Protein AF-A0A6A5HQN0-F1 (afdb_monomer_lite)

InterPro domains:
  IPR043502 DNA/RNA polymerase superfamily [SSF56672] (314-368)

Organism: Caenorhabditis remanei (NCBI:txid31234)

pLDDT: mean 70.16, std 20.36, range [25.11, 95.56]

Radius of gyration: 31.21 Å; chains: 1; bounding box: 64×52×86 Å

Foldseek 3Di:
DPPDDPVVVVVVVVVVVVVVVVVPDPDDDCDPVNVVVVVVVVLVVVLVVLVVVDDDDPPPLQFDLCQCPDPVCQAPKAFDDDPVSGPLVPDDPVVSVVVVVVNVVCRVVRPIDGNNVSVVSSVSVVVSVVSVVVVVVQVVLCVVQVDRDPPQHPDPVSSVVSSCCVPFDDPVDDDDPLDDPPPDPDQDLLLQLVQVVCCVVVVFDKDAQAQVGFDDDDPDRAGIWTPQDPVFNLTETEHEDECLQQVNPVPHDQQDDRRNDGNVVSPVVVVVVQVVVVVRGHYHYHYPVVSVVVCVVDVVSVVSSVPDDDHDHPPVCVVVPDDDPDPPDPDDDDPDDDDDDPDPRVCVVVCVVPPDDDHDDDDDDDPVCPVVVVPPDDD

Sequence (379 aa):
MIGNKVAIDIRKADANRIEDLETHHDVIVIWECEVEKERRLNSDELLQRLRASRKPSDGLSTEFPFLFIKPENFDYDGVMPGNEFYNLENKTPAAREKLIKFLDEARVQNRRFNFETEIKKNCFEDVFIMASALIPFEKDFEELTNVCLFEESITAASAAMKTFQRKHLTHEKPIVLDARPSVSIKCSVISQKYLAWFGKEVDVEVEMSTTFGKRKVEKYRVDGFVSPCTKFPRGLVIEFFGCYFHAHKCKYAEQSMIGNKVAIDIRKADANRIEELETHHDVKVVWECEVEKERRLNTEMANFFNDFEPLGMLDCERALTGGRTEVFKLTITNNRVRTHFGDVMSHYPTVMKFEEFPIGIHRTTDGSQRNSLQRIHCM

Structure (mmCIF, N/CA/C/O backbone):
data_AF-A0A6A5HQN0-F1
#
_entry.id   AF-A0A6A5HQN0-F1
#
loop_
_atom_site.group_PDB
_atom_site.id
_atom_site.type_symbol
_atom_site.label_atom_id
_atom_site.label_alt_id
_atom_site.label_comp_id
_atom_site.label_asym_id
_atom_site.label_entity_id
_atom_site.label_seq_id
_atom_site.pdbx_PDB_ins_code
_atom_site.Cartn_x
_atom_site.Cartn_y
_atom_site.Cartn_z
_atom_site.occupancy
_atom_site.B_iso_or_equiv
_atom_site.auth_seq_id
_atom_site.auth_comp_id
_atom_site.auth_asym_id
_atom_site.auth_atom_id
_atom_site.pdbx_PDB_model_num
ATOM 1 N N . MET A 1 1 ? 2.964 30.357 -16.007 1.00 31.81 1 MET A N 1
ATOM 2 C CA . MET A 1 1 ? 1.493 30.412 -15.864 1.00 31.81 1 MET A CA 1
ATOM 3 C C . MET A 1 1 ? 0.847 29.351 -16.745 1.00 31.81 1 MET A C 1
ATOM 5 O O . MET A 1 1 ? 0.431 29.663 -17.847 1.00 31.81 1 MET A O 1
ATOM 9 N N . ILE A 1 2 ? 0.802 28.098 -16.289 1.00 26.50 2 ILE A N 1
ATOM 10 C CA . ILE A 1 2 ? -0.024 27.028 -16.877 1.00 26.50 2 ILE A CA 1
ATOM 11 C C . ILE A 1 2 ? -0.380 26.108 -15.703 1.00 26.50 2 ILE A C 1
ATOM 13 O O . ILE A 1 2 ? 0.299 25.127 -15.436 1.00 26.50 2 ILE A O 1
ATOM 17 N N . GLY A 1 3 ? -1.359 26.507 -14.901 1.00 35.56 3 GLY A N 1
ATOM 18 C CA . GLY A 1 3 ? -1.780 25.778 -13.708 1.00 35.56 3 GLY A CA 1
ATOM 19 C C . GLY A 1 3 ? -3.215 26.171 -13.408 1.00 35.56 3 GLY A C 1
ATOM 20 O O . GLY A 1 3 ? -3.455 27.350 -13.176 1.00 35.56 3 GLY A O 1
ATOM 21 N N . ASN A 1 4 ? -4.125 25.197 -13.542 1.00 30.38 4 ASN A N 1
ATOM 22 C CA . ASN A 1 4 ? -5.579 25.191 -13.268 1.00 30.38 4 ASN A CA 1
ATOM 23 C C . ASN A 1 4 ? -6.480 24.738 -14.435 1.00 30.38 4 ASN A C 1
ATOM 25 O O . ASN A 1 4 ? -7.665 24.532 -14.206 1.00 30.38 4 ASN A O 1
ATOM 29 N N . LYS A 1 5 ? -5.970 24.516 -15.659 1.00 26.45 5 LYS A N 1
ATOM 30 C CA . LYS A 1 5 ? -6.820 24.058 -16.788 1.00 26.45 5 LYS A CA 1
ATOM 31 C C . LYS A 1 5 ? -6.921 22.533 -16.966 1.00 26.45 5 LYS A C 1
ATOM 33 O O . LYS A 1 5 ? -7.950 22.049 -17.413 1.00 26.45 5 LYS A O 1
ATOM 38 N N . VAL A 1 6 ? -5.921 21.763 -16.531 1.00 37.53 6 VAL A N 1
ATOM 39 C CA . VAL A 1 6 ? -5.829 20.324 -16.865 1.00 37.53 6 VAL A CA 1
ATOM 40 C C . VAL A 1 6 ? -6.890 19.460 -16.162 1.00 37.53 6 VAL A C 1
ATOM 42 O O . VAL A 1 6 ? -7.418 18.538 -16.767 1.00 37.53 6 VAL A O 1
ATOM 45 N N . ALA A 1 7 ? -7.272 19.770 -14.918 1.00 29.28 7 ALA A N 1
ATOM 46 C CA . ALA A 1 7 ? -8.260 18.962 -14.189 1.00 29.28 7 ALA A CA 1
ATOM 47 C C . ALA A 1 7 ? -9.707 19.149 -14.695 1.00 29.28 7 ALA A C 1
ATOM 49 O O . ALA A 1 7 ? -10.517 18.230 -14.600 1.00 29.28 7 ALA A O 1
ATOM 50 N N . ILE A 1 8 ? -10.038 20.328 -15.240 1.00 32.69 8 ILE A N 1
ATOM 51 C CA . ILE A 1 8 ? -11.368 20.612 -15.806 1.00 32.69 8 ILE A CA 1
ATOM 52 C C . ILE A 1 8 ? -11.490 20.005 -17.212 1.00 32.69 8 ILE A C 1
ATOM 54 O O . ILE A 1 8 ? -12.552 19.490 -17.556 1.00 32.69 8 ILE A O 1
ATOM 58 N N . ASP A 1 9 ? -10.406 20.021 -17.996 1.00 39.03 9 ASP A N 1
ATOM 59 C CA . ASP A 1 9 ? -10.389 19.453 -19.349 1.00 39.03 9 ASP A CA 1
ATOM 60 C C . ASP A 1 9 ? -10.488 17.920 -19.352 1.00 39.03 9 ASP A C 1
ATOM 62 O O . ASP A 1 9 ? -11.160 17.375 -20.221 1.00 39.03 9 ASP A O 1
ATOM 66 N N . ILE A 1 10 ? -9.923 17.222 -18.355 1.00 35.59 10 ILE A N 1
ATOM 67 C CA . ILE A 1 10 ? -10.082 15.760 -18.218 1.00 35.59 10 ILE A CA 1
ATOM 68 C C . ILE A 1 10 ? -11.547 15.400 -17.927 1.00 35.59 10 ILE A C 1
ATOM 70 O O . ILE A 1 10 ? -12.126 14.585 -18.636 1.00 35.59 10 ILE A O 1
ATOM 74 N N . ARG A 1 11 ? -12.202 16.089 -16.979 1.00 38.22 11 ARG A N 1
ATOM 75 C CA . ARG A 1 11 ? -13.623 15.842 -16.661 1.00 38.22 11 ARG A CA 1
ATOM 76 C C . ARG A 1 11 ? -14.558 16.094 -17.848 1.00 38.22 11 ARG A C 1
ATOM 78 O O . ARG A 1 11 ? -15.544 15.384 -17.997 1.00 38.22 11 ARG A O 1
ATOM 85 N N . LYS A 1 12 ? -14.267 17.096 -18.687 1.00 45.06 12 LYS A N 1
ATOM 86 C CA . LYS A 1 12 ? -15.049 17.375 -19.906 1.00 45.06 12 LYS A CA 1
ATOM 87 C C . LYS A 1 12 ? -14.783 16.369 -21.025 1.00 45.06 12 LYS A C 1
ATOM 89 O O . LYS A 1 12 ? -15.715 16.010 -21.736 1.00 45.06 12 LYS A O 1
ATOM 94 N N . ALA A 1 13 ? -13.535 15.930 -21.186 1.00 47.19 13 ALA A N 1
ATOM 95 C CA . ALA A 1 13 ? -13.172 14.918 -22.173 1.00 47.19 13 ALA A CA 1
ATOM 96 C C . ALA A 1 13 ? -13.787 13.550 -21.837 1.00 47.19 13 ALA A C 1
ATOM 98 O O . ALA A 1 13 ? -14.285 12.881 -22.738 1.00 47.19 13 ALA A O 1
ATOM 99 N N . ASP A 1 14 ? -13.818 13.183 -20.553 1.00 50.66 14 ASP A N 1
ATOM 100 C CA . ASP A 1 14 ? -14.451 11.949 -20.085 1.00 50.66 14 ASP A CA 1
ATOM 101 C C . ASP A 1 14 ? -15.983 12.026 -20.177 1.00 50.66 14 ASP A C 1
ATOM 103 O O . ASP A 1 14 ? -16.603 11.068 -20.623 1.00 50.66 14 ASP A O 1
ATOM 107 N N . ALA A 1 15 ? -16.600 13.180 -19.881 1.00 53.31 15 ALA A N 1
ATOM 108 C CA . ALA A 1 15 ? -18.048 13.371 -20.039 1.00 53.31 15 ALA A CA 1
ATOM 109 C C . ALA A 1 15 ? -18.518 13.186 -21.494 1.00 53.31 15 ALA A C 1
ATOM 111 O O . ALA A 1 15 ? -19.461 12.441 -21.740 1.00 53.31 15 ALA A O 1
ATOM 112 N N . ASN A 1 16 ? -17.819 13.785 -22.466 1.00 51.88 16 ASN A N 1
ATOM 113 C CA . ASN A 1 16 ? -18.162 13.635 -23.887 1.00 51.88 16 ASN A CA 1
ATOM 114 C C . ASN A 1 16 ? -17.950 12.198 -24.395 1.00 51.88 16 ASN A C 1
ATOM 116 O O . ASN A 1 16 ? -18.623 11.761 -25.320 1.00 51.88 16 ASN A O 1
ATOM 120 N N . ARG A 1 17 ? -16.992 11.466 -23.811 1.00 52.41 17 ARG A N 1
ATOM 121 C CA . ARG A 1 17 ? -16.682 10.079 -24.178 1.00 52.41 17 ARG A CA 1
ATOM 122 C C . ARG A 1 17 ? -17.667 9.081 -23.558 1.00 52.41 17 ARG A C 1
ATOM 124 O O . ARG A 1 17 ? -17.877 8.018 -24.127 1.00 52.41 17 ARG A O 1
ATOM 131 N N . ILE A 1 18 ? -18.267 9.430 -22.421 1.00 50.16 18 ILE A N 1
ATOM 132 C CA . ILE A 1 18 ? -19.310 8.653 -21.737 1.00 50.16 18 ILE A CA 1
ATOM 133 C C . ILE A 1 18 ? -20.673 8.854 -22.411 1.00 50.16 18 ILE A C 1
ATOM 135 O O . ILE A 1 18 ? -21.370 7.872 -22.638 1.00 50.16 18 ILE A O 1
ATOM 139 N N . GLU A 1 19 ? -21.002 10.077 -22.837 1.00 54.62 19 GLU A N 1
ATOM 140 C CA . GLU A 1 19 ? -22.234 10.368 -23.593 1.00 54.62 19 GLU A CA 1
ATOM 141 C C . GLU A 1 19 ? -22.290 9.586 -24.925 1.00 54.62 19 GLU A C 1
ATOM 143 O O . GLU A 1 19 ? -23.348 9.109 -25.335 1.00 54.62 19 GLU A O 1
ATOM 148 N N . ASP A 1 20 ? -21.132 9.366 -25.557 1.00 53.56 20 ASP A N 1
ATOM 149 C CA . ASP A 1 20 ? -20.976 8.556 -26.777 1.00 53.56 20 ASP A CA 1
ATOM 150 C C . ASP A 1 20 ? -21.129 7.039 -26.507 1.00 53.56 20 ASP A C 1
ATOM 152 O O . ASP A 1 20 ? -21.590 6.286 -27.366 1.00 53.56 20 ASP A O 1
ATOM 156 N N . LEU A 1 21 ? -20.787 6.580 -25.294 1.00 44.09 21 LEU A N 1
ATOM 157 C CA . LEU A 1 21 ? -20.914 5.179 -24.867 1.00 44.09 21 LEU A CA 1
ATOM 158 C C . LEU A 1 21 ? -22.342 4.832 -24.416 1.00 44.09 21 LEU A C 1
ATOM 160 O O . LEU A 1 21 ? -22.842 3.769 -24.780 1.00 44.09 21 LEU A O 1
ATOM 164 N N . GLU A 1 22 ? -23.015 5.728 -23.689 1.00 51.31 22 GLU A N 1
ATOM 165 C CA . GLU A 1 22 ? -24.406 5.564 -23.229 1.00 51.31 22 GLU A CA 1
ATOM 166 C C . GLU A 1 22 ? -25.428 5.660 -24.377 1.00 51.31 22 GLU A C 1
ATOM 168 O O . GLU A 1 22 ? -26.517 5.094 -24.296 1.00 51.31 22 GLU A O 1
ATOM 173 N N . THR A 1 23 ? -25.088 6.343 -25.477 1.00 52.53 23 THR A N 1
ATOM 174 C CA . THR A 1 23 ? -25.953 6.437 -26.670 1.00 52.53 23 THR A CA 1
ATOM 175 C C . THR A 1 23 ? -25.924 5.193 -27.557 1.00 52.53 23 THR A C 1
ATOM 177 O O . THR A 1 23 ? -26.870 4.972 -28.315 1.00 52.53 23 THR A O 1
ATOM 180 N N . HIS A 1 24 ? -24.872 4.372 -27.477 1.00 49.00 24 HIS A N 1
ATOM 181 C CA . HIS A 1 24 ? -24.679 3.224 -28.370 1.00 49.00 24 HIS A CA 1
ATOM 182 C C . HIS A 1 24 ? -24.748 1.867 -27.655 1.00 49.00 24 HIS A C 1
ATOM 184 O O . HIS A 1 24 ? -24.940 0.846 -28.326 1.00 49.00 24 HIS A O 1
ATOM 190 N N . HIS A 1 25 ? -24.634 1.830 -26.321 1.00 37.69 25 HIS A N 1
ATOM 191 C CA . HIS A 1 25 ? -24.635 0.608 -25.512 1.00 37.69 25 HIS A CA 1
ATOM 192 C C . HIS A 1 25 ? -25.403 0.795 -24.184 1.00 37.69 25 HIS A C 1
ATOM 194 O O . HIS A 1 25 ? -25.310 1.849 -23.563 1.00 37.69 25 HIS A O 1
ATOM 200 N N . ASP A 1 26 ? -26.108 -0.247 -23.708 1.00 39.25 26 ASP A N 1
ATOM 201 C CA . ASP A 1 26 ? -26.688 -0.307 -22.348 1.00 39.25 26 ASP A CA 1
ATOM 202 C C . ASP A 1 26 ? -25.557 -0.452 -21.310 1.00 39.25 26 ASP A C 1
ATOM 204 O O . ASP A 1 26 ? -25.277 -1.538 -20.795 1.00 39.25 26 ASP A O 1
ATOM 208 N N . VAL A 1 27 ? -24.841 0.638 -21.043 1.00 35.72 27 VAL A N 1
ATOM 209 C CA . VAL A 1 27 ? -23.737 0.693 -20.079 1.00 35.72 27 VAL A CA 1
ATOM 210 C C . VAL A 1 27 ? -24.142 1.621 -18.942 1.00 35.72 27 VAL A C 1
ATOM 212 O O . VAL A 1 27 ? -24.360 2.807 -19.149 1.00 35.72 27 VAL A O 1
ATOM 215 N N . ILE A 1 28 ? -24.225 1.080 -17.725 1.00 39.88 28 ILE A N 1
ATOM 216 C CA . ILE A 1 28 ? -24.394 1.877 -16.506 1.00 39.88 28 ILE A CA 1
ATOM 217 C C . ILE A 1 28 ? -22.995 2.277 -16.033 1.00 39.88 28 ILE A C 1
ATOM 219 O O . ILE A 1 28 ? -22.256 1.450 -15.495 1.00 39.88 28 ILE A O 1
ATOM 223 N N . VAL A 1 29 ? -22.616 3.535 -16.254 1.00 39.72 29 VAL A N 1
ATOM 224 C CA . VAL A 1 29 ? -21.358 4.090 -15.745 1.00 39.72 29 VAL A CA 1
ATOM 225 C C . VAL A 1 29 ? -21.580 4.552 -14.308 1.00 39.72 29 VAL A C 1
ATOM 227 O O . VAL A 1 29 ? -22.166 5.600 -14.065 1.00 39.72 29 VAL A O 1
ATOM 230 N N . ILE A 1 30 ? -21.118 3.755 -13.344 1.00 37.91 30 ILE A N 1
ATOM 231 C CA . ILE A 1 30 ? -21.123 4.144 -11.931 1.00 37.91 30 ILE A CA 1
ATOM 232 C C . ILE A 1 30 ? -19.843 4.933 -11.669 1.00 37.91 30 ILE A C 1
ATOM 234 O O . ILE A 1 30 ? -18.740 4.382 -11.731 1.00 37.91 30 ILE A O 1
ATOM 238 N N . TRP A 1 31 ? -19.972 6.226 -11.386 1.00 38.19 31 TRP A N 1
ATOM 239 C CA . TRP A 1 31 ? -18.816 7.045 -11.040 1.00 38.19 31 TRP A CA 1
ATOM 240 C C . TRP A 1 31 ? -18.271 6.629 -9.673 1.00 38.19 31 TRP A C 1
ATOM 242 O O . TRP A 1 31 ? -19.031 6.391 -8.737 1.00 38.19 31 TRP A O 1
ATOM 252 N N . GLU A 1 32 ? -16.947 6.619 -9.509 1.00 35.03 32 GLU A N 1
ATOM 253 C CA . GLU A 1 32 ? -16.309 6.369 -8.204 1.00 35.03 32 GLU A CA 1
ATOM 254 C C . GLU A 1 32 ? -16.850 7.344 -7.130 1.00 35.03 32 GLU A C 1
ATOM 256 O O . GLU A 1 32 ? -17.085 6.953 -5.990 1.00 35.03 32 GLU A O 1
ATOM 261 N N . CYS A 1 33 ? -17.220 8.572 -7.530 1.00 37.34 33 CYS A N 1
ATOM 262 C CA . CYS A 1 33 ? -17.869 9.554 -6.653 1.00 37.34 33 CYS A CA 1
ATOM 263 C C . CYS A 1 33 ? -19.348 9.249 -6.319 1.00 37.34 33 CYS A C 1
ATOM 265 O O . CYS A 1 33 ? -19.874 9.747 -5.322 1.00 37.34 33 CYS A O 1
ATOM 267 N N . GLU A 1 34 ? -20.050 8.459 -7.136 1.00 34.75 34 GLU A N 1
ATOM 268 C CA . GLU A 1 34 ? -21.402 7.965 -6.838 1.00 34.75 34 GLU A CA 1
ATOM 269 C C . GLU A 1 34 ? -21.351 6.776 -5.883 1.00 34.75 34 GLU A C 1
ATOM 271 O O . GLU A 1 34 ? -22.140 6.740 -4.940 1.00 34.75 34 GLU A O 1
ATOM 276 N N . VAL A 1 35 ? -20.352 5.896 -6.024 1.00 43.59 35 VAL A N 1
ATOM 277 C CA . VAL A 1 35 ? -20.046 4.866 -5.016 1.00 43.59 35 VAL A CA 1
ATOM 278 C C . VAL A 1 35 ? -19.677 5.513 -3.675 1.00 43.59 35 VAL A C 1
ATOM 280 O O . VAL A 1 35 ? -20.167 5.073 -2.634 1.00 43.59 35 VAL A O 1
ATOM 283 N N . GLU A 1 36 ? -18.884 6.593 -3.675 1.00 44.16 36 GLU A N 1
ATOM 284 C CA . GLU A 1 36 ? -18.596 7.391 -2.469 1.00 44.16 36 GLU A CA 1
ATOM 285 C C . GLU A 1 36 ? -19.866 7.989 -1.848 1.00 44.16 36 GLU A C 1
ATOM 287 O O . GLU A 1 36 ? -20.034 7.952 -0.625 1.00 44.16 36 GLU A O 1
ATOM 292 N N . LYS A 1 37 ? -20.785 8.535 -2.660 1.00 47.00 37 LYS A N 1
ATOM 293 C CA . LYS A 1 37 ? -22.068 9.066 -2.167 1.00 47.00 37 LYS A CA 1
ATOM 294 C C . LYS A 1 37 ? -22.931 7.969 -1.555 1.00 47.00 37 LYS A C 1
ATOM 296 O O . LYS A 1 37 ? -23.448 8.175 -0.461 1.00 47.00 37 LYS A O 1
ATOM 301 N N . GLU A 1 38 ? -23.065 6.816 -2.209 1.00 43.38 38 GLU A N 1
ATOM 302 C CA . GLU A 1 38 ? -23.829 5.677 -1.686 1.00 43.38 38 GLU A CA 1
ATOM 303 C C . GLU A 1 38 ? -23.199 5.075 -0.423 1.00 43.38 38 GLU A C 1
ATOM 305 O O . GLU A 1 38 ? -23.914 4.715 0.512 1.00 43.38 38 GLU A O 1
ATOM 310 N N . ARG A 1 39 ? -21.866 5.006 -0.327 1.00 49.34 39 ARG A N 1
ATOM 311 C CA . ARG A 1 39 ? -21.173 4.562 0.896 1.00 49.34 39 ARG A CA 1
ATOM 312 C C . ARG A 1 39 ? -21.327 5.548 2.047 1.00 49.34 39 ARG A C 1
ATOM 314 O O . ARG A 1 39 ? -21.602 5.116 3.164 1.00 49.34 39 ARG A O 1
ATOM 321 N N . ARG A 1 40 ? -21.211 6.857 1.795 1.00 51.34 40 ARG A N 1
ATOM 322 C CA . ARG A 1 40 ? -21.477 7.894 2.809 1.00 51.34 40 ARG A CA 1
ATOM 323 C C . ARG A 1 40 ? -22.932 7.850 3.275 1.00 51.34 40 ARG A C 1
ATOM 325 O O . ARG A 1 40 ? -23.172 7.870 4.479 1.00 51.34 40 ARG A O 1
ATOM 332 N N . LEU A 1 41 ? -23.878 7.679 2.348 1.00 52.34 41 LEU A N 1
ATOM 333 C CA . LEU A 1 41 ? -25.290 7.441 2.662 1.00 52.34 41 LEU A CA 1
ATOM 334 C C . LEU A 1 41 ? -25.474 6.186 3.529 1.00 52.34 41 LEU A C 1
ATOM 336 O O . LEU A 1 41 ? -26.181 6.255 4.529 1.00 52.34 41 LEU A O 1
ATOM 340 N N . ASN A 1 42 ? -24.791 5.078 3.222 1.00 56.22 42 ASN A N 1
ATOM 341 C CA . ASN A 1 42 ? -24.832 3.851 4.027 1.00 56.22 42 ASN A CA 1
ATOM 342 C C . ASN A 1 42 ? -24.236 4.031 5.436 1.00 56.22 42 ASN A C 1
ATOM 344 O O . ASN A 1 42 ? -24.779 3.489 6.398 1.00 56.22 42 ASN A O 1
ATOM 348 N N . SER A 1 43 ? -23.151 4.795 5.592 1.00 57.62 43 SER A N 1
ATOM 349 C CA . SER A 1 43 ? -22.563 5.116 6.903 1.00 57.62 43 SER A CA 1
ATOM 350 C C . SER A 1 43 ? -23.477 6.013 7.742 1.00 57.62 43 SER A C 1
ATOM 352 O O . SER A 1 43 ? -23.678 5.759 8.934 1.00 57.62 43 SER A O 1
ATOM 354 N N . ASP A 1 44 ? -24.085 7.026 7.123 1.00 61.03 44 ASP A N 1
ATOM 355 C CA . ASP A 1 44 ? -25.069 7.894 7.771 1.00 61.03 44 ASP A CA 1
ATOM 356 C C . ASP A 1 44 ? -26.344 7.123 8.139 1.00 61.03 44 ASP A C 1
ATOM 358 O O . ASP A 1 44 ? -26.895 7.311 9.227 1.00 61.03 44 ASP A O 1
ATOM 362 N N . GLU A 1 45 ? -26.790 6.201 7.284 1.00 64.81 45 GLU A N 1
ATOM 363 C CA . GLU A 1 45 ? -27.919 5.316 7.559 1.00 64.81 45 GLU A CA 1
ATOM 364 C C . GLU A 1 45 ? -27.600 4.339 8.701 1.00 64.81 45 GLU A C 1
ATOM 366 O O . GLU A 1 45 ? -28.426 4.140 9.595 1.00 64.81 45 GLU A O 1
ATOM 371 N N . LEU A 1 46 ? -26.387 3.778 8.745 1.00 60.28 46 LEU A N 1
ATOM 372 C CA . LEU A 1 46 ? -25.926 2.940 9.853 1.00 60.28 46 LEU A CA 1
ATOM 373 C C . LEU A 1 46 ? -25.927 3.726 11.171 1.00 60.28 46 LEU A C 1
ATOM 375 O O . LEU A 1 46 ? -26.433 3.233 12.180 1.00 60.28 46 LEU A O 1
ATOM 379 N N . LEU A 1 47 ? -25.442 4.972 11.168 1.00 62.34 47 LEU A N 1
ATOM 380 C CA . LEU A 1 47 ? -25.532 5.861 12.326 1.00 62.34 47 LEU A CA 1
ATOM 381 C C . LEU A 1 47 ? -26.974 6.171 12.713 1.00 62.34 47 LEU A C 1
ATOM 383 O O . LEU A 1 47 ? -27.276 6.215 13.904 1.00 62.34 47 LEU A O 1
ATOM 387 N N . GLN A 1 48 ? -27.866 6.410 11.753 1.00 66.88 48 GLN A N 1
ATOM 388 C CA . GLN A 1 48 ? -29.281 6.642 12.037 1.00 66.88 48 GLN A CA 1
ATOM 389 C C . GLN A 1 48 ? -29.927 5.408 12.661 1.00 66.88 48 GLN A C 1
ATOM 391 O O . GLN A 1 48 ? -30.626 5.542 13.662 1.00 66.88 48 GLN A O 1
ATOM 396 N N . ARG A 1 49 ? -29.634 4.207 12.155 1.00 64.94 49 ARG A N 1
ATOM 397 C CA . ARG A 1 49 ? -30.090 2.935 12.734 1.00 64.94 49 ARG A CA 1
ATOM 398 C C . ARG A 1 49 ? -29.528 2.718 14.136 1.00 64.94 49 ARG A C 1
ATOM 400 O O . ARG A 1 49 ? -30.272 2.335 15.038 1.00 64.94 49 ARG A O 1
ATOM 407 N N . LEU A 1 50 ? -28.251 3.024 14.359 1.00 61.19 50 LEU A N 1
ATOM 408 C CA . LEU A 1 50 ? -27.622 2.950 15.679 1.00 61.19 50 LEU A CA 1
ATOM 409 C C . LEU A 1 50 ? -28.216 3.978 16.656 1.00 61.19 50 LEU A C 1
ATOM 411 O O . LEU A 1 50 ? -28.513 3.637 17.799 1.00 61.19 50 LEU A O 1
ATOM 415 N N . ARG A 1 51 ? -28.461 5.214 16.204 1.00 66.56 51 ARG A N 1
ATOM 416 C CA . ARG A 1 51 ? -29.126 6.275 16.981 1.00 66.56 51 ARG A CA 1
ATOM 417 C C . ARG A 1 51 ? -30.575 5.920 17.301 1.00 66.56 51 ARG A C 1
ATOM 419 O O . ARG A 1 51 ? -30.999 6.138 18.426 1.00 66.56 51 ARG A O 1
ATOM 426 N N . ALA A 1 52 ? -31.310 5.346 16.351 1.00 63.62 52 ALA A N 1
ATOM 427 C CA . ALA A 1 52 ? -32.680 4.873 16.547 1.00 63.62 52 ALA A CA 1
ATOM 428 C C . ALA A 1 52 ? -32.746 3.672 17.505 1.00 63.62 52 ALA A C 1
ATOM 430 O O . ALA A 1 52 ? -33.713 3.522 18.248 1.00 63.62 52 ALA A O 1
ATOM 431 N N . SER A 1 53 ? -31.697 2.845 17.526 1.00 58.72 53 SER A N 1
ATOM 432 C CA . SER A 1 53 ? -31.551 1.722 18.461 1.00 58.72 53 SER A CA 1
ATOM 433 C C . SER A 1 53 ? -31.099 2.164 19.859 1.00 58.72 53 SER A C 1
ATOM 435 O O . SER A 1 53 ? -31.212 1.400 20.821 1.00 58.72 53 SER A O 1
ATOM 437 N N . ARG A 1 54 ? -30.600 3.400 20.001 1.00 56.59 54 ARG A N 1
ATOM 438 C CA . ARG A 1 54 ? -30.158 3.967 21.275 1.00 56.59 54 ARG A CA 1
ATOM 439 C C . ARG A 1 54 ? -31.371 4.374 22.111 1.00 56.59 54 ARG A C 1
ATOM 441 O O . ARG A 1 54 ? -32.053 5.351 21.813 1.00 56.59 54 ARG A O 1
ATOM 448 N N . LYS A 1 55 ? -31.606 3.672 23.222 1.00 56.03 55 LYS A N 1
ATOM 449 C CA . LYS A 1 55 ? -32.503 4.179 24.271 1.00 56.03 55 LYS A CA 1
ATOM 450 C C . LYS A 1 55 ? -31.845 5.393 24.942 1.00 56.03 55 LYS A C 1
ATOM 452 O O . LYS A 1 55 ? -30.636 5.342 25.175 1.00 56.03 55 LYS A O 1
ATOM 457 N N . PRO A 1 56 ? -32.587 6.472 25.254 1.00 44.72 56 PRO A N 1
ATOM 458 C CA . PRO A 1 56 ? -32.025 7.617 25.956 1.00 44.72 56 PRO A CA 1
ATOM 459 C C . PRO A 1 56 ? -31.386 7.150 27.267 1.00 44.72 56 PRO A C 1
ATOM 461 O O . PRO A 1 56 ? -32.047 6.603 28.145 1.00 44.72 56 PRO A O 1
ATOM 464 N N . SER A 1 57 ? -30.067 7.300 27.347 1.00 49.75 57 SER A N 1
ATOM 465 C CA . SER A 1 57 ? -29.288 7.070 28.554 1.00 49.75 57 SER A CA 1
ATOM 466 C C . SER A 1 57 ? -29.265 8.375 29.343 1.00 49.75 57 SER A C 1
ATOM 468 O O . SER A 1 57 ? -28.826 9.390 28.795 1.00 49.75 57 SER A O 1
ATOM 470 N N . ASP A 1 58 ? -29.680 8.347 30.608 1.00 42.66 58 ASP A N 1
ATOM 471 C CA . ASP A 1 58 ? -29.547 9.465 31.547 1.00 42.66 58 ASP A CA 1
ATOM 472 C C . ASP A 1 58 ? -28.061 9.800 31.774 1.00 42.66 58 ASP A C 1
ATOM 474 O O . ASP A 1 58 ? -27.434 9.322 32.712 1.00 42.66 58 ASP A O 1
ATOM 478 N N . GLY A 1 59 ? -27.460 10.563 30.860 1.00 43.78 59 GLY A N 1
ATOM 479 C CA . GLY A 1 59 ? -26.246 11.366 31.047 1.00 43.78 59 GLY A CA 1
ATOM 480 C C . GLY A 1 59 ? -24.933 10.696 31.486 1.00 43.78 59 GLY A C 1
ATOM 481 O O . GLY A 1 59 ? -23.945 11.421 31.595 1.00 43.78 59 GLY A O 1
ATOM 482 N N . LEU A 1 60 ? -24.872 9.384 31.739 1.00 46.25 60 LEU A N 1
ATOM 483 C CA . LEU A 1 60 ? -23.706 8.725 32.354 1.00 46.25 60 LEU A CA 1
ATOM 484 C C . LEU A 1 60 ? -23.437 7.317 31.781 1.00 46.25 60 LEU A C 1
ATOM 486 O O . LEU A 1 60 ? -23.301 6.332 32.497 1.00 46.25 60 LEU A O 1
ATOM 490 N N . SER A 1 61 ? -23.377 7.227 30.456 1.00 47.94 61 SER A N 1
ATOM 491 C CA . SER A 1 61 ? -23.233 5.987 29.673 1.00 47.94 61 SER A CA 1
ATOM 492 C C . SER A 1 61 ? -21.825 5.338 29.732 1.00 47.94 61 SER A C 1
ATOM 494 O O . SER A 1 61 ? -21.545 4.367 29.046 1.00 47.94 61 SER A O 1
ATOM 496 N N . THR A 1 62 ? -20.912 5.854 30.556 1.00 54.28 62 THR A N 1
ATOM 497 C CA . THR A 1 62 ? -19.500 5.416 30.595 1.00 54.28 62 THR A CA 1
ATOM 498 C C . THR A 1 62 ? -19.058 4.898 31.962 1.00 54.28 62 THR A C 1
ATOM 500 O O . THR A 1 62 ? -17.864 4.800 32.237 1.00 54.28 62 THR A O 1
ATOM 503 N N . GLU A 1 63 ? -19.999 4.640 32.867 1.00 74.75 63 GLU A N 1
ATOM 504 C CA . GLU A 1 63 ? -19.702 4.342 34.269 1.00 74.75 63 GLU A CA 1
ATOM 505 C C . GLU A 1 63 ? -20.106 2.914 34.638 1.00 74.75 63 GLU A C 1
ATOM 507 O O . GLU A 1 63 ? -20.958 2.682 35.492 1.00 74.75 63 GLU A O 1
ATOM 512 N N . PHE A 1 64 ? -19.489 1.946 33.955 1.00 86.31 64 PHE A N 1
ATOM 513 C CA . PHE A 1 64 ? -19.638 0.520 34.233 1.00 86.31 64 PHE A CA 1
ATOM 514 C C . PHE A 1 64 ? -18.624 0.047 35.300 1.00 86.31 64 PHE A C 1
ATOM 516 O O . PHE A 1 64 ? -17.455 0.451 35.259 1.00 86.31 64 PHE A O 1
ATOM 523 N N . PRO A 1 65 ? -19.011 -0.835 36.243 1.00 90.88 65 PRO A N 1
ATOM 524 C CA . PRO A 1 65 ? -18.111 -1.363 37.268 1.00 90.88 65 PRO A CA 1
ATOM 525 C C . PRO A 1 65 ? -17.165 -2.432 36.690 1.00 90.88 65 PRO A C 1
ATOM 527 O O . PRO A 1 65 ? -17.340 -3.627 36.902 1.00 90.88 65 PRO A O 1
ATOM 530 N N . PHE A 1 66 ? -16.147 -2.031 35.931 1.00 87.50 66 PHE A N 1
ATOM 531 C CA . PHE A 1 66 ? -15.251 -2.954 35.210 1.00 87.50 66 PHE A CA 1
ATOM 532 C C . PHE A 1 66 ? -14.476 -3.920 36.132 1.00 87.50 66 PHE A C 1
ATOM 534 O O . PHE A 1 66 ? -14.174 -5.030 35.704 1.00 87.50 66 PHE A O 1
ATOM 541 N N . LEU A 1 67 ? -14.210 -3.585 37.407 1.00 89.38 67 LEU A N 1
ATOM 542 C CA . LEU A 1 67 ? -13.615 -4.552 38.359 1.00 89.38 67 LEU A CA 1
ATOM 543 C C . LEU A 1 67 ? -14.613 -5.625 38.821 1.00 89.38 67 LEU A C 1
ATOM 545 O O . LEU A 1 67 ? -14.220 -6.600 39.467 1.00 89.38 67 LEU A O 1
ATOM 549 N N . PHE A 1 68 ? -15.900 -5.440 38.525 1.00 93.06 68 PHE A N 1
ATOM 550 C CA . PHE A 1 68 ? -16.967 -6.399 38.797 1.00 93.06 68 PHE A CA 1
ATOM 551 C C . PHE A 1 68 ? -17.080 -7.468 37.701 1.00 93.06 68 PHE A C 1
ATOM 553 O O . PHE A 1 68 ? -17.787 -8.454 37.904 1.00 93.06 68 PHE A O 1
ATOM 560 N N . ILE A 1 69 ? -16.368 -7.311 36.573 1.00 91.19 69 ILE A N 1
ATOM 561 C CA . ILE A 1 69 ? -16.279 -8.307 35.495 1.00 91.19 69 ILE A CA 1
ATOM 562 C C . ILE A 1 69 ? -15.461 -9.495 35.998 1.00 91.19 69 ILE A C 1
ATOM 564 O O . ILE A 1 69 ? -14.241 -9.559 35.845 1.00 91.19 69 ILE A O 1
ATOM 568 N N . LYS A 1 70 ? -16.154 -10.435 36.630 1.00 91.06 70 LYS A N 1
ATOM 569 C CA . LYS A 1 70 ? -15.600 -11.703 37.089 1.00 91.06 70 LYS A CA 1
ATOM 570 C C . LYS A 1 70 ? -16.594 -12.820 36.780 1.00 91.06 70 LYS A C 1
ATOM 572 O O . LYS A 1 70 ? -17.795 -12.549 36.850 1.00 91.06 70 LYS A O 1
ATOM 577 N N . PRO A 1 71 ? -16.134 -14.044 36.463 1.00 91.19 71 PRO A N 1
ATOM 578 C CA . PRO A 1 71 ? -17.022 -15.148 36.103 1.00 91.19 71 PRO A CA 1
ATOM 579 C C . PRO A 1 71 ? -18.127 -15.401 37.132 1.00 91.19 71 PRO A C 1
ATOM 581 O O . PRO A 1 71 ? -19.247 -15.732 36.762 1.00 91.19 71 PRO A O 1
ATOM 584 N N . GLU A 1 72 ? -17.840 -15.179 38.415 1.00 94.19 72 GLU A N 1
ATOM 585 C CA . GLU A 1 72 ? -18.790 -15.402 39.509 1.00 94.19 72 GLU A CA 1
ATOM 586 C C . GLU A 1 72 ? -19.956 -14.396 39.511 1.00 94.19 72 GLU A C 1
ATOM 588 O O . GLU A 1 72 ? -20.981 -14.642 40.138 1.00 94.19 72 GLU A O 1
ATOM 593 N N . ASN A 1 73 ? -19.811 -13.270 38.806 1.00 93.31 73 ASN A N 1
ATOM 594 C CA . ASN A 1 73 ? -20.786 -12.183 38.758 1.00 93.31 73 ASN A CA 1
ATOM 595 C C . ASN A 1 73 ? -21.582 -12.136 37.444 1.00 93.31 73 ASN A C 1
ATOM 597 O O . ASN A 1 73 ? -22.384 -11.222 37.263 1.00 93.31 73 ASN A O 1
ATOM 601 N N . PHE A 1 74 ? -21.370 -13.062 36.504 1.00 91.19 74 PHE A N 1
ATOM 602 C CA . PHE A 1 74 ? -22.008 -12.982 35.182 1.00 91.19 74 PHE A CA 1
ATOM 603 C C . PHE A 1 74 ? -23.531 -13.150 35.231 1.00 91.19 74 PHE A C 1
ATOM 605 O O . PHE A 1 74 ? -24.235 -12.462 34.495 1.00 91.19 74 PHE A O 1
ATOM 612 N N . ASP A 1 75 ? -24.028 -13.958 36.169 1.00 94.44 75 ASP A N 1
ATOM 613 C CA . ASP A 1 75 ? -25.462 -14.133 36.435 1.00 94.44 75 ASP A CA 1
ATOM 614 C C . ASP A 1 75 ? -25.978 -13.182 37.536 1.00 94.44 75 ASP A C 1
ATOM 616 O O . ASP A 1 75 ? -27.072 -13.365 38.074 1.00 94.44 75 ASP A O 1
ATOM 620 N N . TYR A 1 76 ? -25.185 -12.173 37.927 1.00 95.44 76 TYR A N 1
ATOM 621 C CA . TYR A 1 76 ? -25.545 -11.265 39.014 1.00 95.44 76 TYR A CA 1
ATOM 622 C C . TYR A 1 76 ? -26.734 -10.381 38.631 1.00 95.44 76 TYR A C 1
ATOM 624 O O . TYR A 1 76 ? -26.695 -9.631 37.650 1.00 95.44 76 TYR A O 1
ATOM 632 N N . ASP A 1 77 ? -27.767 -10.415 39.470 1.00 94.12 77 ASP A N 1
ATOM 633 C CA . ASP A 1 77 ? -28.963 -9.599 39.312 1.00 94.12 77 ASP A CA 1
ATOM 634 C C . ASP A 1 77 ? -29.499 -9.125 40.670 1.00 94.12 77 ASP A C 1
ATOM 636 O O . ASP A 1 77 ? -30.310 -9.789 41.330 1.00 94.12 77 ASP A O 1
ATOM 640 N N . GLY A 1 78 ? -29.008 -7.970 41.113 1.00 92.94 78 GLY A N 1
ATOM 641 C CA . GLY A 1 78 ? -29.144 -7.527 42.494 1.00 92.94 78 GLY A CA 1
ATOM 642 C C . GLY A 1 78 ? -28.992 -6.024 42.683 1.00 92.94 78 GLY A C 1
ATOM 643 O O . GLY A 1 78 ? -29.430 -5.225 41.861 1.00 92.94 78 GLY A O 1
ATOM 644 N N . VAL A 1 79 ? -28.425 -5.633 43.820 1.00 93.25 79 VAL A N 1
ATOM 645 C CA . VAL A 1 79 ? -28.185 -4.225 44.160 1.00 93.25 79 VAL A CA 1
ATOM 646 C C . VAL A 1 79 ? -27.012 -3.658 43.359 1.00 93.25 79 VAL A C 1
ATOM 648 O O . VAL A 1 79 ? -26.183 -4.394 42.832 1.00 93.25 79 VAL A O 1
ATOM 651 N N . MET A 1 80 ? -26.920 -2.332 43.272 1.00 91.31 80 MET A N 1
ATOM 652 C CA . MET A 1 80 ? -25.785 -1.673 42.620 1.00 91.31 80 MET A CA 1
ATOM 653 C C . MET A 1 80 ? -24.444 -2.102 43.251 1.00 91.31 80 MET A C 1
ATOM 655 O O . MET A 1 80 ? -24.321 -2.046 44.480 1.00 91.31 80 MET A O 1
ATOM 659 N N . PRO A 1 81 ? -23.418 -2.447 42.445 1.00 92.44 81 PRO A N 1
ATOM 660 C CA . PRO A 1 81 ? -22.087 -2.773 42.949 1.00 92.44 81 PRO A CA 1
ATOM 661 C C . PRO A 1 81 ? -21.478 -1.660 43.811 1.00 92.44 81 PRO A C 1
ATOM 663 O O . PRO A 1 81 ? -21.792 -0.472 43.657 1.00 92.44 81 PRO A O 1
ATOM 666 N N . GLY A 1 82 ? -20.591 -2.050 44.725 1.00 90.94 82 GLY A N 1
ATOM 667 C CA . GLY A 1 82 ? -19.841 -1.133 45.580 1.00 90.94 82 GLY A CA 1
ATOM 668 C C . GLY A 1 82 ? -18.925 -0.187 44.795 1.00 90.94 82 GLY A C 1
ATOM 669 O O . GLY A 1 82 ? -18.552 -0.447 43.650 1.00 90.94 82 GLY A O 1
ATOM 670 N N . ASN A 1 83 ? -18.574 0.943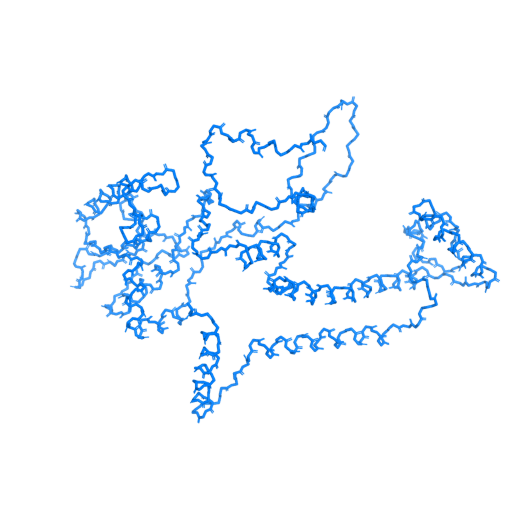 45.411 1.00 91.69 83 ASN A N 1
ATOM 671 C CA . ASN A 1 83 ? -17.736 1.989 44.808 1.00 91.69 83 ASN A CA 1
ATOM 672 C C . ASN A 1 83 ? -16.349 1.469 44.393 1.00 91.69 83 ASN A C 1
ATOM 674 O O . ASN A 1 83 ? -15.768 1.950 43.419 1.00 91.69 83 ASN A O 1
ATOM 678 N N . GLU A 1 84 ? -15.843 0.467 45.108 1.00 91.56 84 GLU A N 1
ATOM 679 C CA . GLU A 1 84 ? -14.589 -0.224 44.840 1.00 91.56 84 GLU A CA 1
ATOM 680 C C . GLU A 1 84 ? -14.529 -0.832 43.438 1.00 91.56 84 GLU A C 1
ATOM 682 O O . GLU A 1 84 ? -13.433 -1.027 42.925 1.00 91.56 84 GLU A O 1
ATOM 687 N N . PHE A 1 85 ? -15.670 -1.073 42.781 1.00 92.12 85 PHE A N 1
ATOM 688 C CA . PHE A 1 85 ? -15.688 -1.696 41.463 1.00 92.12 85 PHE A CA 1
ATOM 689 C C . PHE A 1 85 ? -15.557 -0.724 40.271 1.00 92.12 85 PHE A C 1
ATOM 691 O O . PHE A 1 85 ? -15.481 -1.177 39.128 1.00 92.12 85 PHE A O 1
ATOM 698 N N . TYR A 1 86 ? -15.492 0.594 40.516 1.00 89.62 86 TYR A N 1
ATOM 699 C CA . TYR A 1 86 ? -15.609 1.653 39.492 1.00 89.62 86 TYR A CA 1
ATOM 700 C C . TYR A 1 86 ? -14.318 2.460 39.196 1.00 89.62 86 TYR A C 1
ATOM 702 O O . TYR A 1 86 ? -14.386 3.514 38.567 1.00 89.62 86 TYR A O 1
ATOM 710 N N . ASN A 1 87 ? -13.118 1.995 39.577 1.00 87.69 87 ASN A N 1
ATOM 711 C CA . ASN A 1 87 ? -11.830 2.714 39.353 1.00 87.69 87 ASN A CA 1
ATOM 712 C C . ASN A 1 87 ? -11.844 4.168 39.813 1.00 87.69 87 ASN A C 1
ATOM 714 O O . ASN A 1 87 ? -11.313 5.056 39.145 1.00 87.69 87 ASN A O 1
ATOM 718 N N . LEU A 1 88 ? -12.440 4.459 40.961 1.00 87.19 88 LEU A N 1
ATOM 719 C CA . LEU A 1 88 ? -12.524 5.848 41.408 1.00 87.19 88 LEU A CA 1
ATOM 720 C C . LEU A 1 88 ? -11.146 6.530 41.512 1.00 87.19 88 LEU A C 1
ATOM 722 O O . LEU A 1 88 ? -11.058 7.745 41.369 1.00 87.19 88 LEU A O 1
ATOM 726 N N . GLU A 1 89 ? -10.081 5.752 41.705 1.00 86.00 89 GLU A N 1
ATOM 727 C CA . GLU A 1 89 ? -8.691 6.213 41.773 1.00 86.00 89 GLU A CA 1
ATOM 728 C C . GLU A 1 89 ? -8.117 6.686 40.429 1.00 86.00 89 GLU A C 1
ATOM 730 O O . GLU A 1 89 ? -7.306 7.605 40.409 1.00 86.00 89 GLU A O 1
ATOM 735 N N . ASN A 1 90 ? -8.563 6.111 39.308 1.00 83.44 90 ASN A N 1
ATOM 736 C CA . ASN A 1 90 ? -8.087 6.461 37.962 1.00 83.44 90 ASN A CA 1
ATOM 737 C C . ASN A 1 90 ? -8.927 7.565 37.296 1.00 83.44 90 ASN A C 1
ATOM 739 O O . ASN A 1 90 ? -8.722 7.895 36.127 1.00 83.44 90 ASN A O 1
ATOM 743 N N . LYS A 1 91 ? -9.890 8.140 38.024 1.00 82.56 91 LYS A N 1
ATOM 744 C CA . LYS A 1 91 ? -10.740 9.239 37.555 1.00 82.56 91 LYS A CA 1
ATOM 745 C C . LYS A 1 91 ? -10.239 10.574 38.094 1.00 82.56 91 LYS A C 1
ATOM 747 O O . LYS A 1 91 ? -9.702 10.663 39.196 1.00 82.56 91 LYS A O 1
ATOM 752 N N . THR A 1 92 ? -10.462 11.644 37.331 1.00 87.69 92 THR A N 1
ATOM 753 C CA . THR A 1 92 ? -10.200 13.006 37.815 1.00 87.69 92 THR A CA 1
ATOM 754 C C . THR A 1 92 ? -11.079 13.316 39.037 1.00 87.69 92 THR A C 1
ATOM 756 O O . THR A 1 92 ? -12.184 12.771 39.136 1.00 87.69 92 THR A O 1
ATOM 759 N N . PRO A 1 93 ? -10.654 14.209 39.955 1.00 90.19 93 PRO A N 1
ATOM 760 C CA . PRO A 1 93 ? -11.426 14.521 41.163 1.00 90.19 93 PRO A CA 1
ATOM 761 C C . PRO A 1 93 ? -12.886 14.909 40.879 1.00 90.19 93 PRO A C 1
ATOM 763 O O . PRO A 1 93 ? -13.795 14.395 41.526 1.00 90.19 93 PRO A O 1
ATOM 766 N N . ALA A 1 94 ? -13.120 15.728 39.847 1.00 88.31 94 ALA A N 1
ATOM 767 C CA . ALA A 1 94 ? -14.460 16.154 39.443 1.00 88.31 94 ALA A CA 1
ATOM 768 C C . ALA A 1 94 ? -15.326 14.998 38.901 1.00 88.31 94 ALA A C 1
ATOM 770 O O . ALA A 1 94 ? -16.507 14.897 39.229 1.00 88.31 94 ALA A O 1
ATOM 771 N N . ALA A 1 95 ? -14.751 14.106 38.084 1.00 85.31 95 ALA A N 1
ATOM 772 C CA . ALA A 1 95 ? -15.473 12.944 37.561 1.00 85.31 95 ALA A CA 1
ATOM 773 C C . ALA A 1 95 ? -15.803 11.939 38.674 1.00 85.31 95 ALA A C 1
ATOM 775 O O . ALA A 1 95 ? -16.905 11.393 38.713 1.00 85.31 95 ALA A O 1
ATOM 776 N N . ARG A 1 96 ? -14.870 11.744 39.613 1.00 89.19 96 ARG A N 1
ATOM 777 C CA . ARG A 1 96 ? -15.053 10.885 40.785 1.00 89.19 96 ARG A CA 1
ATOM 778 C C . ARG A 1 96 ? -16.213 11.356 41.661 1.00 89.19 96 ARG A C 1
ATOM 780 O O . ARG A 1 96 ? -17.052 10.541 42.026 1.00 89.19 96 ARG A O 1
ATOM 787 N N . GLU A 1 97 ? -16.273 12.645 41.988 1.00 90.00 97 GLU A N 1
ATOM 788 C CA . GLU A 1 97 ? -17.344 13.207 42.822 1.00 90.00 97 GLU A CA 1
ATOM 789 C C . GLU A 1 97 ? -18.720 13.043 42.162 1.00 90.00 97 GLU A C 1
ATOM 791 O O . GLU A 1 97 ? -19.668 12.571 42.793 1.00 90.00 97 GLU A O 1
ATOM 796 N N . LYS A 1 98 ? -18.809 13.347 40.861 1.00 90.00 98 LYS A N 1
ATOM 797 C CA . LYS A 1 98 ? -20.041 13.182 40.081 1.00 90.00 98 LYS A CA 1
ATOM 798 C C . LYS A 1 98 ? -20.524 11.728 40.068 1.00 90.00 98 LYS A C 1
ATOM 800 O O . LYS A 1 98 ? -21.721 11.484 40.209 1.00 90.00 98 LYS A O 1
ATOM 805 N N . LEU A 1 99 ? -19.604 10.776 39.917 1.00 88.25 99 LEU A N 1
ATOM 806 C CA . LEU A 1 99 ? -19.924 9.353 39.902 1.00 88.25 99 LEU A CA 1
ATOM 807 C C . LEU A 1 99 ? -20.382 8.842 41.267 1.00 88.25 99 LEU A C 1
ATOM 809 O O . LEU A 1 99 ? -21.380 8.135 41.337 1.00 88.25 99 LEU A O 1
ATOM 813 N N . ILE A 1 100 ? -19.696 9.216 42.350 1.00 90.88 100 ILE A N 1
ATOM 814 C CA . ILE A 1 100 ? -20.105 8.822 43.707 1.00 90.88 100 ILE A CA 1
ATOM 815 C C . ILE A 1 100 ? -21.533 9.297 43.975 1.00 90.88 100 ILE A C 1
ATOM 817 O O . ILE A 1 100 ? -22.376 8.493 44.363 1.00 90.88 100 ILE A O 1
ATOM 821 N N . LYS A 1 101 ? -21.828 10.566 43.668 1.00 91.81 101 LYS A N 1
ATOM 822 C CA . LYS A 1 101 ? -23.171 11.127 43.831 1.00 91.81 101 LYS A CA 1
ATOM 823 C C . LYS A 1 101 ? -24.225 10.342 43.043 1.00 91.81 101 LYS A C 1
ATOM 825 O O . LYS A 1 101 ? -25.270 10.008 43.591 1.00 91.81 101 LYS A O 1
ATOM 830 N N . PHE A 1 102 ? -23.931 9.994 41.790 1.00 88.75 102 PHE A N 1
ATOM 831 C CA . PHE A 1 102 ? -24.816 9.173 40.963 1.00 88.75 102 PHE A CA 1
ATOM 832 C C . PHE A 1 102 ? -25.042 7.767 41.546 1.00 88.75 102 PHE A C 1
ATOM 834 O O . PHE A 1 102 ? -26.175 7.292 41.581 1.00 88.75 102 PHE A O 1
ATOM 841 N N . LEU A 1 103 ? -23.983 7.097 42.015 1.00 90.00 103 LEU A N 1
ATOM 842 C CA . LEU A 1 103 ? -24.085 5.761 42.610 1.00 90.00 103 LEU A CA 1
ATOM 843 C C . LEU A 1 103 ? -24.896 5.785 43.906 1.00 90.00 103 LEU A C 1
ATOM 845 O O . LEU A 1 103 ? -25.707 4.890 44.136 1.00 90.00 103 LEU A O 1
ATOM 849 N N . ASP A 1 104 ? -24.710 6.813 44.730 1.00 91.56 104 ASP A N 1
ATOM 850 C CA . ASP A 1 104 ? -25.453 6.981 45.974 1.00 91.56 104 ASP A CA 1
ATOM 851 C C . ASP A 1 104 ? -26.936 7.262 45.699 1.00 91.56 104 ASP A C 1
ATOM 853 O O . ASP A 1 104 ? -27.800 6.608 46.282 1.00 91.56 104 ASP A O 1
ATOM 857 N N . GLU A 1 105 ? -27.252 8.138 44.741 1.00 91.12 105 GLU A N 1
ATOM 858 C CA . GLU A 1 105 ? -28.629 8.378 44.287 1.00 91.12 105 GLU A CA 1
ATOM 859 C C . GLU A 1 105 ? -29.279 7.099 43.727 1.00 91.12 105 GLU A C 1
ATOM 861 O O . GLU A 1 105 ? -30.413 6.773 44.086 1.00 91.12 105 GLU A O 1
ATOM 866 N N . ALA A 1 106 ? -28.558 6.324 42.910 1.00 87.75 106 ALA A N 1
ATOM 867 C CA . ALA A 1 106 ? -29.049 5.064 42.350 1.00 87.75 106 ALA A CA 1
ATOM 868 C C . ALA A 1 106 ? -29.321 4.002 43.431 1.00 87.75 106 ALA A C 1
ATOM 870 O O . ALA A 1 106 ? -30.306 3.264 43.339 1.00 87.75 106 ALA A O 1
ATOM 871 N N . ARG A 1 107 ? -28.483 3.937 44.474 1.00 89.62 107 ARG A N 1
ATOM 872 C CA . ARG A 1 107 ? -28.688 3.051 45.631 1.00 89.62 107 ARG A CA 1
ATOM 873 C C . ARG A 1 107 ? -29.893 3.477 46.460 1.00 89.62 107 ARG A C 1
ATOM 875 O O . ARG A 1 107 ? -30.699 2.624 46.818 1.00 89.62 107 ARG A O 1
ATOM 882 N N . VAL A 1 108 ? -30.055 4.778 46.714 1.00 92.00 108 VAL A N 1
ATOM 883 C CA . VAL A 1 108 ? -31.222 5.325 47.431 1.00 92.00 108 VAL A CA 1
ATOM 884 C C . VAL A 1 108 ? -32.522 5.020 46.682 1.00 92.00 108 VAL A C 1
ATOM 886 O O . VAL A 1 108 ? -33.535 4.706 47.302 1.00 92.00 108 VAL A O 1
ATOM 889 N N . GLN A 1 109 ? -32.489 5.039 45.349 1.00 90.12 109 GLN A N 1
ATOM 890 C CA . GLN A 1 109 ? -33.626 4.678 44.498 1.00 90.12 109 GLN A CA 1
ATOM 891 C C . GLN A 1 109 ? -33.859 3.159 44.378 1.00 90.12 109 GLN A C 1
ATOM 893 O O . GLN A 1 109 ? -34.761 2.748 43.652 1.00 90.12 109 GLN A O 1
ATOM 898 N N . ASN A 1 110 ? -33.074 2.316 45.066 1.00 88.31 110 ASN A N 1
ATOM 899 C CA . ASN A 1 110 ? -33.097 0.854 44.935 1.00 88.31 110 ASN A CA 1
ATOM 900 C C . ASN A 1 110 ? -33.017 0.382 43.475 1.00 88.31 110 ASN A C 1
ATOM 902 O O . ASN A 1 110 ? -33.682 -0.576 43.070 1.00 88.31 110 ASN A O 1
ATOM 906 N N . ARG A 1 111 ? -32.200 1.062 42.660 1.00 88.12 111 ARG A N 1
ATOM 907 C CA . ARG A 1 111 ? -31.984 0.658 41.274 1.00 88.12 111 ARG A CA 1
ATOM 908 C C . ARG A 1 111 ? -31.352 -0.733 41.245 1.00 88.12 111 ARG A C 1
ATOM 910 O O . ARG A 1 111 ? -30.316 -0.972 41.864 1.00 88.12 111 ARG A O 1
ATOM 917 N N . ARG A 1 112 ? -31.989 -1.646 40.514 1.00 90.00 112 ARG A N 1
ATOM 918 C CA . ARG A 1 112 ? -31.499 -3.011 40.318 1.00 90.00 112 ARG A CA 1
ATOM 919 C C . ARG A 1 112 ? -30.411 -3.024 39.247 1.00 90.00 112 ARG A C 1
ATOM 921 O O . ARG A 1 112 ? -30.554 -2.367 38.217 1.00 90.00 112 ARG A O 1
ATOM 928 N N . PHE A 1 113 ? -29.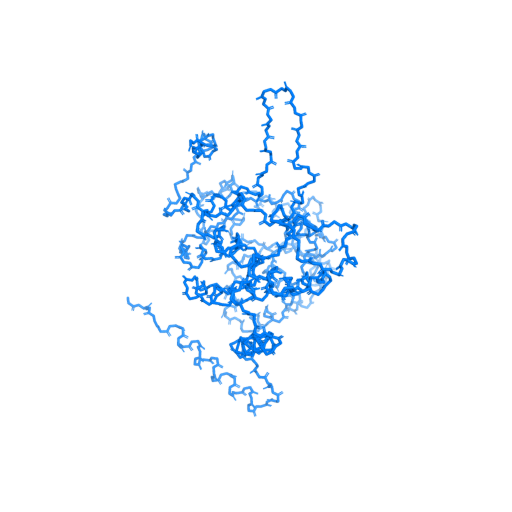345 -3.770 39.496 1.00 92.19 113 PHE A N 1
ATOM 929 C CA . PHE A 1 113 ? -28.225 -3.976 38.590 1.00 92.19 113 PHE A CA 1
ATOM 930 C C . PHE A 1 113 ? -28.240 -5.423 38.096 1.00 92.19 113 PHE A C 1
ATOM 932 O O . PHE A 1 113 ? -28.024 -6.350 38.877 1.00 92.19 113 PHE A O 1
ATOM 939 N N . ASN A 1 114 ? -28.478 -5.595 36.798 1.00 92.62 114 ASN A N 1
ATOM 940 C CA . ASN A 1 114 ? -28.369 -6.872 36.102 1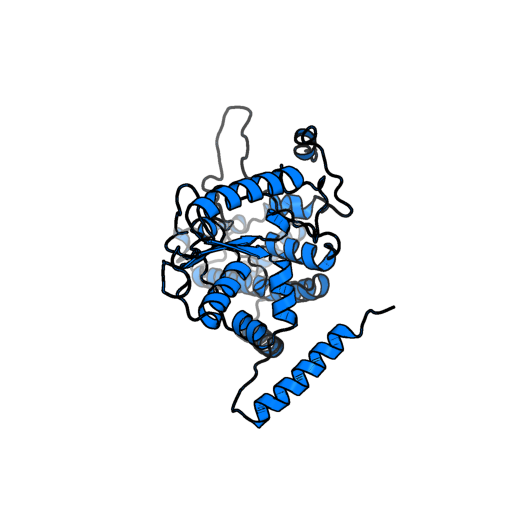.00 92.62 114 ASN A CA 1
ATOM 941 C C . ASN A 1 114 ? -27.102 -6.842 35.239 1.00 92.62 114 ASN A C 1
ATOM 943 O O . ASN A 1 114 ? -26.993 -6.009 34.334 1.00 92.62 114 ASN A O 1
ATOM 947 N N . PHE A 1 115 ? -26.151 -7.732 35.528 1.00 92.12 115 PHE A N 1
ATOM 948 C CA . PHE A 1 115 ? -24.831 -7.709 34.903 1.00 92.12 115 PHE A CA 1
ATOM 949 C C . PHE A 1 115 ? -24.911 -7.853 33.381 1.00 92.12 115 PHE A C 1
ATOM 951 O O . PHE A 1 115 ? -24.353 -7.026 32.662 1.00 92.12 115 PHE A O 1
ATOM 958 N N . GLU A 1 116 ? -25.643 -8.857 32.890 1.00 90.12 116 GLU A N 1
ATOM 959 C CA . GLU A 1 116 ? -25.774 -9.153 31.460 1.00 90.12 116 GLU A CA 1
ATOM 960 C C . GLU A 1 116 ? -26.355 -7.967 30.673 1.00 90.12 116 GLU A C 1
ATOM 962 O O . GLU A 1 116 ? -25.894 -7.638 29.576 1.00 90.12 116 GLU A O 1
ATOM 967 N N . THR A 1 117 ? -27.355 -7.297 31.239 1.00 88.31 117 THR A N 1
ATOM 968 C CA . THR A 1 117 ? -28.010 -6.154 30.597 1.00 88.31 117 THR A CA 1
ATOM 969 C C . THR A 1 117 ? -27.088 -4.939 30.556 1.00 88.31 117 THR A C 1
ATOM 971 O O . THR A 1 117 ? -26.949 -4.303 29.508 1.00 88.31 117 THR A O 1
ATOM 974 N N . GLU A 1 118 ? -26.437 -4.617 31.675 1.00 88.88 118 GLU A N 1
ATOM 975 C CA . GLU A 1 118 ? -25.584 -3.431 31.779 1.00 88.88 118 GLU A CA 1
ATOM 976 C C . GLU A 1 118 ? -24.276 -3.595 30.983 1.00 88.88 118 GLU A C 1
ATOM 978 O O . GLU A 1 118 ? -23.840 -2.637 30.346 1.00 88.88 118 GLU A O 1
ATOM 983 N N . ILE A 1 119 ? -23.679 -4.797 30.915 1.00 87.38 119 ILE A N 1
ATOM 984 C CA . ILE A 1 119 ? -22.463 -5.014 30.107 1.00 87.38 119 ILE A CA 1
ATOM 985 C C . ILE A 1 119 ? -22.759 -4.905 28.610 1.00 87.38 119 ILE A C 1
ATOM 987 O O . ILE A 1 119 ? -22.017 -4.246 27.884 1.00 87.38 119 ILE A O 1
ATOM 991 N N . LYS A 1 120 ? -23.879 -5.475 28.137 1.00 85.12 120 LYS A N 1
ATOM 992 C CA . LYS A 1 120 ? -24.311 -5.349 26.734 1.00 85.12 120 LYS A CA 1
ATOM 993 C C . LYS A 1 120 ? -24.549 -3.891 26.362 1.00 85.12 120 LYS A C 1
ATOM 995 O O . LYS A 1 120 ? -24.145 -3.457 25.283 1.00 85.12 120 LYS A O 1
ATOM 1000 N N . LYS A 1 121 ? -25.177 -3.137 27.266 1.00 84.25 121 LYS A N 1
ATOM 1001 C CA . LYS A 1 121 ? -25.399 -1.704 27.098 1.00 84.25 121 LYS A CA 1
ATOM 1002 C C . LYS A 1 121 ? -24.077 -0.937 27.022 1.00 84.25 121 LYS A C 1
ATOM 1004 O O . LYS A 1 121 ? -23.906 -0.176 26.076 1.00 84.25 121 LYS A O 1
ATOM 1009 N N . ASN A 1 122 ? -23.143 -1.185 27.941 1.00 84.31 122 ASN A N 1
ATOM 1010 C CA . ASN A 1 122 ? -21.829 -0.542 27.924 1.00 84.31 122 ASN A CA 1
ATOM 1011 C C . ASN A 1 122 ? -21.070 -0.844 26.621 1.00 84.31 122 ASN A C 1
ATOM 1013 O O . ASN A 1 122 ? -20.589 0.071 25.965 1.00 84.31 122 ASN A O 1
ATOM 1017 N N . CYS A 1 123 ? -21.022 -2.109 26.188 1.00 82.12 123 CYS A N 1
ATOM 1018 C CA . CYS A 1 123 ? -20.373 -2.482 24.928 1.00 82.12 123 CYS A CA 1
ATOM 1019 C C . CYS A 1 123 ? -21.002 -1.782 23.714 1.00 82.12 123 CYS A C 1
ATOM 1021 O O . CYS A 1 123 ? -20.286 -1.341 22.817 1.00 82.12 123 CYS A O 1
ATOM 1023 N N . PHE A 1 124 ? -22.333 -1.673 23.675 1.00 81.00 124 PHE A N 1
ATOM 1024 C CA . PHE A 1 124 ? -23.019 -0.949 22.608 1.00 81.00 124 PHE A CA 1
ATOM 1025 C C . PHE A 1 124 ? -22.673 0.544 22.630 1.00 81.00 124 PHE A C 1
ATOM 1027 O O . PHE A 1 124 ? -22.400 1.121 21.581 1.00 81.00 124 PHE A O 1
ATOM 1034 N N . GLU A 1 125 ? -22.668 1.165 23.809 1.00 78.44 125 GLU A N 1
ATOM 1035 C CA . GLU A 1 125 ? -22.349 2.582 23.980 1.00 78.44 125 GLU A CA 1
ATOM 1036 C C . GLU A 1 125 ? -20.893 2.894 23.599 1.00 78.44 125 GLU A C 1
ATOM 1038 O O . GLU A 1 125 ? -20.666 3.856 22.864 1.00 78.44 125 GLU A O 1
ATOM 1043 N N . ASP A 1 126 ? -19.932 2.046 23.976 1.00 77.31 126 ASP A N 1
ATOM 1044 C CA . ASP A 1 126 ? -18.521 2.181 23.590 1.00 77.31 126 ASP A CA 1
ATOM 1045 C C . ASP A 1 126 ? -18.341 2.127 22.064 1.00 77.31 126 ASP A C 1
ATOM 1047 O O . ASP A 1 126 ? -17.720 3.012 21.463 1.00 77.31 126 ASP A O 1
ATOM 1051 N N . VAL A 1 127 ? -18.934 1.120 21.410 1.00 77.19 127 VAL A N 1
ATOM 1052 C CA . VAL A 1 127 ? -18.884 0.983 19.944 1.00 77.19 127 VAL A CA 1
ATOM 1053 C C . VAL A 1 127 ? -19.585 2.158 19.268 1.00 77.19 127 VAL A C 1
ATOM 1055 O O . VAL A 1 127 ? -19.077 2.695 18.284 1.00 77.19 127 VAL A O 1
ATOM 1058 N N . PHE A 1 128 ? -20.725 2.595 19.801 1.00 79.06 128 PHE A N 1
ATOM 1059 C CA . PHE A 1 128 ? -21.486 3.713 19.259 1.00 79.06 128 PHE A CA 1
ATOM 1060 C C . PHE A 1 128 ? -20.715 5.033 19.329 1.00 79.06 128 PHE A C 1
ATOM 1062 O O . PHE A 1 128 ? -20.690 5.776 18.345 1.00 79.06 128 PHE A O 1
ATOM 1069 N N . ILE A 1 129 ? -20.086 5.334 20.470 1.00 78.56 129 ILE A N 1
ATOM 1070 C CA . ILE A 1 129 ? -19.278 6.545 20.654 1.00 78.56 129 ILE A CA 1
ATOM 1071 C C . ILE A 1 129 ? -18.092 6.522 19.694 1.00 78.56 129 ILE A C 1
ATOM 1073 O O . ILE A 1 129 ? -17.859 7.508 18.994 1.00 78.56 129 ILE A O 1
ATOM 1077 N N . MET A 1 130 ? -17.385 5.393 19.612 1.00 76.19 130 MET A N 1
ATOM 1078 C CA . MET A 1 130 ? -16.244 5.247 18.714 1.00 76.19 130 MET A CA 1
ATOM 1079 C C . MET A 1 130 ? -16.660 5.420 17.247 1.00 76.19 130 MET A C 1
ATOM 1081 O O . MET A 1 130 ? -16.077 6.242 16.547 1.00 76.19 130 MET A O 1
ATOM 1085 N N . ALA A 1 131 ? -17.709 4.728 16.793 1.00 74.88 131 ALA A N 1
ATOM 1086 C CA . ALA A 1 131 ? -18.219 4.859 15.428 1.00 74.88 131 ALA A CA 1
ATOM 1087 C C . ALA A 1 131 ? -18.692 6.292 15.118 1.00 74.88 131 ALA A C 1
ATOM 1089 O O . ALA A 1 131 ? -18.401 6.828 14.051 1.00 74.88 131 ALA A O 1
ATOM 1090 N N . SER A 1 132 ? -19.362 6.943 16.073 1.00 77.56 132 SER A N 1
ATOM 1091 C CA . SER A 1 132 ? -19.823 8.329 15.927 1.00 77.56 132 SER A CA 1
ATOM 1092 C C . SER A 1 132 ? -18.676 9.334 15.839 1.00 77.56 132 SER A C 1
ATOM 1094 O O . SER A 1 132 ? -18.832 10.357 15.180 1.00 77.56 132 SER A O 1
ATOM 1096 N N . ALA A 1 133 ? -17.545 9.070 16.499 1.00 78.88 133 ALA A N 1
ATOM 1097 C CA . ALA A 1 133 ? -16.358 9.919 16.449 1.00 78.88 133 ALA A CA 1
ATOM 1098 C C . ALA A 1 133 ? -15.510 9.682 15.188 1.00 78.88 133 ALA A C 1
ATOM 1100 O O . ALA A 1 133 ? -14.873 10.613 14.699 1.00 78.88 133 ALA A O 1
ATOM 1101 N N . LEU A 1 134 ? -15.517 8.462 14.640 1.00 77.06 134 LEU A N 1
ATOM 1102 C CA . LEU A 1 134 ? -14.742 8.123 13.443 1.00 77.06 134 LEU A CA 1
ATOM 1103 C C . LEU A 1 134 ? -15.226 8.845 12.183 1.00 77.06 134 LEU A C 1
ATOM 1105 O O . LEU A 1 134 ? -14.409 9.159 11.331 1.00 77.06 134 LEU A O 1
ATOM 1109 N N . ILE A 1 135 ? -16.518 9.145 12.078 1.00 74.75 135 ILE A N 1
ATOM 1110 C CA . ILE A 1 135 ? -17.101 9.809 10.902 1.00 74.75 135 ILE A CA 1
ATOM 1111 C C . ILE A 1 135 ? -16.633 11.263 10.734 1.00 74.75 135 ILE A C 1
ATOM 1113 O O . ILE A 1 135 ? -16.118 11.593 9.665 1.00 74.75 135 ILE A O 1
ATOM 1117 N N . PRO A 1 136 ? -16.750 12.152 11.743 1.00 82.31 136 PRO A N 1
ATOM 1118 C CA . PRO A 1 136 ? -16.177 13.489 11.628 1.00 82.31 136 PRO A CA 1
ATOM 1119 C C . PRO A 1 136 ? -14.653 13.429 11.509 1.00 82.31 136 PRO A C 1
ATOM 1121 O O . PRO A 1 136 ? -14.086 14.190 10.738 1.00 82.31 136 PRO A O 1
ATOM 1124 N N . PHE A 1 137 ? -13.992 12.485 12.188 1.00 82.06 137 PHE A N 1
ATOM 1125 C CA . PHE A 1 137 ? -12.547 12.308 12.056 1.00 82.06 137 PHE A CA 1
ATOM 1126 C C . PHE A 1 137 ? -12.118 11.962 10.625 1.00 82.06 137 PHE A C 1
ATOM 1128 O O . PHE A 1 137 ? -11.186 12.574 10.116 1.00 82.06 137 PHE A O 1
ATOM 1135 N N . GLU A 1 138 ? -12.783 11.008 9.971 1.00 77.69 138 GLU A N 1
ATOM 1136 C CA . GLU A 1 138 ? -12.502 10.643 8.582 1.00 77.69 138 GLU A CA 1
ATOM 1137 C C . GLU A 1 138 ? -12.702 11.838 7.655 1.00 77.69 138 GLU A C 1
ATOM 1139 O O . GLU A 1 138 ? -11.815 12.144 6.861 1.00 77.69 138 GLU A O 1
ATOM 1144 N N . LYS A 1 139 ? -13.826 12.545 7.803 1.00 80.31 139 LYS A N 1
ATOM 1145 C CA . LYS A 1 139 ? -14.138 13.716 6.987 1.00 80.31 139 LYS A CA 1
ATOM 1146 C C . LYS A 1 139 ? -13.089 14.817 7.149 1.00 80.31 139 LYS A C 1
ATOM 1148 O O . LYS A 1 139 ? -12.537 15.285 6.156 1.00 80.31 139 LYS A O 1
ATOM 1153 N N . ASP A 1 140 ? -12.784 15.196 8.387 1.00 85.69 140 ASP A N 1
ATOM 1154 C CA . ASP A 1 140 ? -11.796 16.235 8.685 1.00 85.69 140 ASP A CA 1
ATOM 1155 C C . ASP A 1 140 ? -10.402 15.814 8.188 1.00 85.69 140 ASP A C 1
ATOM 1157 O O . ASP A 1 140 ? -9.650 16.623 7.640 1.00 85.69 140 ASP A O 1
ATOM 1161 N N . PHE A 1 141 ? -10.048 14.533 8.337 1.00 82.75 141 PHE A N 1
ATOM 1162 C CA . PHE A 1 141 ? -8.781 13.994 7.851 1.00 82.75 141 PHE A CA 1
ATOM 1163 C C . PHE A 1 141 ? -8.691 14.037 6.323 1.00 82.75 141 PHE A C 1
ATOM 1165 O O . PHE A 1 141 ? -7.669 14.470 5.786 1.00 82.75 141 PHE A O 1
ATOM 1172 N N . GLU A 1 142 ? -9.739 13.621 5.614 1.00 81.56 142 GLU A N 1
ATOM 1173 C CA . GLU A 1 142 ? -9.808 13.637 4.153 1.00 81.56 142 GLU A CA 1
ATOM 1174 C C . GLU A 1 142 ? -9.716 15.072 3.618 1.00 81.56 142 GLU A C 1
ATOM 1176 O O . GLU A 1 142 ? -8.886 15.348 2.751 1.00 81.56 142 GLU A O 1
ATOM 1181 N N . GLU A 1 143 ? -10.459 16.017 4.205 1.00 82.25 143 GLU A N 1
ATOM 1182 C CA . GLU A 1 143 ? -10.378 17.445 3.869 1.00 82.25 143 GLU A CA 1
ATOM 1183 C C . GLU A 1 143 ? -8.953 17.998 4.068 1.00 82.25 143 GLU A C 1
ATOM 1185 O O . GLU A 1 143 ? -8.419 18.732 3.227 1.00 82.25 143 GLU A O 1
ATOM 1190 N N . LEU A 1 144 ? -8.286 17.606 5.158 1.00 83.44 144 LEU A N 1
ATOM 1191 C CA . LEU A 1 144 ? -6.941 18.073 5.488 1.00 83.44 144 LEU A CA 1
ATOM 1192 C C . LEU A 1 144 ? -5.830 17.407 4.687 1.00 83.44 144 LEU A C 1
ATOM 1194 O O . LEU A 1 144 ? -4.764 18.008 4.546 1.00 83.44 144 LEU A O 1
ATOM 1198 N N . THR A 1 145 ? -6.009 16.190 4.184 1.00 78.00 145 THR A N 1
ATOM 1199 C CA . THR A 1 145 ? -4.905 15.389 3.624 1.00 78.00 145 THR A CA 1
ATOM 1200 C C . THR A 1 145 ? -5.118 14.968 2.179 1.00 78.00 145 THR A C 1
ATOM 1202 O O . THR A 1 145 ? -4.139 14.639 1.506 1.00 78.00 145 THR A O 1
ATOM 1205 N N . ASN A 1 146 ? -6.350 15.064 1.675 1.00 76.00 146 ASN A N 1
ATOM 1206 C CA . ASN A 1 146 ? -6.784 14.448 0.427 1.00 76.00 146 ASN A CA 1
ATOM 1207 C C . ASN A 1 146 ? -6.465 12.945 0.419 1.00 76.00 146 ASN A C 1
ATOM 1209 O O . ASN A 1 146 ? -5.937 12.449 -0.571 1.00 76.00 146 ASN A O 1
ATOM 1213 N N . VAL A 1 147 ? -6.672 12.251 1.543 1.00 71.56 147 VAL A N 1
ATOM 1214 C CA . VAL A 1 147 ? -6.543 10.792 1.700 1.00 71.56 147 VAL A CA 1
ATOM 1215 C C . VAL A 1 147 ? -7.825 10.272 2.337 1.00 71.56 147 VAL A C 1
ATOM 1217 O O . VAL A 1 147 ? -8.155 10.679 3.449 1.00 71.56 147 VAL A O 1
ATOM 1220 N N . CYS A 1 148 ? -8.519 9.360 1.657 1.00 73.00 148 CYS A N 1
ATOM 1221 C CA . CYS A 1 148 ? -9.699 8.707 2.216 1.00 73.00 148 CYS A CA 1
ATOM 1222 C C . CYS A 1 148 ? -9.238 7.615 3.184 1.00 73.00 148 CYS A C 1
ATOM 1224 O O . CYS A 1 148 ? -8.619 6.625 2.783 1.00 73.00 148 CYS A O 1
ATOM 1226 N N . LEU A 1 149 ? -9.456 7.823 4.483 1.00 66.38 149 LEU A N 1
ATOM 1227 C CA . LEU A 1 149 ? -8.766 7.049 5.506 1.00 66.38 149 LEU A CA 1
ATOM 1228 C C . LEU A 1 149 ? -9.100 5.555 5.421 1.00 66.38 149 LEU A C 1
ATOM 1230 O O . LEU A 1 149 ? -8.174 4.752 5.338 1.00 66.38 149 LEU A O 1
ATOM 1234 N N . PHE A 1 150 ? -10.382 5.182 5.408 1.00 66.94 150 PHE A N 1
ATOM 1235 C CA . PHE A 1 150 ? -10.782 3.772 5.478 1.00 66.94 150 PHE A CA 1
ATOM 1236 C C . PHE A 1 150 ? -10.686 3.023 4.148 1.00 66.94 150 PHE A C 1
ATOM 1238 O O . PHE A 1 150 ? -10.575 1.797 4.153 1.00 66.94 150 PHE A O 1
ATOM 1245 N N . GLU A 1 151 ? -10.675 3.728 3.019 1.00 62.03 151 GLU A N 1
ATOM 1246 C CA . GLU A 1 151 ? -10.539 3.102 1.699 1.00 62.03 151 GLU A CA 1
ATOM 1247 C C . GLU A 1 151 ? -9.078 2.946 1.292 1.00 62.03 151 GLU A C 1
ATOM 1249 O O . GLU A 1 151 ? -8.660 1.930 0.734 1.00 62.03 151 GLU A O 1
ATOM 1254 N N . GLU A 1 152 ? -8.267 3.954 1.600 1.00 53.12 152 GLU A N 1
ATOM 1255 C CA . GLU A 1 152 ? -6.905 4.021 1.106 1.00 53.12 152 GLU A CA 1
ATOM 1256 C C . GLU A 1 152 ? -5.885 3.545 2.139 1.00 53.12 152 GLU A C 1
ATOM 1258 O O . GLU A 1 152 ? -4.738 3.276 1.771 1.00 53.12 152 GLU A O 1
ATOM 1263 N N . SER A 1 153 ? -6.245 3.451 3.420 1.00 63.16 153 SER A N 1
ATOM 1264 C CA . S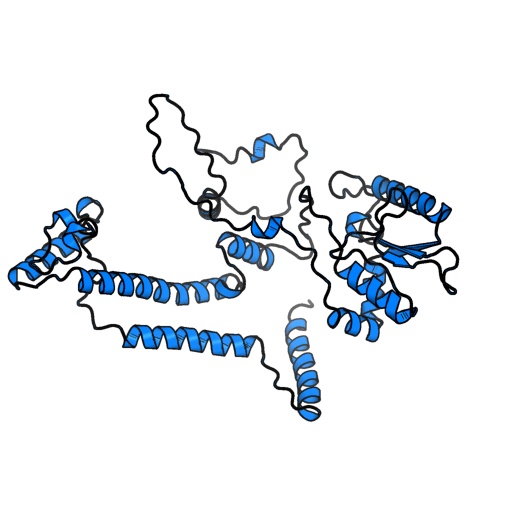ER A 1 153 ? -5.285 3.169 4.486 1.00 63.16 153 SER A CA 1
ATOM 1265 C C . SER A 1 153 ? -5.837 2.231 5.552 1.00 63.16 153 SER A C 1
ATOM 1267 O O . SER A 1 153 ? -6.716 2.561 6.332 1.00 63.16 153 SER A O 1
ATOM 1269 N N . ILE A 1 154 ? -5.216 1.060 5.677 1.00 57.84 154 ILE A N 1
ATOM 1270 C CA . ILE A 1 154 ? -5.561 0.091 6.732 1.00 57.84 154 ILE A CA 1
ATOM 1271 C C . ILE A 1 154 ? -4.927 0.494 8.080 1.00 57.84 154 ILE A C 1
ATOM 1273 O O . ILE A 1 154 ? -5.362 0.063 9.146 1.00 57.84 154 ILE A O 1
ATOM 1277 N N . THR A 1 155 ? -3.873 1.317 8.050 1.00 62.38 155 THR A N 1
ATOM 1278 C CA . THR A 1 155 ? -3.102 1.721 9.234 1.00 62.38 155 THR A CA 1
ATOM 1279 C C . THR A 1 155 ? -2.823 3.221 9.247 1.00 62.38 155 THR A C 1
ATOM 1281 O O . THR A 1 155 ? -2.694 3.850 8.195 1.00 62.38 155 THR A O 1
ATOM 1284 N N . ALA A 1 156 ? -2.642 3.788 10.444 1.00 66.38 156 ALA A N 1
ATOM 1285 C CA . ALA A 1 156 ? -2.254 5.190 10.618 1.00 66.38 156 ALA A CA 1
ATOM 1286 C C . ALA A 1 156 ? -0.933 5.528 9.898 1.00 66.38 156 ALA A C 1
ATOM 1288 O O . ALA A 1 156 ? -0.807 6.596 9.304 1.00 66.38 156 ALA A O 1
ATOM 1289 N N . ALA A 1 157 ? 0.028 4.597 9.882 1.00 64.56 157 ALA A N 1
ATOM 1290 C CA . ALA A 1 157 ? 1.277 4.754 9.136 1.00 64.56 157 ALA A CA 1
ATOM 1291 C C . ALA A 1 157 ? 1.049 4.845 7.617 1.00 64.56 157 ALA A C 1
ATOM 1293 O O . ALA A 1 157 ? 1.655 5.687 6.955 1.00 64.56 157 ALA A O 1
ATOM 1294 N N . SER A 1 158 ? 0.163 4.005 7.063 1.00 63.62 158 SER A N 1
ATOM 1295 C CA . SER A 1 158 ? -0.211 4.069 5.643 1.00 63.62 158 SER A CA 1
ATOM 1296 C C . SER A 1 158 ? -0.843 5.417 5.305 1.00 63.62 158 SER A C 1
ATOM 1298 O O . SER A 1 158 ? -0.462 6.037 4.313 1.00 63.62 158 SER A O 1
ATOM 1300 N N . ALA A 1 159 ? -1.749 5.897 6.160 1.00 70.56 159 ALA A N 1
ATOM 1301 C CA . ALA A 1 159 ? -2.401 7.189 5.983 1.00 70.56 159 ALA A CA 1
ATOM 1302 C C . ALA A 1 159 ? -1.382 8.334 5.986 1.00 70.56 159 ALA A C 1
ATOM 1304 O O . ALA A 1 159 ? -1.343 9.126 5.049 1.00 70.56 159 ALA A O 1
ATOM 1305 N N . ALA A 1 160 ? -0.483 8.366 6.974 1.00 73.31 160 ALA A N 1
ATOM 1306 C CA . ALA A 1 160 ? 0.570 9.375 7.057 1.00 73.31 160 ALA A CA 1
ATOM 1307 C C . ALA A 1 160 ? 1.517 9.350 5.849 1.00 73.31 160 ALA A C 1
ATOM 1309 O O . ALA A 1 160 ? 1.868 10.403 5.318 1.00 73.31 160 ALA A O 1
ATOM 1310 N N . MET A 1 161 ? 1.892 8.161 5.367 1.00 71.69 161 MET A N 1
ATOM 1311 C CA . MET A 1 161 ? 2.730 8.027 4.174 1.00 71.69 161 MET A CA 1
ATOM 1312 C C . MET A 1 161 ? 2.021 8.545 2.918 1.00 71.69 161 MET A C 1
ATOM 1314 O O . MET A 1 161 ? 2.633 9.257 2.123 1.00 71.69 161 MET A O 1
ATOM 1318 N N . LYS A 1 162 ? 0.729 8.243 2.738 1.00 70.50 162 LYS A N 1
ATOM 1319 C CA . LYS A 1 162 ? -0.059 8.767 1.611 1.00 70.50 162 LYS A CA 1
ATOM 1320 C C . LYS A 1 162 ? -0.200 10.285 1.674 1.00 70.50 162 LYS A C 1
ATOM 1322 O O . LYS A 1 162 ? -0.008 10.950 0.657 1.00 70.50 162 LYS A O 1
ATOM 1327 N N . THR A 1 163 ? -0.434 10.842 2.861 1.00 80.00 163 THR A N 1
ATOM 1328 C CA . THR A 1 163 ? -0.446 12.294 3.078 1.00 80.00 163 THR A CA 1
ATOM 1329 C C . THR A 1 163 ? 0.895 12.913 2.692 1.00 80.00 163 THR A C 1
ATOM 1331 O O . THR A 1 163 ? 0.935 13.888 1.942 1.00 80.00 163 THR A O 1
ATOM 1334 N N . PHE A 1 164 ? 2.004 12.310 3.128 1.00 73.62 164 PHE A N 1
ATOM 1335 C CA . PHE A 1 164 ? 3.349 12.748 2.761 1.00 73.62 164 PHE A CA 1
ATOM 1336 C C . PHE A 1 164 ? 3.577 12.713 1.244 1.00 73.62 164 PHE A C 1
ATOM 1338 O O . PHE A 1 164 ? 4.036 13.696 0.661 1.00 73.62 164 PHE A O 1
ATOM 1345 N N . GLN A 1 165 ? 3.178 11.626 0.583 1.00 67.88 165 GLN A N 1
ATOM 1346 C CA . GLN A 1 165 ? 3.271 11.475 -0.870 1.00 67.88 165 GLN A CA 1
ATOM 1347 C C . GLN A 1 165 ? 2.453 12.507 -1.645 1.00 67.88 165 GLN A C 1
ATOM 1349 O O . GLN A 1 165 ? 2.941 13.041 -2.635 1.00 67.88 165 GLN A O 1
ATOM 1354 N N . ARG A 1 166 ? 1.228 12.809 -1.207 1.00 71.44 166 ARG A N 1
ATOM 1355 C CA . ARG A 1 166 ? 0.335 13.728 -1.926 1.00 71.44 166 ARG A CA 1
ATOM 1356 C C . ARG A 1 166 ? 0.649 15.199 -1.668 1.00 71.44 166 ARG A C 1
ATOM 1358 O O . ARG A 1 166 ? 0.494 16.009 -2.577 1.00 71.44 166 ARG A O 1
ATOM 1365 N N . LYS A 1 167 ? 1.068 15.559 -0.450 1.00 71.81 167 LYS A N 1
ATOM 1366 C CA . LYS A 1 167 ? 1.239 16.968 -0.049 1.00 71.81 167 LYS A CA 1
ATOM 1367 C C . LYS A 1 167 ? 2.679 17.455 0.004 1.00 71.81 167 LYS A C 1
ATOM 1369 O O . LYS A 1 167 ? 2.904 18.658 -0.112 1.00 71.81 167 LYS A O 1
ATOM 1374 N N . HIS A 1 168 ? 3.643 16.559 0.194 1.00 71.19 168 HIS A N 1
ATOM 1375 C CA . HIS A 1 168 ? 5.019 16.947 0.515 1.00 71.19 168 HIS A CA 1
ATOM 1376 C C . HIS A 1 168 ? 6.061 16.399 -0.468 1.00 71.19 168 HIS A C 1
ATOM 1378 O O . HIS A 1 168 ? 7.168 16.933 -0.535 1.00 71.19 168 HIS A O 1
ATOM 1384 N N . LEU A 1 169 ? 5.709 15.399 -1.280 1.00 64.50 169 LEU A N 1
ATOM 1385 C CA . LEU A 1 169 ? 6.556 14.905 -2.361 1.00 64.50 169 LEU A CA 1
ATOM 1386 C C . LEU A 1 169 ? 6.250 15.626 -3.675 1.00 64.50 169 LEU A C 1
ATOM 1388 O O . LEU A 1 169 ? 5.146 15.554 -4.207 1.00 64.50 169 LEU A O 1
ATOM 1392 N N . THR A 1 170 ? 7.251 16.312 -4.228 1.00 57.59 170 THR A N 1
ATOM 1393 C CA . THR A 1 170 ? 7.145 16.917 -5.558 1.00 57.59 170 THR A CA 1
ATOM 1394 C C . THR A 1 170 ? 7.518 15.898 -6.635 1.00 57.59 170 THR A C 1
ATOM 1396 O O . THR A 1 170 ? 8.484 15.149 -6.490 1.00 57.59 170 THR A O 1
ATOM 1399 N N . HIS A 1 171 ? 6.797 15.897 -7.764 1.00 53.72 171 HIS A N 1
ATOM 1400 C CA . HIS A 1 171 ? 7.103 15.026 -8.914 1.00 53.72 171 HIS A CA 1
ATOM 1401 C C . HIS A 1 171 ? 8.523 15.215 -9.473 1.00 53.72 171 HIS A C 1
ATOM 1403 O O . HIS A 1 171 ? 9.055 14.325 -10.131 1.00 53.72 171 HIS A O 1
ATOM 1409 N N . GLU A 1 172 ? 9.153 16.354 -9.187 1.00 52.44 172 GLU A N 1
ATOM 1410 C CA . GLU A 1 172 ? 10.532 16.654 -9.572 1.00 52.44 172 GLU A CA 1
ATOM 1411 C C . GLU A 1 172 ? 11.575 15.857 -8.770 1.00 52.44 172 GLU A C 1
ATOM 1413 O O . GLU A 1 172 ? 12.727 15.762 -9.192 1.00 52.44 172 GLU A O 1
ATOM 1418 N N . LYS A 1 173 ? 11.200 15.286 -7.616 1.00 52.84 173 LYS A N 1
ATOM 1419 C CA . LYS A 1 173 ? 12.102 14.555 -6.712 1.00 52.84 173 LYS A CA 1
ATOM 1420 C C . LYS A 1 173 ? 11.494 13.206 -6.319 1.00 52.84 173 LYS A C 1
ATOM 1422 O O . LYS A 1 173 ? 11.080 13.031 -5.172 1.00 52.84 173 LYS A O 1
ATOM 1427 N N . PRO A 1 174 ? 11.419 12.242 -7.255 1.00 48.81 174 PRO A N 1
ATOM 1428 C CA . PRO A 1 174 ? 10.901 10.919 -6.944 1.00 48.81 174 PRO A CA 1
ATOM 1429 C C . PRO A 1 174 ? 11.790 10.240 -5.895 1.00 48.81 174 PRO A C 1
ATOM 1431 O O . PRO A 1 174 ? 12.997 10.095 -6.090 1.00 48.81 174 PRO A O 1
ATOM 1434 N N . ILE A 1 175 ? 11.186 9.793 -4.793 1.00 51.41 175 ILE A N 1
ATOM 1435 C CA . ILE A 1 175 ? 11.839 8.865 -3.869 1.00 51.41 175 ILE A CA 1
ATOM 1436 C C . ILE A 1 175 ? 11.779 7.482 -4.510 1.00 51.41 175 ILE A C 1
ATOM 1438 O O . ILE A 1 175 ? 10.702 6.909 -4.673 1.00 51.41 175 ILE A O 1
ATOM 1442 N N . VAL A 1 176 ? 12.942 6.940 -4.864 1.00 48.06 176 VAL A N 1
ATOM 1443 C CA . VAL A 1 176 ? 13.068 5.536 -5.248 1.00 48.06 176 VAL A CA 1
ATOM 1444 C C . VAL A 1 176 ? 13.565 4.768 -4.032 1.00 48.06 176 VAL A C 1
ATOM 1446 O O . VAL A 1 176 ? 14.650 5.031 -3.517 1.00 48.06 176 VAL A O 1
ATOM 1449 N N . LEU A 1 177 ? 12.751 3.833 -3.544 1.00 48.62 177 LEU A N 1
ATOM 1450 C CA . LEU A 1 177 ? 13.173 2.902 -2.504 1.00 48.62 177 LEU A CA 1
ATOM 1451 C C . LEU A 1 177 ? 14.160 1.904 -3.121 1.00 48.62 177 LEU A C 1
ATOM 1453 O O . LEU A 1 177 ? 13.767 0.908 -3.723 1.00 48.62 177 LEU A O 1
ATOM 1457 N N . ASP A 1 178 ? 15.450 2.189 -2.955 1.00 44.22 178 ASP A N 1
ATOM 1458 C CA . ASP A 1 178 ? 16.568 1.360 -3.427 1.00 44.22 178 ASP A CA 1
ATOM 1459 C C . ASP A 1 178 ? 16.763 0.062 -2.613 1.00 44.22 178 ASP A C 1
ATOM 1461 O O . ASP A 1 178 ? 17.592 -0.793 -2.942 1.00 44.22 178 ASP A O 1
ATOM 1465 N N . ALA A 1 179 ? 15.992 -0.117 -1.536 1.00 44.38 179 ALA A N 1
ATOM 1466 C CA . ALA A 1 179 ? 16.016 -1.326 -0.729 1.00 44.38 179 ALA A CA 1
ATOM 1467 C C . ALA A 1 179 ? 15.324 -2.476 -1.477 1.00 44.38 179 ALA A C 1
ATOM 1469 O O . ALA A 1 179 ? 14.098 -2.562 -1.550 1.00 44.38 179 ALA A O 1
ATOM 1470 N N . ARG A 1 180 ? 16.130 -3.383 -2.036 1.00 42.53 180 ARG A N 1
ATOM 1471 C CA . ARG A 1 180 ? 15.655 -4.673 -2.549 1.00 42.53 180 ARG A CA 1
ATOM 1472 C C . ARG A 1 180 ? 15.209 -5.538 -1.359 1.00 42.53 180 ARG A C 1
ATOM 1474 O O . ARG A 1 180 ? 16.059 -5.832 -0.519 1.00 42.53 180 ARG A O 1
ATOM 1481 N N . PRO A 1 181 ? 13.944 -5.994 -1.279 1.00 44.41 181 PRO A N 1
ATOM 1482 C CA . PRO A 1 181 ? 13.614 -7.133 -0.428 1.00 44.41 181 PRO A CA 1
ATOM 1483 C C . PRO A 1 181 ? 14.473 -8.314 -0.890 1.00 44.41 181 PRO A C 1
ATOM 1485 O O . PRO A 1 181 ? 14.571 -8.564 -2.094 1.00 44.41 181 PRO A O 1
ATOM 1488 N N . SER A 1 182 ? 15.131 -9.006 0.038 1.00 42.88 182 SER A N 1
ATOM 1489 C CA . SER A 1 182 ? 16.182 -9.996 -0.246 1.00 42.88 182 SER A CA 1
ATOM 1490 C C . SER A 1 182 ? 15.737 -11.189 -1.100 1.00 42.88 182 SER A C 1
ATOM 1492 O O . SER A 1 182 ? 16.590 -11.933 -1.578 1.00 42.88 182 SER A O 1
ATOM 1494 N N . VAL A 1 183 ? 14.428 -11.374 -1.303 1.00 43.03 183 VAL A N 1
ATOM 1495 C CA . VAL A 1 183 ? 13.850 -12.587 -1.905 1.00 43.03 183 VAL A CA 1
ATOM 1496 C C . VAL A 1 183 ? 12.815 -12.296 -3.004 1.00 43.03 183 VAL A C 1
ATOM 1498 O O . VAL A 1 183 ? 12.314 -13.210 -3.654 1.00 43.03 183 VAL A O 1
ATOM 1501 N N . SER A 1 184 ? 12.531 -11.021 -3.286 1.00 41.38 184 SER A N 1
ATOM 1502 C CA . SER A 1 184 ? 11.544 -10.624 -4.295 1.00 41.38 184 SER A CA 1
ATOM 1503 C C . SER A 1 184 ? 12.151 -10.705 -5.700 1.00 41.38 184 SER A C 1
ATOM 1505 O O . SER A 1 184 ? 12.878 -9.813 -6.147 1.00 41.38 184 SER A O 1
ATOM 1507 N N . ILE A 1 185 ? 11.847 -11.785 -6.425 1.00 50.75 185 ILE A N 1
ATOM 1508 C CA . ILE A 1 185 ? 11.951 -11.785 -7.887 1.00 50.75 185 ILE A CA 1
ATOM 1509 C C . ILE A 1 185 ? 10.895 -10.779 -8.351 1.00 50.75 185 ILE A C 1
ATOM 1511 O O . ILE A 1 185 ? 9.726 -10.927 -8.024 1.00 50.75 185 ILE A O 1
ATOM 1515 N N . LYS A 1 186 ? 11.287 -9.717 -9.056 1.00 55.25 186 LYS A N 1
ATOM 1516 C CA . LYS A 1 186 ? 10.331 -8.762 -9.632 1.00 55.25 186 LYS A CA 1
ATOM 1517 C C . LYS A 1 186 ? 10.219 -9.005 -11.130 1.00 55.25 186 LYS A C 1
ATOM 1519 O O . LYS A 1 186 ? 11.226 -9.179 -11.815 1.00 55.25 186 LYS A O 1
ATOM 1524 N N . CYS A 1 187 ? 8.989 -8.999 -11.626 1.00 61.44 187 CYS A N 1
ATOM 1525 C CA . CYS A 1 187 ? 8.687 -8.825 -13.037 1.00 61.44 187 CYS A CA 1
ATOM 1526 C C . CYS A 1 187 ? 8.030 -7.448 -13.178 1.00 61.44 187 CYS A C 1
ATOM 1528 O O . CYS A 1 187 ? 7.116 -7.124 -12.419 1.00 61.44 187 CYS A O 1
ATOM 1530 N N . SER A 1 188 ? 8.541 -6.604 -14.074 1.00 72.62 188 SER A N 1
ATOM 1531 C CA . SER A 1 188 ? 7.951 -5.284 -14.310 1.00 72.62 188 SER A CA 1
ATOM 1532 C C . SER A 1 188 ? 6.581 -5.454 -14.969 1.00 72.62 188 SER A C 1
ATOM 1534 O O . SER A 1 188 ? 6.472 -6.159 -15.967 1.00 72.62 188 SER A O 1
ATOM 1536 N N . VAL A 1 189 ? 5.547 -4.782 -14.453 1.00 80.06 189 VAL A N 1
ATOM 1537 C CA . VAL A 1 189 ? 4.205 -4.779 -15.070 1.00 80.06 189 VAL A CA 1
ATOM 1538 C C . VAL A 1 189 ? 4.271 -4.300 -16.521 1.00 80.06 189 VAL A C 1
ATOM 1540 O O . VAL A 1 189 ? 3.629 -4.876 -17.393 1.00 80.06 189 VAL A O 1
ATOM 1543 N N . ILE A 1 190 ? 5.092 -3.282 -16.794 1.00 83.94 190 ILE A N 1
ATOM 1544 C CA . ILE A 1 190 ? 5.284 -2.751 -18.150 1.00 83.94 190 ILE A CA 1
ATOM 1545 C C . ILE A 1 190 ? 5.986 -3.788 -19.034 1.00 83.94 190 ILE A C 1
ATOM 1547 O O . ILE A 1 190 ? 5.594 -3.970 -20.182 1.00 83.94 190 ILE A O 1
ATOM 1551 N N . SER A 1 191 ? 6.973 -4.509 -18.490 1.00 87.81 191 SER A N 1
ATOM 1552 C CA . SER A 1 191 ? 7.626 -5.613 -19.204 1.00 87.81 191 SER A CA 1
ATOM 1553 C C . SER A 1 191 ? 6.623 -6.708 -19.560 1.00 87.81 191 SER A C 1
ATOM 1555 O O . SER A 1 191 ? 6.615 -7.153 -20.703 1.00 87.81 191 SER A O 1
ATOM 1557 N N . GLN A 1 192 ? 5.723 -7.082 -18.640 1.00 85.88 192 GLN A N 1
ATOM 1558 C CA . GLN A 1 192 ? 4.699 -8.083 -18.943 1.00 85.88 192 GLN A CA 1
ATOM 1559 C C . GLN A 1 192 ? 3.787 -7.636 -20.086 1.00 85.88 192 GLN A C 1
ATOM 1561 O O . GLN A 1 192 ? 3.623 -8.350 -21.071 1.00 85.88 192 GLN A O 1
ATOM 1566 N N . LYS A 1 193 ? 3.248 -6.420 -19.986 1.00 89.38 193 LYS A N 1
ATOM 1567 C CA . LYS A 1 193 ? 2.368 -5.853 -21.013 1.00 89.38 193 LYS A CA 1
ATOM 1568 C C . LYS A 1 193 ? 3.055 -5.783 -22.376 1.00 89.38 193 LYS A C 1
ATOM 1570 O O . LYS A 1 193 ? 2.461 -6.167 -23.377 1.00 89.38 193 LYS A O 1
ATOM 1575 N N . TYR A 1 194 ? 4.321 -5.361 -22.408 1.00 92.44 194 TYR A N 1
ATOM 1576 C CA . TYR A 1 194 ? 5.095 -5.306 -23.645 1.00 92.44 194 TYR A CA 1
ATOM 1577 C C . TYR A 1 194 ? 5.338 -6.688 -24.255 1.00 92.44 194 TYR A C 1
ATOM 1579 O O . TYR A 1 194 ? 5.164 -6.857 -25.455 1.00 92.44 194 TYR A O 1
ATOM 1587 N N . LEU A 1 195 ? 5.739 -7.680 -23.457 1.00 91.31 195 LEU A N 1
ATOM 1588 C CA . LEU A 1 195 ? 6.020 -9.023 -23.971 1.00 91.31 195 LEU A CA 1
ATOM 1589 C C . LEU A 1 195 ? 4.752 -9.702 -24.506 1.00 91.31 195 LEU A C 1
ATOM 1591 O O . LEU A 1 195 ? 4.802 -10.333 -25.560 1.00 91.31 195 LEU A O 1
ATOM 1595 N N . ALA A 1 196 ? 3.616 -9.509 -23.833 1.00 90.56 196 ALA A N 1
ATOM 1596 C CA . ALA A 1 196 ? 2.322 -9.982 -24.313 1.00 90.56 196 ALA A CA 1
ATOM 1597 C C . ALA A 1 196 ? 1.895 -9.266 -25.607 1.00 90.56 196 ALA A C 1
ATOM 1599 O O . ALA A 1 196 ? 1.436 -9.913 -26.548 1.00 90.56 196 ALA A O 1
ATOM 1600 N N . TRP A 1 197 ? 2.105 -7.946 -25.684 1.00 93.12 197 TRP A N 1
ATOM 1601 C CA . TRP A 1 197 ? 1.869 -7.163 -26.899 1.00 93.12 197 TRP A CA 1
ATOM 1602 C C . TRP A 1 197 ? 2.735 -7.650 -28.064 1.00 93.12 197 TRP A C 1
ATOM 1604 O O . TRP A 1 197 ? 2.215 -7.905 -29.145 1.00 93.12 197 TRP A O 1
ATOM 1614 N N . PHE A 1 198 ? 4.035 -7.854 -27.834 1.00 93.81 198 PHE A N 1
ATOM 1615 C CA . PHE A 1 198 ? 4.966 -8.357 -28.842 1.00 93.81 198 PHE A CA 1
ATOM 1616 C C . PHE A 1 198 ? 4.553 -9.741 -29.356 1.00 93.81 198 PHE A C 1
ATOM 1618 O O . PHE A 1 198 ? 4.578 -9.977 -30.561 1.00 93.81 198 PHE A O 1
ATOM 1625 N N . GLY A 1 199 ? 4.139 -10.643 -28.459 1.00 92.06 199 GLY A N 1
ATOM 1626 C CA . GLY A 1 199 ? 3.639 -11.964 -28.842 1.00 92.06 199 GLY A CA 1
ATOM 1627 C C . GLY A 1 199 ? 2.397 -11.891 -29.731 1.00 92.06 199 GLY A C 1
ATOM 1628 O O . GLY A 1 199 ? 2.328 -12.591 -30.739 1.00 92.06 199 GLY A O 1
ATOM 1629 N N . LYS A 1 200 ? 1.455 -10.990 -29.414 1.00 92.50 200 LYS A N 1
ATOM 1630 C CA . LYS A 1 200 ? 0.267 -10.727 -30.242 1.00 92.50 200 LYS A CA 1
ATOM 1631 C C . LYS A 1 200 ? 0.644 -10.146 -31.608 1.00 92.50 200 LYS A C 1
ATOM 1633 O O . LYS A 1 200 ? 0.175 -10.641 -32.625 1.00 92.50 200 LYS A O 1
ATOM 1638 N N . GLU A 1 201 ? 1.462 -9.097 -31.634 1.00 92.88 201 GLU A N 1
ATOM 1639 C CA . GLU A 1 201 ? 1.807 -8.358 -32.856 1.00 92.88 201 GLU A CA 1
ATOM 1640 C C . GLU A 1 201 ? 2.600 -9.226 -33.840 1.00 92.88 201 GLU A C 1
ATOM 1642 O O . GLU A 1 201 ? 2.330 -9.247 -35.040 1.00 92.88 201 GLU A O 1
ATOM 1647 N N . VAL A 1 202 ? 3.573 -9.974 -33.319 1.00 91.56 202 VAL A N 1
ATOM 1648 C CA . VAL A 1 202 ? 4.448 -10.829 -34.124 1.00 91.56 202 VAL A CA 1
ATOM 1649 C C . VAL A 1 202 ? 3.839 -12.213 -34.329 1.00 91.56 202 VAL A C 1
ATOM 1651 O O . VAL A 1 202 ? 4.383 -12.981 -35.117 1.00 91.56 202 VAL A O 1
ATOM 1654 N N . ASP A 1 203 ? 2.709 -12.528 -33.690 1.00 91.44 203 ASP A N 1
ATOM 1655 C CA . ASP A 1 203 ? 2.044 -13.834 -33.724 1.00 91.44 203 ASP A CA 1
ATOM 1656 C C . ASP A 1 203 ? 3.034 -14.966 -33.386 1.00 91.44 203 ASP A C 1
ATOM 1658 O O . ASP A 1 203 ? 3.409 -15.796 -34.225 1.00 91.44 203 ASP A O 1
ATOM 1662 N N . VAL A 1 204 ? 3.564 -14.894 -32.159 1.00 91.00 204 VAL A N 1
ATOM 1663 C CA . VAL A 1 204 ? 4.466 -15.878 -31.545 1.00 91.00 204 VAL A CA 1
ATOM 1664 C C . VAL A 1 204 ? 4.150 -16.040 -30.062 1.00 91.00 204 VAL A C 1
ATOM 1666 O O . VAL A 1 204 ? 3.804 -15.085 -29.369 1.00 91.00 204 VAL A O 1
ATOM 1669 N N . GLU A 1 205 ? 4.329 -17.253 -29.548 1.00 87.81 205 GLU A N 1
ATOM 1670 C CA . GLU A 1 205 ? 4.241 -17.504 -28.114 1.00 87.81 205 GLU A CA 1
ATOM 1671 C C . GLU A 1 205 ? 5.517 -17.009 -27.421 1.00 87.81 205 GLU A C 1
ATOM 1673 O O . GLU A 1 205 ? 6.629 -17.443 -27.737 1.00 87.81 205 GLU A O 1
ATOM 1678 N N . VAL A 1 206 ? 5.355 -16.067 -26.489 1.00 88.31 206 VAL A N 1
ATOM 1679 C CA . VAL A 1 206 ? 6.453 -15.518 -25.689 1.00 88.31 206 VAL A CA 1
ATOM 1680 C C . VAL A 1 206 ? 6.380 -16.124 -24.295 1.00 88.31 206 VAL A C 1
ATOM 1682 O O . VAL A 1 206 ? 5.448 -15.871 -23.535 1.00 88.31 206 VAL A O 1
ATOM 1685 N N . GLU A 1 207 ? 7.401 -16.888 -23.926 1.00 86.12 207 GLU A N 1
ATOM 1686 C CA . GLU A 1 207 ? 7.579 -17.373 -22.566 1.00 86.12 207 GLU A CA 1
ATOM 1687 C C . GLU A 1 207 ? 8.031 -16.214 -21.685 1.00 86.12 207 GLU A C 1
ATOM 1689 O O . GLU A 1 207 ? 9.172 -15.750 -21.742 1.00 86.12 207 GLU A O 1
ATOM 1694 N N . MET A 1 208 ? 7.099 -15.722 -20.878 1.00 79.31 208 MET A N 1
ATOM 1695 C CA . MET A 1 208 ? 7.305 -14.593 -19.987 1.00 79.31 208 MET A CA 1
ATOM 1696 C C . MET A 1 208 ? 7.561 -15.059 -18.559 1.00 79.31 208 MET A C 1
ATOM 1698 O O . MET A 1 208 ? 7.102 -16.110 -18.116 1.00 79.31 208 MET A O 1
ATOM 1702 N N . SER A 1 209 ? 8.252 -14.220 -17.798 1.00 63.84 209 SER A N 1
ATOM 1703 C CA . SER A 1 209 ? 8.479 -14.419 -16.367 1.00 63.84 209 SER A CA 1
ATOM 1704 C C . SER A 1 209 ? 7.181 -14.327 -15.538 1.00 63.84 209 SER A C 1
ATOM 1706 O O . SER A 1 209 ? 6.901 -13.282 -14.952 1.00 63.84 209 SER A O 1
ATOM 1708 N N . THR A 1 210 ? 6.398 -15.408 -15.468 1.00 59.16 210 THR A N 1
ATOM 1709 C CA . THR A 1 210 ? 5.159 -15.524 -14.667 1.00 59.16 210 THR A CA 1
ATOM 1710 C C . THR A 1 210 ? 5.360 -16.400 -13.417 1.00 59.16 210 THR A C 1
ATOM 1712 O O . THR A 1 210 ? 6.490 -16.731 -13.049 1.00 59.16 210 THR A O 1
ATOM 1715 N N . THR A 1 211 ? 4.268 -16.762 -12.732 1.00 39.84 211 THR A N 1
ATOM 1716 C CA . THR A 1 211 ? 4.200 -17.515 -11.461 1.00 39.84 211 THR A CA 1
ATOM 1717 C C . THR A 1 211 ? 5.002 -18.828 -11.445 1.00 39.84 211 THR A C 1
ATOM 1719 O O . THR A 1 211 ? 5.389 -19.284 -10.373 1.00 39.84 211 THR A O 1
ATOM 1722 N N . PHE A 1 212 ? 5.321 -19.407 -12.608 1.00 42.75 212 PHE A N 1
ATOM 1723 C CA . PHE A 1 212 ? 6.124 -20.634 -12.732 1.00 42.75 212 PHE A CA 1
ATOM 1724 C C . PHE A 1 212 ? 7.646 -20.393 -12.852 1.00 42.75 212 PHE A C 1
ATOM 1726 O O . PHE A 1 212 ? 8.420 -21.347 -12.924 1.00 42.75 212 PHE A O 1
ATOM 1733 N N . GLY A 1 213 ? 8.093 -19.132 -12.784 1.00 52.31 213 GLY A N 1
ATOM 1734 C CA . GLY A 1 213 ? 9.503 -18.733 -12.760 1.00 52.31 213 GLY A CA 1
ATOM 1735 C C . GLY A 1 213 ? 10.056 -18.295 -14.122 1.00 52.31 213 GLY A C 1
ATOM 1736 O O . GLY A 1 213 ? 9.583 -18.710 -15.174 1.00 52.31 213 GLY A O 1
ATOM 1737 N N . LYS A 1 214 ? 11.082 -17.426 -14.104 1.00 62.19 214 LYS A N 1
ATOM 1738 C CA . LYS A 1 214 ? 11.779 -16.961 -15.320 1.00 62.19 214 LYS A CA 1
ATOM 1739 C C . LYS A 1 214 ? 12.439 -18.146 -16.041 1.00 62.19 214 LYS A C 1
ATOM 1741 O O . LYS A 1 214 ? 13.179 -18.889 -15.384 1.00 62.19 214 LYS A O 1
ATOM 1746 N N . ARG A 1 215 ? 12.285 -18.264 -17.371 1.00 70.88 215 ARG A N 1
ATOM 1747 C CA . ARG A 1 215 ? 13.092 -19.202 -18.172 1.00 70.88 215 ARG A CA 1
ATOM 1748 C C . ARG A 1 215 ? 14.569 -18.885 -17.949 1.00 70.88 215 ARG A C 1
ATOM 1750 O O . ARG A 1 215 ? 15.012 -17.738 -18.066 1.00 70.88 215 ARG A O 1
ATOM 1757 N N . LYS A 1 216 ? 15.329 -19.910 -17.572 1.00 76.00 216 LYS A N 1
ATOM 1758 C CA . LYS A 1 216 ? 16.775 -19.805 -17.416 1.00 76.00 216 LYS A CA 1
ATOM 1759 C C . LYS A 1 216 ? 17.416 -20.186 -18.746 1.00 76.00 216 LYS A C 1
ATOM 1761 O O . LYS A 1 216 ? 17.312 -21.334 -19.163 1.00 76.00 216 LYS A O 1
ATOM 1766 N N . VAL A 1 217 ? 18.041 -19.214 -19.396 1.00 76.44 217 VAL A N 1
ATOM 1767 C CA . VAL A 1 217 ? 18.883 -19.423 -20.574 1.00 76.44 217 VAL A CA 1
ATOM 1768 C C . VAL A 1 217 ? 20.321 -19.368 -20.076 1.00 76.44 217 VAL A C 1
ATOM 1770 O O . VAL A 1 217 ? 20.770 -18.344 -19.558 1.00 76.44 217 VAL A O 1
ATOM 1773 N N . GLU A 1 218 ? 21.022 -20.497 -20.142 1.00 78.19 218 GLU A N 1
ATOM 1774 C CA . GLU A 1 218 ? 22.360 -20.658 -19.567 1.00 78.19 218 GLU A CA 1
ATOM 1775 C C . GLU A 1 218 ? 22.418 -20.297 -18.069 1.00 78.19 218 GLU A C 1
ATOM 1777 O O . GLU A 1 218 ? 21.752 -20.902 -17.221 1.00 78.19 218 GLU A O 1
ATOM 1782 N N . LYS A 1 219 ? 23.222 -19.289 -17.714 1.00 82.12 219 LYS A N 1
ATOM 1783 C CA . LYS A 1 219 ? 23.344 -18.758 -16.351 1.00 82.12 219 LYS A CA 1
ATOM 1784 C C . LYS A 1 219 ? 22.378 -17.605 -16.069 1.00 82.12 219 LYS A C 1
ATOM 1786 O O . LYS A 1 219 ? 22.252 -17.191 -14.915 1.00 82.12 219 LYS A O 1
ATOM 1791 N N . TYR A 1 220 ? 21.680 -17.105 -17.086 1.00 83.69 220 TYR A N 1
ATOM 1792 C CA . TYR A 1 220 ? 20.861 -15.907 -17.006 1.00 83.69 220 TYR A CA 1
ATOM 1793 C C . TYR A 1 220 ? 19.369 -16.226 -16.947 1.00 83.69 220 TYR A C 1
ATOM 1795 O O . TYR A 1 220 ? 18.858 -17.135 -17.592 1.00 83.69 220 TYR A O 1
ATOM 1803 N N . ARG A 1 221 ? 18.646 -15.449 -16.143 1.00 83.69 221 ARG A N 1
ATOM 1804 C CA . ARG A 1 221 ? 17.184 -15.397 -16.192 1.00 83.69 221 ARG A CA 1
ATOM 1805 C C . ARG A 1 221 ? 16.794 -14.233 -17.086 1.00 83.69 221 ARG A C 1
ATOM 1807 O O . ARG A 1 221 ? 17.176 -13.111 -16.753 1.00 83.69 221 ARG A O 1
ATOM 1814 N N . VAL A 1 222 ? 16.094 -14.515 -18.175 1.00 86.81 222 VAL A N 1
ATOM 1815 C CA . VAL A 1 222 ? 15.687 -13.527 -19.188 1.00 86.81 222 VAL A CA 1
ATOM 1816 C C . VAL A 1 222 ? 14.251 -13.065 -18.937 1.00 86.81 222 VAL A C 1
ATOM 1818 O O . VAL A 1 222 ? 13.510 -13.742 -18.219 1.00 86.81 222 VAL A O 1
ATOM 1821 N N . ASP A 1 223 ? 13.856 -11.906 -19.464 1.00 88.00 223 ASP A N 1
ATOM 1822 C CA . ASP A 1 223 ? 12.505 -11.372 -19.240 1.00 88.00 223 ASP A CA 1
ATOM 1823 C C . ASP A 1 223 ? 11.451 -12.060 -20.111 1.00 88.00 223 ASP A C 1
ATOM 1825 O O . ASP A 1 223 ? 10.413 -12.475 -19.579 1.00 88.00 223 ASP A O 1
ATOM 1829 N N . GLY A 1 224 ? 11.752 -12.236 -21.403 1.00 90.00 224 GLY A N 1
ATOM 1830 C CA . GLY A 1 224 ? 10.952 -12.997 -22.359 1.00 90.00 224 GLY A CA 1
ATOM 1831 C C . GLY A 1 224 ? 11.802 -13.901 -23.252 1.00 90.00 224 GLY A C 1
ATOM 1832 O O . GLY A 1 224 ? 12.953 -13.584 -23.560 1.00 90.00 224 GLY A O 1
ATOM 1833 N N . PHE A 1 225 ? 11.235 -15.027 -23.677 1.00 91.62 225 PHE A N 1
ATOM 1834 C CA . PHE A 1 225 ? 11.884 -15.957 -24.595 1.00 91.62 225 PHE A CA 1
ATOM 1835 C C . PHE A 1 225 ? 10.898 -16.519 -25.619 1.00 91.62 225 PHE A C 1
ATOM 1837 O O . PHE A 1 225 ? 9.829 -16.990 -25.254 1.00 91.62 225 PHE A O 1
ATOM 1844 N N . VAL A 1 226 ? 11.275 -16.520 -26.892 1.00 92.25 226 VAL A N 1
ATOM 1845 C CA . VAL A 1 226 ? 10.542 -17.197 -27.965 1.00 92.25 226 VAL A CA 1
ATOM 1846 C C . VAL A 1 226 ? 11.352 -18.411 -28.387 1.00 92.25 226 VAL A C 1
ATOM 1848 O O . VAL A 1 226 ? 12.505 -18.283 -28.810 1.00 92.25 226 VAL A O 1
ATOM 1851 N N . SER A 1 227 ? 10.749 -19.592 -28.269 1.00 90.19 227 SER A N 1
ATOM 1852 C CA . SER A 1 227 ? 11.378 -20.838 -28.700 1.00 90.19 227 SER A CA 1
ATOM 1853 C C . SER A 1 227 ? 11.640 -20.841 -30.214 1.00 90.19 227 SER A C 1
ATOM 1855 O O . SER A 1 227 ? 10.893 -20.201 -30.958 1.00 90.19 227 SER A O 1
ATOM 1857 N N . PRO A 1 228 ? 12.699 -21.533 -30.687 1.00 93.00 228 PRO A N 1
ATOM 1858 C CA . PRO A 1 228 ? 13.039 -21.569 -32.103 1.00 93.00 228 PRO A CA 1
ATOM 1859 C C . PRO A 1 228 ? 11.841 -21.904 -32.994 1.00 93.00 228 PRO A C 1
ATOM 1861 O O . PRO A 1 228 ? 11.168 -22.917 -32.801 1.00 93.00 228 PRO A O 1
ATOM 1864 N N . CYS A 1 229 ? 11.574 -21.044 -33.970 1.00 90.44 229 CYS A N 1
ATOM 1865 C CA . CYS A 1 229 ? 10.449 -21.170 -34.889 1.00 90.44 229 CYS A CA 1
ATOM 1866 C C . CYS A 1 229 ? 10.837 -20.668 -36.284 1.00 90.44 229 CYS A C 1
ATOM 1868 O O . CYS A 1 229 ? 11.962 -20.228 -36.516 1.00 90.44 229 CYS A O 1
ATOM 1870 N N . THR A 1 230 ? 9.903 -20.707 -37.233 1.00 91.56 230 THR A N 1
ATOM 1871 C CA . THR A 1 230 ? 10.143 -20.237 -38.608 1.00 91.56 230 THR A CA 1
ATOM 1872 C C . THR A 1 230 ? 10.552 -18.761 -38.675 1.00 91.56 230 THR A C 1
ATOM 1874 O O . THR A 1 230 ? 11.362 -18.403 -39.525 1.00 91.56 230 THR A O 1
ATOM 1877 N N . LYS A 1 231 ? 10.031 -17.918 -37.771 1.00 90.62 231 LYS A N 1
ATOM 1878 C CA . LYS A 1 231 ? 10.373 -16.487 -37.661 1.00 90.62 231 LYS A CA 1
ATOM 1879 C C . LYS A 1 231 ? 11.700 -16.253 -36.927 1.00 90.62 231 LYS A C 1
ATOM 1881 O O . LYS A 1 231 ? 12.422 -15.324 -37.270 1.00 90.62 231 LYS A O 1
ATOM 1886 N N . PHE A 1 232 ? 12.031 -17.105 -35.955 1.00 93.12 232 PHE A N 1
ATOM 1887 C CA . PHE A 1 232 ? 13.241 -17.006 -35.132 1.00 93.12 232 PHE A CA 1
ATOM 1888 C C . PHE A 1 232 ? 13.974 -18.354 -35.094 1.00 93.12 232 PHE A C 1
ATOM 1890 O O . PHE A 1 232 ? 13.803 -19.113 -34.139 1.00 93.12 232 PHE A O 1
ATOM 1897 N N . PRO A 1 233 ? 14.795 -18.689 -36.107 1.00 92.06 233 PRO A N 1
ATOM 1898 C CA . PRO A 1 233 ? 15.430 -20.007 -36.210 1.00 92.06 233 PRO A CA 1
ATOM 1899 C C . PRO A 1 233 ? 16.367 -20.350 -35.046 1.00 92.06 233 PRO A C 1
ATOM 1901 O O . PRO A 1 233 ? 16.537 -21.522 -34.718 1.00 92.06 233 PRO A O 1
ATOM 1904 N N . ARG A 1 234 ? 16.968 -19.337 -34.408 1.00 91.88 234 ARG A N 1
ATOM 1905 C CA . ARG A 1 234 ? 17.829 -19.489 -33.223 1.00 91.88 234 ARG A CA 1
ATOM 1906 C C . ARG A 1 234 ? 17.086 -19.287 -31.900 1.00 91.88 234 ARG A C 1
ATOM 1908 O O . ARG A 1 234 ? 17.709 -19.347 -30.847 1.00 91.88 234 ARG A O 1
ATOM 1915 N N . GLY A 1 235 ? 15.773 -19.052 -31.943 1.00 92.19 235 GLY A N 1
ATOM 1916 C CA . GLY A 1 235 ? 15.019 -18.500 -30.820 1.00 92.19 235 GLY A CA 1
ATOM 1917 C C . GLY A 1 235 ? 15.356 -17.026 -30.577 1.00 92.19 235 GLY A C 1
ATOM 1918 O O . GLY A 1 235 ? 16.376 -16.518 -31.045 1.00 92.19 235 GLY A O 1
ATOM 1919 N N . LEU A 1 236 ? 14.481 -16.334 -29.850 1.00 94.88 236 LEU A N 1
ATOM 1920 C CA . LEU A 1 236 ? 14.632 -14.911 -29.544 1.00 94.88 236 LEU A CA 1
ATOM 1921 C C . LEU A 1 236 ? 14.569 -14.685 -28.035 1.00 94.88 236 LEU A C 1
ATOM 1923 O O . LEU A 1 236 ? 13.567 -14.988 -27.392 1.00 94.88 236 LEU A O 1
ATOM 1927 N N . VAL A 1 237 ? 15.619 -14.094 -27.480 1.00 93.62 237 VAL A N 1
ATOM 1928 C CA . VAL A 1 237 ? 15.634 -13.557 -26.119 1.00 93.62 237 VAL A CA 1
ATOM 1929 C C . VAL A 1 237 ? 15.185 -12.101 -26.168 1.00 93.62 237 VAL A C 1
ATOM 1931 O O . VAL A 1 237 ? 15.741 -11.305 -26.921 1.00 93.62 237 VAL A O 1
ATOM 1934 N N . ILE A 1 238 ? 14.205 -11.731 -25.346 1.00 93.06 238 ILE A N 1
ATOM 1935 C CA . ILE A 1 238 ? 13.744 -10.348 -25.203 1.00 93.06 238 ILE A CA 1
ATOM 1936 C C . ILE A 1 238 ? 14.121 -9.861 -23.803 1.00 93.06 238 ILE A C 1
ATOM 1938 O O . ILE A 1 238 ? 13.641 -10.389 -22.798 1.00 93.06 238 ILE A O 1
ATOM 1942 N N . GLU A 1 239 ? 14.987 -8.854 -23.743 1.00 92.31 239 GLU A N 1
ATOM 1943 C CA . GLU A 1 239 ? 15.449 -8.218 -22.506 1.00 92.31 239 GLU A CA 1
ATOM 1944 C C . GLU A 1 239 ? 14.772 -6.854 -22.364 1.00 92.31 239 GLU A C 1
ATOM 1946 O O . GLU A 1 239 ? 14.928 -5.977 -23.221 1.00 92.31 239 GLU A O 1
ATOM 1951 N N . PHE A 1 240 ? 13.999 -6.670 -21.291 1.00 92.00 240 PHE A N 1
ATOM 1952 C CA . PHE A 1 240 ? 13.268 -5.430 -21.059 1.00 92.00 240 PHE A CA 1
ATOM 1953 C C . PHE A 1 240 ? 14.027 -4.560 -20.060 1.00 92.00 240 PHE A C 1
ATOM 1955 O O . PHE A 1 240 ? 13.999 -4.773 -18.846 1.00 92.00 240 PHE A O 1
ATOM 1962 N N . PHE A 1 241 ? 14.676 -3.517 -20.562 1.00 91.44 241 PHE A N 1
ATOM 1963 C CA . PHE A 1 241 ? 15.503 -2.640 -19.753 1.00 91.44 241 PHE A CA 1
ATOM 1964 C C . PHE A 1 241 ? 14.688 -1.475 -19.187 1.00 91.44 241 PHE A C 1
ATOM 1966 O O . PHE A 1 241 ? 14.432 -0.455 -19.836 1.00 91.44 241 PHE A O 1
ATOM 1973 N N . GLY A 1 242 ? 14.312 -1.617 -17.912 1.00 87.81 242 GLY A N 1
ATOM 1974 C CA . GLY A 1 242 ? 13.800 -0.519 -17.093 1.00 87.81 242 GLY A CA 1
ATOM 1975 C C . GLY A 1 242 ? 14.819 0.619 -17.000 1.00 87.81 242 GLY A C 1
ATOM 1976 O O . GLY A 1 242 ? 15.962 0.404 -16.587 1.00 87.81 242 GLY A O 1
ATOM 1977 N N . CYS A 1 243 ? 14.412 1.844 -17.339 1.00 85.75 243 CYS A N 1
ATOM 1978 C CA . CYS A 1 243 ? 15.338 2.963 -17.512 1.00 85.75 243 CYS A CA 1
ATOM 1979 C C . CYS A 1 243 ? 16.115 3.301 -16.236 1.00 85.75 243 CYS A C 1
ATOM 1981 O O . CYS A 1 243 ? 17.254 3.751 -16.323 1.00 85.75 243 CYS A O 1
ATOM 1983 N N . TYR A 1 244 ? 15.511 3.094 -15.063 1.00 83.75 244 TYR A N 1
ATOM 1984 C CA . TYR A 1 244 ? 16.175 3.278 -13.772 1.00 83.75 244 TYR A CA 1
ATOM 1985 C C . TYR A 1 244 ? 17.240 2.206 -13.514 1.00 83.75 244 TYR A C 1
ATOM 1987 O O . TYR A 1 244 ? 18.412 2.530 -13.342 1.00 83.75 244 TYR A O 1
ATOM 1995 N N . PHE A 1 245 ? 16.850 0.928 -13.535 1.00 83.62 245 PHE A N 1
ATOM 1996 C CA . PHE A 1 245 ? 17.719 -0.182 -13.132 1.00 83.62 245 PHE A CA 1
ATOM 1997 C C . PHE A 1 245 ? 18.892 -0.422 -14.084 1.00 83.62 245 PHE A C 1
ATOM 1999 O O . PHE A 1 245 ? 19.954 -0.834 -13.626 1.00 83.62 245 PHE A O 1
ATOM 2006 N N . HIS A 1 246 ? 18.709 -0.107 -15.366 1.00 87.75 246 HIS A N 1
ATOM 2007 C CA . HIS A 1 246 ? 19.732 -0.212 -16.410 1.00 87.75 246 HIS A CA 1
ATOM 2008 C C . HIS A 1 246 ? 20.393 1.139 -16.724 1.00 87.75 246 HIS A C 1
ATOM 2010 O O . HIS A 1 246 ? 21.088 1.300 -17.728 1.00 87.75 246 HIS A O 1
ATOM 2016 N N . ALA A 1 247 ? 20.157 2.140 -15.867 1.00 85.88 247 ALA A N 1
ATOM 2017 C CA . ALA A 1 247 ? 20.749 3.467 -15.944 1.00 85.88 247 ALA A CA 1
ATOM 2018 C C . ALA A 1 247 ? 20.686 4.076 -17.357 1.00 85.88 247 ALA A C 1
ATOM 2020 O O . ALA A 1 247 ? 21.698 4.530 -17.895 1.00 85.88 247 ALA A O 1
ATOM 2021 N N . HIS A 1 248 ? 19.515 4.072 -17.995 1.00 89.00 248 HIS A N 1
ATOM 2022 C CA . HIS A 1 248 ? 19.375 4.492 -19.386 1.00 89.00 248 HIS A CA 1
ATOM 2023 C C . HIS A 1 248 ? 19.792 5.956 -19.602 1.00 89.00 248 HIS A C 1
ATOM 2025 O O . HIS A 1 248 ? 19.499 6.840 -18.789 1.00 89.00 248 HIS A O 1
ATOM 2031 N N . LYS A 1 249 ? 20.423 6.237 -20.748 1.00 87.94 249 LYS A N 1
ATOM 2032 C CA . LYS A 1 249 ? 20.898 7.580 -21.127 1.00 87.94 249 LYS A CA 1
ATOM 2033 C C . LYS A 1 249 ? 19.775 8.616 -21.241 1.00 87.94 249 LYS A C 1
ATOM 2035 O O . LYS A 1 249 ? 20.053 9.805 -21.169 1.00 87.94 249 LYS A O 1
ATOM 2040 N N . CYS A 1 250 ? 18.512 8.193 -21.363 1.00 84.56 250 CYS A N 1
ATOM 2041 C CA . CYS A 1 250 ? 17.380 9.121 -21.377 1.00 84.56 250 CYS A CA 1
ATOM 2042 C C . CYS A 1 250 ? 17.196 9.890 -20.057 1.00 84.56 250 CYS A C 1
ATOM 2044 O O . CYS A 1 250 ? 16.525 10.918 -20.051 1.00 84.56 250 CYS A O 1
ATOM 2046 N N . LYS A 1 251 ? 17.711 9.362 -18.936 1.00 77.00 251 LYS A N 1
ATOM 2047 C CA . LYS A 1 251 ? 17.509 9.924 -17.589 1.00 77.00 251 LYS A CA 1
ATOM 2048 C C . LYS A 1 251 ? 18.799 10.048 -16.771 1.00 77.00 251 LYS A C 1
ATOM 2050 O O . LYS A 1 251 ? 18.833 10.871 -15.863 1.00 77.00 251 LYS A O 1
ATOM 2055 N N . TYR A 1 252 ? 19.838 9.261 -17.065 1.00 80.81 252 TYR A N 1
ATOM 2056 C CA . TYR A 1 252 ? 21.012 9.137 -16.194 1.00 80.81 252 TYR A CA 1
ATOM 2057 C C . TYR A 1 252 ? 22.324 9.427 -16.930 1.00 80.81 252 TYR A C 1
ATOM 2059 O O . TYR A 1 252 ? 22.563 8.933 -18.036 1.00 80.81 252 TYR A O 1
ATOM 2067 N N . ALA A 1 253 ? 23.198 10.205 -16.293 1.00 79.62 253 ALA A N 1
ATOM 2068 C CA . ALA A 1 253 ? 24.562 10.444 -16.752 1.00 79.62 253 ALA A CA 1
ATOM 2069 C C . ALA A 1 253 ? 25.477 9.274 -16.346 1.00 79.62 253 ALA A C 1
ATOM 2071 O O . ALA A 1 253 ? 25.085 8.415 -15.562 1.00 79.62 253 ALA A O 1
ATOM 2072 N N . GLU A 1 254 ? 26.695 9.206 -16.883 1.00 81.00 254 GLU A N 1
ATOM 2073 C CA . GLU A 1 254 ? 27.616 8.087 -16.613 1.00 81.00 254 GLU A CA 1
ATOM 2074 C C . GLU A 1 254 ? 28.008 7.969 -15.140 1.00 81.00 254 GLU A C 1
ATOM 2076 O O . GLU A 1 254 ? 28.143 6.863 -14.632 1.00 81.00 254 GLU A O 1
ATOM 2081 N N . GLN A 1 255 ? 28.118 9.104 -14.459 1.00 76.38 255 GLN A N 1
ATOM 2082 C CA . GLN A 1 255 ? 28.441 9.241 -13.044 1.00 76.38 255 GLN A CA 1
ATOM 2083 C C . GLN A 1 255 ? 27.222 9.126 -12.115 1.00 76.38 255 GLN A C 1
ATOM 2085 O O . GLN A 1 255 ? 27.363 9.266 -10.902 1.00 76.38 255 GLN A O 1
ATOM 2090 N N . SER A 1 256 ? 26.013 8.933 -12.655 1.00 70.69 256 SER A N 1
ATOM 2091 C CA . SER A 1 256 ? 24.812 8.781 -11.831 1.00 70.69 256 SER A CA 1
ATOM 2092 C C . SER A 1 256 ? 24.903 7.518 -10.972 1.00 70.69 256 SER A C 1
ATOM 2094 O O . SER A 1 256 ? 25.300 6.460 -11.455 1.00 70.69 256 SER A O 1
ATOM 2096 N N . MET A 1 257 ? 24.502 7.625 -9.706 1.00 69.94 257 MET A N 1
ATOM 2097 C CA . MET A 1 257 ? 24.418 6.493 -8.782 1.00 69.94 257 MET A CA 1
ATOM 2098 C C . MET A 1 257 ? 23.024 5.866 -8.846 1.00 69.94 257 MET A C 1
ATOM 2100 O O . MET A 1 257 ? 22.031 6.568 -8.662 1.00 69.94 257 MET A O 1
ATOM 2104 N N . ILE A 1 258 ? 22.961 4.557 -9.096 1.00 71.44 258 ILE A N 1
ATOM 2105 C CA . ILE A 1 258 ? 21.738 3.745 -9.056 1.00 71.44 258 ILE A CA 1
ATOM 2106 C C . ILE A 1 258 ? 21.953 2.658 -7.998 1.00 71.44 258 ILE A C 1
ATOM 2108 O O . ILE A 1 258 ? 22.798 1.769 -8.166 1.00 71.44 258 ILE A O 1
ATOM 2112 N N . GLY A 1 259 ? 21.248 2.750 -6.869 1.00 71.88 259 GLY A N 1
ATOM 2113 C CA . GLY A 1 259 ? 21.609 2.005 -5.668 1.00 71.88 259 GLY A CA 1
ATOM 2114 C C . GLY A 1 259 ? 23.071 2.244 -5.286 1.00 71.88 259 GLY A C 1
ATOM 2115 O O . GLY A 1 259 ? 23.520 3.376 -5.126 1.00 71.88 259 GLY A O 1
ATOM 2116 N N . ASN A 1 260 ? 23.841 1.159 -5.194 1.00 72.56 260 ASN A N 1
ATOM 2117 C CA . ASN A 1 260 ? 25.257 1.199 -4.811 1.00 72.56 260 ASN A CA 1
ATOM 2118 C C . ASN A 1 260 ? 26.221 1.126 -6.009 1.00 72.56 260 ASN A C 1
ATOM 2120 O O . ASN A 1 260 ? 27.400 0.835 -5.817 1.00 72.56 260 ASN A O 1
ATOM 2124 N N . LYS A 1 261 ? 25.737 1.308 -7.244 1.00 74.88 261 LYS A N 1
ATOM 2125 C CA . LYS A 1 261 ? 26.550 1.193 -8.462 1.00 74.88 261 LYS A CA 1
ATOM 2126 C C . LYS A 1 261 ? 26.501 2.472 -9.287 1.00 74.88 261 LYS A C 1
ATOM 2128 O O . LYS A 1 261 ? 25.473 3.145 -9.348 1.00 74.88 261 LYS A O 1
ATOM 2133 N N . VAL A 1 262 ? 27.610 2.765 -9.956 1.00 79.25 262 VAL A N 1
ATOM 2134 C CA . VAL A 1 262 ? 27.701 3.857 -10.926 1.00 79.25 262 VAL A CA 1
ATOM 2135 C C . VAL A 1 262 ? 27.071 3.399 -12.246 1.00 79.25 262 VAL A C 1
ATOM 2137 O O . VAL A 1 262 ? 27.240 2.250 -12.663 1.00 79.25 262 VAL A O 1
ATOM 2140 N N . ALA A 1 263 ? 26.346 4.289 -12.921 1.00 78.38 263 ALA A N 1
ATOM 2141 C CA . ALA A 1 263 ? 25.634 4.005 -14.165 1.00 78.38 263 ALA A CA 1
ATOM 2142 C C . ALA A 1 263 ? 26.531 3.401 -15.259 1.00 78.38 263 ALA A C 1
ATOM 2144 O O . ALA A 1 263 ? 26.093 2.509 -15.985 1.00 78.38 263 ALA A O 1
ATOM 2145 N N . ILE A 1 264 ? 27.788 3.844 -15.370 1.00 85.88 264 ILE A N 1
ATOM 2146 C CA . ILE A 1 264 ? 28.737 3.282 -16.341 1.00 85.88 264 ILE A CA 1
ATOM 2147 C C . ILE A 1 264 ? 29.018 1.791 -16.107 1.00 85.88 264 ILE A C 1
ATOM 2149 O O . ILE A 1 264 ? 29.099 1.029 -17.068 1.00 85.88 264 ILE A O 1
ATOM 2153 N N . ASP A 1 265 ? 29.109 1.353 -14.852 1.00 90.38 265 ASP A N 1
ATOM 2154 C CA . ASP A 1 265 ? 29.391 -0.044 -14.516 1.00 90.38 265 ASP A CA 1
ATOM 2155 C C . ASP A 1 265 ? 28.172 -0.933 -14.756 1.00 90.38 265 ASP A C 1
ATOM 2157 O O . ASP A 1 265 ? 28.313 -2.074 -15.189 1.00 90.38 265 ASP A O 1
ATOM 2161 N N . ILE A 1 266 ? 26.969 -0.394 -14.527 1.00 87.62 266 ILE A N 1
ATOM 2162 C CA . ILE A 1 266 ? 25.707 -1.064 -14.868 1.00 87.62 266 ILE A CA 1
ATOM 2163 C C . ILE A 1 266 ? 25.648 -1.312 -16.375 1.00 87.62 266 ILE A C 1
ATOM 2165 O O . ILE A 1 266 ? 25.501 -2.454 -16.796 1.00 87.62 266 ILE A O 1
ATOM 2169 N N . ARG A 1 267 ? 25.870 -0.273 -17.187 1.00 92.62 267 ARG A N 1
ATOM 2170 C CA . ARG A 1 267 ? 25.831 -0.384 -18.653 1.00 92.62 267 ARG A CA 1
ATOM 2171 C C . ARG A 1 267 ? 26.892 -1.339 -19.201 1.00 92.62 267 ARG A C 1
ATOM 2173 O O . ARG A 1 267 ? 26.610 -2.070 -20.141 1.00 92.62 267 ARG A O 1
ATOM 2180 N N . LYS A 1 268 ? 28.100 -1.351 -18.622 1.00 94.44 268 LYS A N 1
ATOM 2181 C CA . LYS A 1 268 ? 29.151 -2.321 -18.982 1.00 94.44 268 LYS A CA 1
ATOM 2182 C C . LYS A 1 268 ? 28.726 -3.754 -18.663 1.00 94.44 268 LYS A C 1
ATOM 2184 O O . LYS A 1 268 ? 28.920 -4.643 -19.483 1.00 94.44 268 LYS A O 1
ATOM 2189 N N . ALA A 1 269 ? 28.138 -3.980 -17.487 1.00 92.50 269 ALA A N 1
ATOM 2190 C CA . ALA A 1 269 ? 27.647 -5.299 -17.102 1.00 92.50 269 ALA A CA 1
ATOM 2191 C C . ALA A 1 269 ? 26.495 -5.772 -18.004 1.00 92.50 269 ALA A C 1
ATOM 2193 O O . ALA A 1 269 ? 26.467 -6.943 -18.379 1.00 92.50 269 ALA A O 1
ATOM 2194 N N . ASP A 1 270 ? 25.587 -4.866 -18.375 1.00 93.56 270 ASP A N 1
ATOM 2195 C CA . ASP A 1 270 ? 24.502 -5.151 -19.314 1.00 93.56 270 ASP A CA 1
ATOM 2196 C C . ASP A 1 270 ? 25.048 -5.484 -20.708 1.00 93.56 270 ASP A C 1
ATOM 2198 O O . ASP A 1 270 ? 24.649 -6.490 -21.281 1.00 93.56 270 ASP A O 1
ATOM 2202 N N . ALA A 1 271 ? 26.014 -4.716 -21.227 1.00 94.69 271 ALA A N 1
ATOM 2203 C CA . ALA A 1 271 ? 26.640 -4.994 -22.522 1.00 94.69 271 ALA A CA 1
ATOM 2204 C C . ALA A 1 271 ? 27.290 -6.387 -22.565 1.00 94.69 271 ALA A C 1
ATOM 2206 O O . ALA A 1 271 ? 27.003 -7.161 -23.474 1.00 94.69 271 ALA A O 1
ATOM 2207 N N . ASN A 1 272 ? 28.073 -6.743 -21.539 1.00 94.25 272 ASN A N 1
ATOM 2208 C CA . ASN A 1 272 ? 28.683 -8.073 -21.437 1.00 94.25 272 ASN A CA 1
ATOM 2209 C C . ASN A 1 272 ? 27.622 -9.184 -21.387 1.00 94.25 272 ASN A C 1
ATOM 2211 O O . ASN A 1 272 ? 27.787 -10.239 -21.988 1.00 94.25 272 ASN A O 1
ATOM 2215 N N . ARG A 1 273 ? 26.516 -8.958 -20.665 1.00 93.12 273 ARG A N 1
ATOM 2216 C CA . ARG A 1 273 ? 25.404 -9.915 -20.598 1.00 93.12 273 ARG A CA 1
ATOM 2217 C C . ARG A 1 273 ? 24.767 -10.129 -21.972 1.00 93.12 273 ARG A C 1
ATOM 2219 O O . ARG A 1 273 ? 24.472 -11.271 -22.312 1.00 93.12 273 ARG A O 1
ATOM 2226 N N . ILE A 1 274 ? 24.514 -9.055 -22.720 1.00 94.25 274 ILE A N 1
ATOM 2227 C CA . ILE A 1 274 ? 23.906 -9.139 -24.054 1.00 94.25 274 ILE A CA 1
ATOM 2228 C C . ILE A 1 274 ? 24.843 -9.864 -25.021 1.00 94.25 274 ILE A C 1
ATOM 2230 O O . ILE A 1 274 ? 24.401 -10.813 -25.659 1.00 94.25 274 ILE A O 1
ATOM 2234 N N . GLU A 1 275 ? 26.131 -9.511 -25.040 1.00 95.06 275 GLU A N 1
ATOM 2235 C CA . GLU A 1 275 ? 27.139 -10.177 -25.877 1.00 95.06 275 GLU A CA 1
ATOM 2236 C C . GLU A 1 275 ? 27.181 -11.690 -25.607 1.00 95.06 275 GLU A C 1
ATOM 2238 O O . GLU A 1 275 ? 27.158 -12.500 -26.532 1.00 95.06 275 GLU A O 1
ATOM 2243 N N . GLU A 1 276 ? 27.149 -12.099 -24.334 1.00 93.62 276 GLU A N 1
ATOM 2244 C CA . GLU A 1 276 ? 27.092 -13.515 -23.975 1.00 93.62 276 GLU A CA 1
ATOM 2245 C C . GLU A 1 276 ? 25.800 -14.209 -24.446 1.00 93.62 276 GLU A C 1
ATOM 2247 O O . GLU A 1 276 ? 25.849 -15.357 -24.892 1.00 93.62 276 GLU A O 1
ATOM 2252 N N . LEU A 1 277 ? 24.641 -13.551 -24.369 1.00 92.31 277 LEU A N 1
ATOM 2253 C CA . LEU A 1 277 ? 23.369 -14.124 -24.828 1.00 92.31 277 LEU A CA 1
ATOM 2254 C C . LEU A 1 277 ? 23.322 -14.268 -26.359 1.00 92.31 277 LEU A C 1
ATOM 2256 O O . LEU A 1 277 ? 22.847 -15.295 -26.855 1.00 92.31 277 LEU A O 1
ATOM 2260 N N . GLU A 1 278 ? 23.880 -13.299 -27.089 1.00 94.06 278 GLU A N 1
ATOM 2261 C CA . GLU A 1 278 ? 23.939 -13.271 -28.560 1.00 94.06 278 GLU A CA 1
ATOM 2262 C C . GLU A 1 278 ? 24.751 -14.436 -29.155 1.00 94.06 278 GLU A C 1
ATOM 2264 O O . GLU A 1 278 ? 24.486 -14.906 -30.271 1.00 94.06 278 GLU A O 1
ATOM 2269 N N . THR A 1 279 ? 25.701 -14.986 -28.387 1.00 92.62 279 THR A N 1
ATOM 2270 C CA . THR A 1 279 ? 26.445 -16.187 -28.807 1.00 92.62 279 THR A CA 1
ATOM 2271 C C . THR A 1 279 ? 25.546 -17.417 -28.984 1.00 92.62 279 THR A C 1
ATOM 2273 O O . THR A 1 279 ? 25.858 -18.283 -29.801 1.00 92.62 279 THR A O 1
ATOM 2276 N N . HIS A 1 280 ? 24.398 -17.480 -28.300 1.00 88.69 280 HIS A N 1
A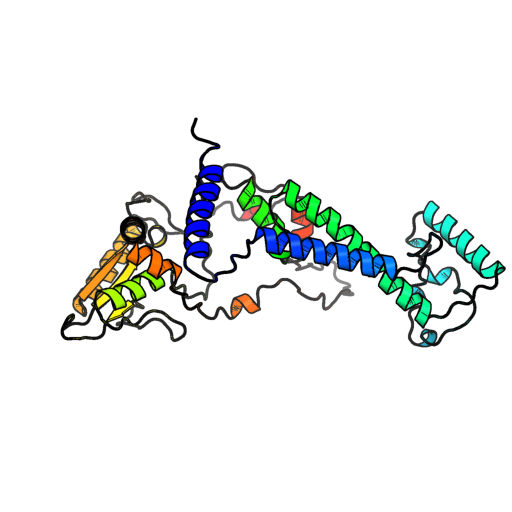TOM 2277 C CA . HIS A 1 280 ? 23.500 -18.641 -28.326 1.00 88.69 280 HIS A CA 1
ATOM 2278 C C . HIS A 1 280 ? 22.182 -18.351 -29.054 1.00 88.69 280 HIS A C 1
ATOM 2280 O O . HIS A 1 280 ? 21.780 -19.145 -29.904 1.00 88.69 280 HIS A O 1
ATOM 2286 N N . HIS A 1 281 ? 21.554 -17.205 -28.791 1.00 92.25 281 HIS A N 1
ATOM 2287 C CA . HIS A 1 281 ? 20.235 -16.841 -29.320 1.00 92.25 281 HIS A CA 1
ATOM 2288 C C . HIS A 1 281 ? 20.272 -15.449 -29.948 1.00 92.25 281 HIS A C 1
ATOM 2290 O O . HIS A 1 281 ? 21.177 -14.671 -29.663 1.00 92.25 281 HIS A O 1
ATOM 2296 N N . ASP A 1 282 ? 19.276 -15.106 -30.762 1.00 94.31 282 ASP A N 1
ATOM 2297 C CA . ASP A 1 282 ? 19.102 -13.712 -31.166 1.00 94.31 282 ASP A CA 1
ATOM 2298 C C . ASP A 1 282 ? 18.559 -12.917 -29.966 1.00 94.31 282 ASP A C 1
ATOM 2300 O O . ASP A 1 282 ? 17.742 -13.433 -29.198 1.00 94.31 282 ASP A O 1
ATOM 2304 N N . VAL A 1 283 ? 19.019 -11.678 -29.765 1.00 94.75 283 VAL A N 1
ATOM 2305 C CA . VAL A 1 283 ? 18.654 -10.865 -28.593 1.00 94.75 283 VAL A CA 1
ATOM 2306 C C . VAL A 1 283 ? 18.008 -9.554 -29.029 1.00 94.75 283 VAL A C 1
ATOM 2308 O O . VAL A 1 283 ? 18.562 -8.801 -29.826 1.00 94.75 283 VAL A O 1
ATOM 2311 N N . LYS A 1 284 ? 16.829 -9.254 -28.478 1.00 95.56 284 LYS A N 1
ATOM 2312 C CA . LYS A 1 284 ? 16.131 -7.975 -28.633 1.00 95.56 284 LYS A CA 1
ATOM 2313 C C . LYS A 1 284 ? 16.112 -7.237 -27.299 1.00 95.56 284 LYS A C 1
ATOM 2315 O O . LYS A 1 284 ? 15.401 -7.625 -26.375 1.00 95.56 284 LYS A O 1
ATOM 2320 N N . VAL A 1 285 ? 16.870 -6.147 -27.221 1.00 95.31 285 VAL A N 1
ATOM 2321 C CA . VAL A 1 285 ? 16.840 -5.225 -26.079 1.00 95.31 285 VAL A CA 1
ATOM 2322 C C . VAL A 1 285 ? 15.756 -4.183 -26.306 1.00 95.31 285 VAL A C 1
ATOM 2324 O O . VAL A 1 285 ? 15.702 -3.557 -27.363 1.00 95.31 285 VAL A O 1
ATOM 2327 N N . VAL A 1 286 ? 14.898 -3.992 -25.309 1.00 94.75 286 VAL A N 1
ATOM 2328 C CA . VAL A 1 286 ? 13.776 -3.054 -25.368 1.00 94.75 286 VAL A CA 1
ATOM 2329 C C . VAL A 1 286 ? 13.837 -2.118 -24.176 1.00 94.75 286 VAL A C 1
ATOM 2331 O O . VAL A 1 286 ? 13.829 -2.569 -23.033 1.00 94.75 286 VAL A O 1
ATOM 2334 N N . TRP A 1 287 ? 13.863 -0.809 -24.425 1.00 93.81 287 TRP A N 1
ATOM 2335 C CA . TRP A 1 287 ? 13.907 0.179 -23.351 1.00 93.81 287 TRP A CA 1
ATOM 2336 C C . TRP A 1 287 ? 12.516 0.638 -22.928 1.00 93.81 287 TRP A C 1
ATOM 2338 O O . TRP A 1 287 ? 11.675 1.009 -23.748 1.00 93.81 287 TRP A O 1
ATOM 2348 N N . GLU A 1 288 ? 12.312 0.746 -21.616 1.00 90.31 288 GLU A N 1
ATOM 2349 C CA . GLU A 1 288 ? 11.055 1.214 -21.021 1.00 90.31 288 GLU A CA 1
ATOM 2350 C C . GLU A 1 288 ? 10.581 2.556 -21.599 1.00 90.31 288 GLU A C 1
ATOM 2352 O O . GLU A 1 288 ? 9.399 2.732 -21.884 1.00 90.31 288 GLU A O 1
ATOM 2357 N N . CYS A 1 289 ? 11.487 3.517 -21.806 1.00 88.69 289 CYS A N 1
ATOM 2358 C CA . CYS A 1 289 ? 11.097 4.820 -22.343 1.00 88.69 289 CYS A CA 1
ATOM 2359 C C . CYS A 1 289 ? 10.719 4.793 -23.826 1.00 88.69 289 CYS A C 1
ATOM 2361 O O . CYS A 1 289 ? 10.045 5.714 -24.278 1.00 88.69 289 CYS A O 1
ATOM 2363 N N . GLU A 1 290 ? 11.193 3.812 -24.592 1.00 93.56 290 GLU A N 1
ATOM 2364 C CA . GLU A 1 290 ? 10.835 3.657 -26.005 1.00 93.56 290 GLU A CA 1
ATOM 2365 C C . GLU A 1 290 ? 9.435 3.068 -26.109 1.00 93.56 290 GLU A C 1
ATOM 2367 O O . GLU A 1 290 ? 8.584 3.646 -26.776 1.00 93.56 290 GLU A O 1
ATOM 2372 N N . VAL A 1 291 ? 9.166 2.029 -25.319 1.00 92.38 291 VAL A N 1
ATOM 2373 C CA . VAL A 1 291 ? 7.836 1.430 -25.166 1.00 92.38 291 VAL A CA 1
ATOM 2374 C C . VAL A 1 291 ? 6.816 2.461 -24.706 1.00 92.38 291 VAL A C 1
ATOM 2376 O O . VAL A 1 291 ? 5.727 2.552 -25.257 1.00 92.38 291 VAL A O 1
ATOM 2379 N N . GLU A 1 292 ? 7.167 3.300 -23.733 1.00 88.56 292 GLU A N 1
ATOM 2380 C CA . GLU A 1 292 ? 6.261 4.344 -23.258 1.00 88.56 292 GLU A CA 1
ATOM 2381 C C . GLU A 1 292 ? 6.017 5.444 -24.307 1.00 88.56 292 GLU A C 1
ATOM 2383 O O . GLU A 1 292 ? 4.936 6.030 -24.340 1.00 88.56 292 GLU A O 1
ATOM 2388 N N . LYS A 1 293 ? 6.989 5.734 -25.183 1.00 91.81 293 LYS A N 1
ATOM 2389 C CA . LYS A 1 293 ? 6.776 6.644 -26.322 1.00 91.81 293 LYS A CA 1
ATOM 2390 C C . LYS A 1 293 ? 5.868 6.006 -27.367 1.00 91.81 293 LYS A C 1
ATOM 2392 O O . LYS A 1 293 ? 4.944 6.664 -27.830 1.00 91.81 293 LYS A O 1
ATOM 2397 N N . GLU A 1 294 ? 6.115 4.748 -27.708 1.00 91.94 294 GLU A N 1
ATOM 2398 C CA . GLU A 1 294 ? 5.319 3.989 -28.670 1.00 91.94 294 GLU A CA 1
ATOM 2399 C C . GLU A 1 294 ? 3.870 3.863 -28.204 1.00 91.94 294 GLU A C 1
ATOM 2401 O O . GLU A 1 294 ? 2.961 4.231 -28.938 1.00 91.94 294 GLU A O 1
ATOM 2406 N N . ARG A 1 295 ? 3.653 3.500 -26.938 1.00 90.38 295 ARG A N 1
ATOM 2407 C CA . ARG A 1 295 ? 2.327 3.417 -26.313 1.00 90.38 295 ARG A CA 1
ATOM 2408 C C . ARG A 1 295 ? 1.538 4.725 -26.402 1.00 90.38 295 ARG A C 1
ATOM 2410 O O . ARG A 1 295 ? 0.318 4.700 -26.473 1.00 90.38 295 ARG A O 1
ATOM 2417 N N . ARG A 1 296 ? 2.204 5.885 -26.384 1.00 89.00 296 ARG A N 1
ATOM 2418 C CA . ARG A 1 296 ? 1.529 7.191 -26.531 1.00 89.00 296 ARG A CA 1
ATOM 2419 C C . ARG A 1 296 ? 1.112 7.491 -27.965 1.00 89.00 296 ARG A C 1
ATOM 2421 O O . ARG A 1 296 ? 0.196 8.281 -28.161 1.00 89.00 296 ARG A O 1
ATOM 2428 N N . LEU A 1 297 ? 1.808 6.915 -28.939 1.00 91.88 297 LEU A N 1
ATOM 2429 C CA . LEU A 1 297 ? 1.573 7.139 -30.364 1.00 91.88 297 LEU A CA 1
ATOM 2430 C C . LEU A 1 297 ? 0.666 6.062 -30.973 1.00 91.88 297 LEU A C 1
ATOM 2432 O O . LEU A 1 297 ? -0.067 6.346 -31.914 1.00 91.88 297 LEU A O 1
ATOM 2436 N N . ASN A 1 298 ? 0.702 4.847 -30.431 1.00 92.31 298 ASN A N 1
ATOM 2437 C CA . ASN A 1 298 ? -0.054 3.697 -30.896 1.00 92.31 298 ASN A CA 1
ATOM 2438 C C . ASN A 1 298 ? -1.258 3.441 -29.976 1.00 92.31 298 ASN A C 1
ATOM 2440 O O . ASN A 1 298 ? -1.129 2.888 -28.881 1.00 92.31 298 ASN A O 1
ATOM 2444 N N . THR A 1 299 ? -2.445 3.834 -30.441 1.00 91.81 299 THR A N 1
ATOM 2445 C CA . THR A 1 299 ? -3.707 3.652 -29.709 1.00 91.81 299 THR A CA 1
ATOM 2446 C C . THR A 1 299 ? -4.047 2.178 -29.480 1.00 91.81 299 THR A C 1
ATOM 2448 O O . THR A 1 299 ? -4.603 1.846 -28.437 1.00 91.81 299 THR A O 1
ATOM 2451 N N . GLU A 1 300 ? -3.685 1.281 -30.401 1.00 92.88 300 GLU A N 1
ATOM 2452 C CA . GLU A 1 300 ? -3.938 -0.154 -30.236 1.00 92.88 300 GLU A CA 1
ATOM 2453 C C . GLU A 1 300 ? -3.098 -0.728 -29.090 1.00 92.88 300 GLU A C 1
ATOM 2455 O O . GLU A 1 300 ? -3.621 -1.418 -28.215 1.00 92.88 300 GLU A O 1
ATOM 2460 N N . MET A 1 301 ? -1.815 -0.362 -29.045 1.00 91.00 301 MET A N 1
ATOM 2461 C CA . MET A 1 301 ? -0.918 -0.740 -27.954 1.00 91.00 301 MET A CA 1
ATOM 2462 C C . MET A 1 301 ? -1.398 -0.168 -26.616 1.00 91.00 301 MET A C 1
ATOM 2464 O O . MET A 1 301 ? -1.368 -0.861 -25.600 1.00 91.00 301 MET A O 1
ATOM 2468 N N . ALA A 1 302 ? -1.868 1.083 -26.601 1.00 89.94 302 ALA A N 1
ATOM 2469 C CA . ALA A 1 302 ? -2.418 1.706 -25.400 1.00 89.94 302 ALA A CA 1
ATOM 2470 C C . ALA A 1 302 ? -3.643 0.954 -24.863 1.00 89.94 302 ALA A C 1
ATOM 2472 O O . ALA A 1 302 ? -3.700 0.680 -23.665 1.00 89.94 302 ALA A O 1
ATOM 2473 N N . ASN A 1 303 ? -4.585 0.594 -25.740 1.00 91.19 303 ASN A N 1
ATOM 2474 C CA . ASN A 1 303 ? -5.779 -0.159 -25.363 1.00 91.19 303 ASN A CA 1
ATOM 2475 C C . ASN A 1 303 ? -5.406 -1.555 -24.854 1.00 91.19 303 ASN A C 1
ATOM 2477 O O . ASN A 1 303 ? -5.798 -1.920 -23.752 1.00 91.19 303 ASN A O 1
ATOM 2481 N N . PHE A 1 304 ? -4.531 -2.275 -25.566 1.00 91.00 304 PHE A N 1
ATOM 2482 C CA . PHE A 1 304 ? -4.047 -3.581 -25.115 1.00 91.00 304 PHE A CA 1
ATOM 2483 C C . PHE A 1 304 ? -3.385 -3.509 -23.736 1.00 91.00 304 PHE A C 1
ATOM 2485 O O . PHE A 1 304 ? -3.609 -4.364 -22.886 1.00 91.00 304 PHE A O 1
ATOM 2492 N N . PHE A 1 305 ? -2.580 -2.474 -23.480 1.00 88.69 305 PHE A N 1
ATOM 2493 C CA . PHE A 1 305 ? -1.955 -2.283 -22.174 1.00 88.69 305 PHE A CA 1
ATOM 2494 C C . PHE A 1 305 ? -2.984 -2.020 -21.075 1.00 88.69 305 PHE A C 1
ATOM 2496 O O . PHE A 1 305 ? -2.725 -2.399 -19.936 1.00 88.69 305 PHE A O 1
ATOM 2503 N N . ASN A 1 306 ? -4.099 -1.353 -21.365 1.00 86.25 306 ASN A N 1
ATOM 2504 C CA . ASN A 1 306 ? -5.147 -1.105 -20.376 1.00 86.25 306 ASN A CA 1
ATOM 2505 C C . ASN A 1 306 ? -5.938 -2.381 -20.064 1.00 86.25 306 ASN A C 1
ATOM 2507 O O . ASN A 1 306 ? -6.191 -2.643 -18.892 1.00 86.25 306 ASN A O 1
ATOM 2511 N N . ASP A 1 307 ? -6.230 -3.184 -21.087 1.00 85.75 307 ASP A N 1
ATOM 2512 C CA . ASP A 1 307 ? -7.034 -4.405 -20.965 1.00 85.75 307 ASP A CA 1
ATOM 2513 C C . ASP A 1 307 ? -6.229 -5.597 -20.423 1.00 85.75 307 ASP A C 1
ATOM 2515 O O . ASP A 1 307 ? -6.783 -6.521 -19.831 1.00 85.75 307 ASP A O 1
ATOM 2519 N N . PHE A 1 308 ? -4.906 -5.603 -20.616 1.00 79.94 308 PHE A N 1
ATOM 2520 C CA . PHE A 1 308 ? -4.051 -6.687 -20.147 1.00 79.94 308 PHE A CA 1
ATOM 2521 C C . PHE A 1 308 ? -3.891 -6.657 -18.623 1.00 79.94 308 PHE A C 1
ATOM 2523 O O . PHE A 1 308 ? -3.215 -5.780 -18.065 1.00 79.94 308 PHE A O 1
ATOM 2530 N N . GLU A 1 309 ? -4.435 -7.676 -17.960 1.00 77.62 309 GLU A N 1
ATOM 2531 C CA . GLU A 1 309 ? -4.212 -7.937 -16.542 1.00 77.62 309 GLU A CA 1
ATOM 2532 C C . GLU A 1 309 ? -2.856 -8.635 -16.328 1.00 77.62 309 GLU A C 1
ATOM 2534 O O . GLU A 1 309 ? -2.685 -9.802 -16.693 1.00 77.62 309 GLU A O 1
ATOM 2539 N N . PRO A 1 310 ? -1.853 -7.954 -15.742 1.00 68.62 310 PRO A N 1
ATOM 2540 C CA . PRO A 1 310 ? -0.581 -8.587 -15.434 1.00 68.62 310 PRO A CA 1
ATOM 2541 C C . PRO A 1 310 ? -0.773 -9.635 -14.339 1.00 68.62 310 PRO A C 1
ATOM 2543 O O . PRO A 1 310 ? -1.379 -9.369 -13.298 1.00 68.62 310 PRO A O 1
ATOM 2546 N N . LEU A 1 311 ? -0.181 -10.812 -14.527 1.00 64.19 311 LEU A N 1
ATOM 2547 C CA . LEU A 1 311 ? -0.172 -11.829 -13.487 1.00 64.19 311 LEU A CA 1
ATOM 2548 C C . LEU A 1 311 ? 0.767 -11.376 -12.365 1.00 64.19 311 LEU A C 1
ATOM 2550 O O . LEU A 1 311 ? 1.987 -11.247 -12.535 1.00 64.19 311 LEU A O 1
ATOM 2554 N N . GLY A 1 312 ? 0.174 -11.112 -11.200 1.00 53.81 312 GLY A N 1
ATOM 2555 C CA . GLY A 1 312 ? 0.909 -10.851 -9.973 1.00 53.81 312 GLY A CA 1
ATOM 2556 C C . GLY A 1 312 ? 1.720 -12.080 -9.575 1.00 53.81 312 GLY A C 1
ATOM 2557 O O . GLY A 1 312 ? 1.208 -13.197 -9.538 1.00 53.81 312 GLY A O 1
ATOM 2558 N N . MET A 1 313 ? 2.997 -11.881 -9.260 1.00 55.00 313 MET A N 1
ATOM 2559 C CA . MET A 1 313 ? 3.797 -12.936 -8.647 1.00 55.00 313 MET A CA 1
ATOM 2560 C C . MET A 1 313 ? 3.337 -13.116 -7.202 1.00 55.00 313 MET A C 1
ATOM 2562 O O . MET A 1 313 ? 3.119 -12.128 -6.499 1.00 55.00 313 MET A O 1
ATOM 2566 N N . LEU A 1 314 ? 3.170 -14.367 -6.775 1.00 45.16 314 LEU A N 1
ATOM 2567 C CA . LEU A 1 314 ? 2.698 -14.687 -5.434 1.00 45.16 314 LEU A CA 1
ATOM 2568 C C . LEU A 1 314 ? 3.779 -14.286 -4.419 1.00 45.16 314 LEU A C 1
ATOM 2570 O O . LEU A 1 314 ? 4.783 -14.971 -4.246 1.00 45.16 314 LEU A O 1
ATOM 2574 N N . ASP A 1 315 ? 3.598 -13.119 -3.804 1.00 48.66 315 ASP A N 1
ATOM 2575 C CA . ASP A 1 315 ? 4.487 -12.583 -2.778 1.00 48.66 315 ASP A CA 1
ATOM 2576 C C . ASP A 1 315 ? 4.051 -13.133 -1.417 1.00 48.66 315 ASP A C 1
ATOM 2578 O O . ASP A 1 315 ? 3.267 -12.516 -0.692 1.00 48.66 315 ASP A O 1
ATOM 2582 N N . CYS A 1 316 ? 4.518 -14.342 -1.091 1.00 46.03 316 CYS A N 1
ATOM 2583 C CA . CYS A 1 316 ? 4.211 -14.997 0.182 1.00 46.03 316 CYS A CA 1
ATOM 2584 C C . CYS A 1 316 ? 4.611 -14.138 1.399 1.00 46.03 316 CYS A C 1
ATOM 2586 O O . CYS A 1 316 ? 4.008 -14.276 2.461 1.00 46.03 316 CYS A O 1
ATOM 2588 N N . GLU A 1 317 ? 5.593 -13.237 1.264 1.00 47.81 317 GLU A N 1
ATOM 2589 C CA . GLU A 1 317 ? 6.051 -12.363 2.350 1.00 47.81 317 GLU A CA 1
ATOM 2590 C C . GLU A 1 317 ? 5.114 -11.169 2.578 1.00 47.81 317 GLU A C 1
ATOM 2592 O O . GLU A 1 317 ? 5.006 -10.700 3.712 1.00 47.81 317 GLU A O 1
ATOM 2597 N N . ARG A 1 318 ? 4.345 -10.725 1.569 1.00 45.56 318 ARG A N 1
ATOM 2598 C CA . ARG A 1 318 ? 3.295 -9.703 1.772 1.00 45.56 318 ARG A CA 1
ATOM 2599 C C . ARG A 1 318 ? 2.236 -10.136 2.782 1.00 45.56 318 ARG A C 1
ATOM 2601 O O . ARG A 1 318 ? 1.692 -9.282 3.477 1.00 45.56 318 ARG A O 1
ATOM 2608 N N . ALA A 1 319 ? 1.966 -11.438 2.887 1.00 44.59 319 ALA A N 1
ATOM 2609 C CA . ALA A 1 319 ? 1.064 -11.984 3.901 1.00 44.59 319 ALA A CA 1
ATOM 2610 C C . ALA A 1 319 ? 1.638 -11.876 5.329 1.00 44.59 319 ALA A C 1
ATOM 2612 O O . ALA A 1 319 ? 0.880 -11.886 6.295 1.00 44.59 319 ALA A O 1
ATOM 2613 N N . LEU A 1 320 ? 2.964 -11.743 5.465 1.00 44.16 320 LEU A N 1
ATOM 2614 C CA . LEU A 1 320 ? 3.670 -11.584 6.741 1.00 44.16 320 LEU A CA 1
ATOM 2615 C C . LEU A 1 320 ? 3.895 -10.108 7.110 1.00 44.16 320 LEU A C 1
ATOM 2617 O O . LEU A 1 320 ? 4.175 -9.792 8.266 1.00 44.16 320 LEU A O 1
ATOM 2621 N N . THR A 1 321 ? 3.752 -9.183 6.157 1.00 45.88 321 THR A N 1
ATOM 2622 C CA . THR A 1 321 ? 3.844 -7.739 6.402 1.00 45.88 321 THR A CA 1
ATOM 2623 C C . THR A 1 321 ? 2.459 -7.140 6.642 1.00 45.88 321 THR A C 1
ATOM 2625 O O . THR A 1 321 ? 1.813 -6.617 5.738 1.00 45.88 321 THR A O 1
ATOM 2628 N N . GLY A 1 322 ? 2.011 -7.204 7.892 1.00 42.75 322 GLY A N 1
ATOM 2629 C CA . GLY A 1 322 ? 0.765 -6.607 8.367 1.00 42.75 322 GLY A CA 1
ATOM 2630 C C . GLY A 1 322 ? 0.837 -6.472 9.879 1.00 42.75 322 GLY A C 1
ATOM 2631 O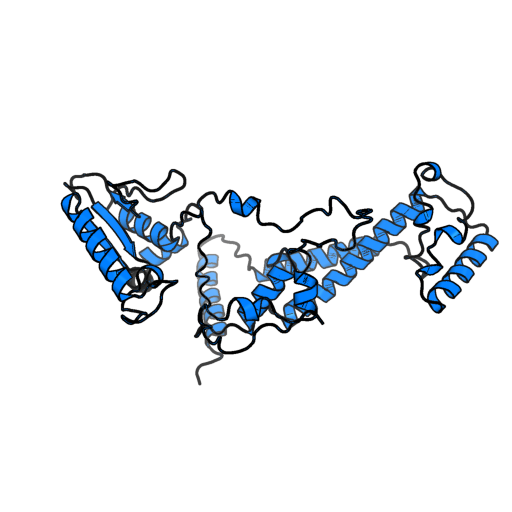 O . GLY A 1 322 ? 0.656 -7.443 10.603 1.00 42.75 322 GLY A O 1
ATOM 2632 N N . GLY A 1 323 ? 1.201 -5.281 10.355 1.00 48.94 323 GLY A N 1
ATOM 2633 C CA . GLY A 1 323 ? 1.537 -5.024 11.752 1.00 48.94 323 GLY A CA 1
ATOM 2634 C C . GLY A 1 323 ? 0.397 -5.323 12.720 1.00 48.94 323 GLY A C 1
ATOM 2635 O O . GLY A 1 323 ? -0.458 -4.473 12.939 1.00 48.94 323 GLY A O 1
ATOM 2636 N N . ARG A 1 324 ? 0.445 -6.498 13.346 1.00 46.00 324 ARG A N 1
ATOM 2637 C CA . ARG A 1 324 ? -0.040 -6.767 14.704 1.00 46.00 324 ARG A CA 1
ATOM 2638 C C . ARG A 1 324 ? 0.852 -7.848 15.306 1.00 46.00 324 ARG A C 1
ATOM 2640 O O . ARG A 1 324 ? 0.558 -9.032 15.215 1.00 46.00 324 ARG A O 1
ATOM 2647 N N . THR A 1 325 ? 1.972 -7.450 15.896 1.00 43.19 325 THR A N 1
ATOM 2648 C CA . THR A 1 325 ? 2.634 -8.293 16.894 1.00 43.19 325 THR A CA 1
ATOM 2649 C C . THR A 1 325 ? 1.803 -8.207 18.165 1.00 43.19 325 THR A C 1
ATOM 2651 O O . THR A 1 325 ? 1.767 -7.170 18.823 1.00 43.19 325 THR A O 1
ATOM 2654 N N . GLU A 1 326 ? 1.068 -9.272 18.464 1.00 43.69 326 GLU A N 1
ATOM 2655 C CA . GLU A 1 326 ? 0.386 -9.443 19.742 1.00 43.69 326 GLU A CA 1
ATOM 2656 C C . GLU A 1 326 ? 1.427 -9.390 20.877 1.00 43.69 326 GLU A C 1
ATOM 2658 O O . GLU A 1 326 ? 2.518 -9.960 20.773 1.00 43.69 326 GLU A O 1
ATOM 2663 N N . VAL A 1 327 ? 1.138 -8.653 21.952 1.00 45.94 327 VAL A N 1
ATOM 2664 C CA . VAL A 1 327 ? 2.039 -8.567 23.109 1.00 45.94 327 VAL A CA 1
ATOM 2665 C C . VAL A 1 327 ? 1.873 -9.842 23.930 1.00 45.94 327 VAL A C 1
ATOM 2667 O O . VAL A 1 327 ? 1.056 -9.914 24.841 1.00 45.94 327 VAL A O 1
ATOM 2670 N N . PHE A 1 328 ? 2.667 -10.866 23.616 1.00 51.00 328 PHE A N 1
ATOM 2671 C CA . PHE A 1 328 ? 2.575 -12.176 24.273 1.00 51.00 328 PHE A CA 1
ATOM 2672 C C . PHE A 1 328 ? 3.024 -12.173 25.747 1.00 51.00 328 PHE A C 1
ATOM 2674 O O . PHE A 1 328 ? 2.806 -13.152 26.462 1.00 51.00 328 PHE A O 1
ATOM 2681 N N . LYS A 1 329 ? 3.676 -11.101 26.227 1.00 46.28 329 LYS A N 1
ATOM 2682 C CA . LYS A 1 329 ? 4.161 -11.004 27.613 1.00 46.28 329 LYS A CA 1
ATOM 2683 C C . LYS A 1 329 ? 4.256 -9.552 28.098 1.00 46.28 329 LYS A C 1
ATOM 2685 O O . LYS A 1 329 ? 5.199 -8.846 27.759 1.00 46.28 329 LYS A O 1
ATOM 2690 N N . LEU A 1 330 ? 3.297 -9.133 28.927 1.00 52.84 330 LEU A N 1
ATOM 2691 C CA . LEU A 1 330 ? 3.210 -7.773 29.489 1.00 52.84 330 LEU A CA 1
ATOM 2692 C C . LEU A 1 330 ? 4.139 -7.535 30.690 1.00 52.84 330 LEU A C 1
ATOM 2694 O O . LEU A 1 330 ? 4.472 -6.393 30.995 1.00 52.84 330 LEU A O 1
ATOM 2698 N N . THR A 1 331 ? 4.580 -8.602 31.362 1.00 50.88 331 THR A N 1
ATOM 2699 C CA . THR A 1 331 ? 5.335 -8.485 32.614 1.00 50.88 331 THR A CA 1
ATOM 2700 C C . THR A 1 331 ? 6.525 -9.437 32.629 1.00 50.88 331 THR A C 1
ATOM 2702 O O . THR A 1 331 ? 6.399 -10.641 32.387 1.00 50.88 331 THR A O 1
ATOM 2705 N N . ILE A 1 332 ? 7.703 -8.898 32.941 1.00 58.34 332 ILE A N 1
ATOM 2706 C CA . ILE A 1 332 ? 8.915 -9.664 33.230 1.00 58.34 332 ILE A CA 1
ATOM 2707 C C . ILE A 1 332 ? 9.372 -9.276 34.633 1.00 58.34 332 ILE A C 1
ATOM 2709 O O . ILE A 1 332 ? 9.770 -8.139 34.872 1.00 58.34 332 ILE A O 1
ATOM 2713 N N . THR A 1 333 ? 9.347 -10.228 35.561 1.00 60.28 333 THR A N 1
ATOM 2714 C CA . THR A 1 333 ? 9.959 -10.063 36.881 1.00 60.28 333 THR A CA 1
ATOM 2715 C C . THR A 1 333 ? 11.450 -10.352 36.736 1.00 60.28 333 THR A C 1
ATOM 2717 O O . THR A 1 333 ? 11.846 -11.506 36.582 1.00 60.28 333 THR A O 1
ATOM 2720 N N . ASN A 1 334 ? 12.285 -9.312 36.709 1.00 56.66 334 ASN A N 1
ATOM 2721 C CA . ASN A 1 334 ? 13.734 -9.469 36.604 1.00 56.66 334 ASN A CA 1
ATOM 2722 C C . ASN A 1 334 ? 14.441 -8.721 37.737 1.00 56.66 334 ASN A C 1
ATOM 2724 O O . ASN A 1 334 ? 14.317 -7.507 37.859 1.00 56.66 334 ASN A O 1
ATOM 2728 N N . ASN A 1 335 ? 15.239 -9.449 38.520 1.00 60.06 335 ASN A N 1
ATOM 2729 C CA . ASN A 1 335 ? 16.078 -8.899 39.589 1.00 60.06 335 ASN A CA 1
ATOM 2730 C C . ASN A 1 335 ? 17.432 -8.374 39.061 1.00 60.06 335 ASN A C 1
ATOM 2732 O O . ASN A 1 335 ? 18.350 -8.123 39.840 1.00 60.06 335 ASN A O 1
ATOM 2736 N N . ARG A 1 336 ? 17.597 -8.246 37.734 1.00 57.34 336 ARG A N 1
ATOM 2737 C CA . ARG A 1 336 ? 18.784 -7.677 37.079 1.00 57.34 336 ARG A CA 1
ATOM 2738 C C . ARG A 1 336 ? 18.436 -6.358 36.388 1.00 57.34 336 ARG A C 1
ATOM 2740 O O . ARG A 1 336 ? 17.425 -6.237 35.709 1.00 57.34 336 ARG A O 1
ATOM 2747 N N . VAL A 1 337 ? 19.329 -5.383 36.555 1.00 63.88 337 VAL A N 1
ATOM 2748 C CA . VAL A 1 337 ? 19.099 -3.928 36.434 1.00 63.88 337 VAL A CA 1
ATOM 2749 C C . VAL A 1 337 ? 18.842 -3.419 35.002 1.00 63.88 337 VAL A C 1
ATOM 2751 O O . VAL A 1 337 ? 18.557 -2.239 34.819 1.00 63.88 337 VAL A O 1
ATOM 2754 N N . ARG A 1 338 ? 18.901 -4.257 33.957 1.00 54.38 338 ARG A N 1
ATOM 2755 C CA . ARG A 1 338 ? 18.598 -3.811 32.584 1.00 54.38 338 ARG A CA 1
ATOM 2756 C C . ARG A 1 338 ? 17.763 -4.819 31.814 1.00 54.38 338 ARG A C 1
ATOM 2758 O O . ARG A 1 338 ? 18.207 -5.929 31.530 1.00 54.38 338 ARG A O 1
ATOM 2765 N N . THR A 1 339 ? 16.576 -4.364 31.434 1.00 55.19 339 THR A N 1
ATOM 2766 C CA . THR A 1 339 ? 15.675 -5.029 30.495 1.00 55.19 339 THR A CA 1
ATOM 2767 C C . THR A 1 339 ? 15.587 -4.140 29.258 1.00 55.19 339 THR A C 1
ATOM 2769 O O . THR A 1 339 ? 15.350 -2.942 29.386 1.00 55.19 339 THR A O 1
ATOM 2772 N N . HIS A 1 340 ? 15.820 -4.702 28.073 1.00 54.50 340 HIS A N 1
ATOM 2773 C CA . HIS A 1 340 ? 15.701 -3.978 26.808 1.00 54.50 340 HIS A CA 1
ATOM 2774 C C . HIS A 1 340 ? 14.343 -4.300 26.178 1.00 54.50 340 HIS A C 1
ATOM 2776 O O . HIS A 1 340 ? 14.028 -5.468 25.955 1.00 54.50 340 HIS A O 1
ATOM 2782 N N . PHE A 1 341 ? 13.535 -3.269 25.927 1.00 51.84 341 PHE A N 1
ATOM 2783 C CA . PHE A 1 341 ? 12.250 -3.391 25.242 1.00 51.84 341 PHE A CA 1
ATOM 2784 C C . PHE A 1 341 ? 12.494 -3.348 23.730 1.00 51.84 341 PHE A C 1
ATOM 2786 O O . PHE A 1 341 ? 12.847 -2.310 23.178 1.00 51.84 341 PHE A O 1
ATOM 2793 N N . GLY A 1 342 ? 12.398 -4.506 23.079 1.00 48.31 342 GLY A N 1
ATOM 2794 C CA . GLY A 1 342 ? 12.606 -4.657 21.641 1.00 48.31 342 GLY A CA 1
ATOM 2795 C C . GLY A 1 342 ? 11.300 -4.552 20.868 1.00 48.31 342 GLY A C 1
ATOM 2796 O O . GLY A 1 342 ? 10.898 -5.529 20.247 1.00 48.31 342 GLY A O 1
ATOM 2797 N N . ASP A 1 343 ? 10.630 -3.401 20.926 1.00 51.41 343 ASP A N 1
ATOM 2798 C CA . ASP A 1 343 ? 9.420 -3.160 20.138 1.00 51.41 343 ASP A CA 1
ATOM 2799 C C . ASP A 1 343 ? 9.646 -2.035 19.128 1.00 51.41 343 ASP A C 1
ATOM 2801 O O . ASP A 1 343 ? 9.504 -0.846 19.407 1.00 51.41 343 ASP A O 1
ATOM 2805 N N . VAL A 1 344 ? 10.042 -2.440 17.925 1.00 50.72 344 VAL A N 1
ATOM 2806 C CA . VAL A 1 344 ? 10.222 -1.534 16.786 1.00 50.72 344 VAL A CA 1
ATOM 2807 C C . VAL A 1 344 ? 8.863 -1.110 16.210 1.00 50.72 344 VAL A C 1
ATOM 2809 O O . VAL A 1 344 ? 8.749 -0.041 15.615 1.00 50.72 344 VAL A O 1
ATOM 2812 N N . MET A 1 345 ? 7.817 -1.922 16.404 1.00 48.09 345 MET A N 1
ATOM 2813 C CA . MET A 1 345 ? 6.525 -1.771 15.735 1.00 48.09 345 MET A CA 1
ATOM 2814 C C . MET A 1 345 ? 5.546 -0.893 16.517 1.00 48.09 345 MET A C 1
ATOM 2816 O O . MET A 1 345 ? 4.746 -0.210 15.895 1.00 48.09 345 MET A O 1
ATOM 2820 N N . SER A 1 346 ? 5.604 -0.831 17.847 1.00 53.28 346 SER A N 1
ATOM 2821 C CA . SER A 1 346 ? 4.815 0.138 18.628 1.00 53.28 346 SER A CA 1
ATOM 2822 C C . SER A 1 346 ? 5.546 1.462 18.870 1.00 53.28 346 SER A C 1
ATOM 2824 O O . SER A 1 346 ? 4.967 2.389 19.433 1.00 53.28 346 SER A O 1
ATOM 2826 N N . HIS A 1 347 ? 6.786 1.607 18.386 1.00 56.88 347 HIS A N 1
ATOM 2827 C CA . HIS A 1 347 ? 7.505 2.880 18.445 1.00 56.88 347 HIS A CA 1
ATOM 2828 C C . HIS A 1 347 ? 7.020 3.883 17.388 1.00 56.88 347 HIS A C 1
ATOM 2830 O O . HIS A 1 347 ? 7.119 5.092 17.606 1.00 56.88 347 HIS A O 1
ATOM 2836 N N . TYR A 1 348 ? 6.468 3.407 16.261 1.00 58.81 348 TYR A N 1
ATOM 2837 C CA . TYR A 1 348 ? 6.068 4.276 15.149 1.00 58.81 348 TYR A CA 1
ATOM 2838 C C . TYR A 1 348 ? 4.966 5.291 15.512 1.00 58.81 348 TYR A C 1
ATOM 2840 O O . TYR A 1 348 ? 5.093 6.424 15.059 1.00 58.81 348 TYR A O 1
ATOM 2848 N N . PRO A 1 349 ? 3.924 4.986 16.321 1.00 56.91 349 PRO A N 1
ATOM 2849 C CA . PRO A 1 349 ? 2.923 5.982 16.706 1.00 56.91 349 PRO A CA 1
ATOM 2850 C C . PRO A 1 349 ? 3.522 7.089 17.578 1.00 56.91 349 PRO A C 1
ATOM 2852 O O . PRO A 1 349 ? 3.181 8.256 17.413 1.00 56.91 349 PRO A O 1
ATOM 2855 N N . THR A 1 350 ? 4.448 6.734 18.474 1.00 61.91 350 THR A N 1
ATOM 2856 C CA . THR A 1 350 ? 5.197 7.691 19.300 1.00 61.91 350 THR A CA 1
ATOM 2857 C C . THR A 1 350 ? 6.063 8.589 18.423 1.00 61.91 350 THR A C 1
ATOM 2859 O O . THR A 1 350 ? 5.966 9.807 18.519 1.00 61.91 350 THR A O 1
ATOM 2862 N N . VAL A 1 351 ? 6.838 8.003 17.507 1.00 65.00 351 VAL A N 1
ATOM 2863 C CA . VAL A 1 351 ? 7.667 8.750 16.549 1.00 65.00 351 VAL A CA 1
ATOM 2864 C C . VAL A 1 351 ? 6.799 9.652 15.670 1.00 65.00 351 VAL A C 1
ATOM 2866 O O . VAL A 1 351 ? 7.074 10.834 15.561 1.00 65.00 351 VAL A O 1
ATOM 2869 N N . MET A 1 352 ? 5.689 9.154 15.123 1.00 63.19 352 MET A N 1
ATOM 2870 C CA . MET A 1 352 ? 4.762 9.962 14.321 1.00 63.19 352 MET A CA 1
ATOM 2871 C C . MET A 1 352 ? 4.126 11.128 15.089 1.00 63.19 352 MET A C 1
ATOM 2873 O O . MET A 1 352 ? 3.701 12.096 14.463 1.00 63.19 352 MET A O 1
ATOM 2877 N N . LYS A 1 353 ? 3.999 11.022 16.417 1.00 61.47 353 LYS A N 1
ATOM 2878 C CA . LYS A 1 353 ? 3.423 12.073 17.260 1.00 61.47 353 LYS A CA 1
ATOM 2879 C C . LYS A 1 353 ? 4.452 13.126 17.670 1.00 61.47 353 LYS A C 1
ATOM 2881 O O . LYS A 1 353 ? 4.093 14.296 17.761 1.00 61.47 353 LYS A O 1
ATOM 2886 N N . PHE A 1 354 ? 5.669 12.701 18.002 1.00 68.94 354 PHE A N 1
ATOM 2887 C CA . PHE A 1 354 ? 6.666 13.559 18.648 1.00 68.94 354 PHE A CA 1
ATOM 2888 C C . PHE A 1 354 ? 7.810 13.986 17.729 1.00 68.94 354 PHE A C 1
ATOM 2890 O O . PHE A 1 354 ? 8.425 15.012 17.996 1.00 68.94 354 PHE A O 1
ATOM 2897 N N . GLU A 1 355 ? 8.082 13.241 16.660 1.00 67.50 355 GLU A N 1
ATOM 2898 C CA . GLU A 1 355 ? 9.172 13.541 15.736 1.00 67.50 355 GLU A CA 1
ATOM 2899 C C . GLU A 1 355 ? 8.660 14.289 14.507 1.00 67.50 355 GLU A C 1
ATOM 2901 O O . GLU A 1 355 ? 7.589 14.009 13.961 1.00 67.50 355 GLU A O 1
ATOM 2906 N N . GLU A 1 356 ? 9.462 15.237 14.035 1.00 60.69 356 GLU A N 1
ATOM 2907 C CA . GLU A 1 356 ? 9.180 15.947 12.796 1.00 60.69 356 GLU A CA 1
ATOM 2908 C C . GLU A 1 356 ? 9.456 15.042 11.590 1.00 60.69 356 GLU A C 1
ATOM 2910 O O . GLU A 1 356 ? 10.500 14.390 11.486 1.00 60.69 356 GLU A O 1
ATOM 2915 N N . PHE A 1 357 ? 8.530 15.027 10.628 1.00 58.34 357 PHE A N 1
ATOM 2916 C CA . PHE A 1 357 ? 8.803 14.396 9.341 1.00 58.34 357 PHE A CA 1
ATOM 2917 C C . PHE A 1 357 ? 9.924 15.160 8.626 1.00 58.34 357 PHE A C 1
ATOM 2919 O O . PHE A 1 357 ? 9.929 16.390 8.643 1.00 58.34 357 PHE A O 1
ATOM 2926 N N . PRO A 1 358 ? 10.862 14.473 7.951 1.00 60.09 358 PRO A N 1
ATOM 2927 C CA . PRO A 1 358 ? 11.923 15.149 7.221 1.00 60.09 358 PRO A CA 1
ATOM 2928 C C . PRO A 1 358 ? 11.327 15.966 6.067 1.00 60.09 358 PRO A C 1
ATOM 2930 O O . PRO A 1 358 ? 10.779 15.411 5.114 1.00 60.09 358 PRO A O 1
ATOM 2933 N N . ILE A 1 359 ? 11.457 17.292 6.145 1.00 48.53 359 ILE A N 1
ATOM 2934 C CA . ILE A 1 359 ? 10.968 18.244 5.141 1.00 48.53 359 ILE A CA 1
ATOM 2935 C C . ILE A 1 359 ? 12.165 18.885 4.428 1.00 48.53 359 ILE A C 1
ATOM 2937 O O . ILE A 1 359 ? 13.103 19.355 5.070 1.00 48.53 359 ILE A O 1
ATOM 2941 N N . GLY A 1 360 ? 12.142 18.931 3.093 1.00 53.50 360 GLY A N 1
ATOM 2942 C CA . GLY A 1 360 ? 13.172 19.596 2.284 1.00 53.50 360 GLY A CA 1
ATOM 2943 C C . GLY A 1 360 ? 14.068 18.654 1.473 1.00 53.50 360 GLY A C 1
ATOM 2944 O O . GLY A 1 360 ? 13.768 17.481 1.275 1.00 53.50 360 GLY A O 1
ATOM 2945 N N . ILE A 1 361 ? 15.157 19.194 0.915 1.00 48.50 361 ILE A N 1
ATOM 2946 C CA . ILE A 1 361 ? 16.066 18.435 0.041 1.00 48.50 361 ILE A CA 1
ATOM 2947 C C . ILE A 1 361 ? 16.885 17.464 0.889 1.00 48.50 361 ILE A C 1
ATOM 2949 O O . ILE A 1 361 ? 17.713 17.900 1.690 1.00 48.50 361 ILE A O 1
ATOM 2953 N N . HIS A 1 362 ? 16.694 16.161 0.673 1.00 51.06 362 HIS A N 1
ATOM 2954 C CA . HIS A 1 362 ? 17.546 15.136 1.266 1.00 51.06 362 HIS A CA 1
ATOM 2955 C C . HIS A 1 362 ? 19.001 15.388 0.859 1.00 51.06 362 HIS A C 1
ATOM 2957 O O . HIS A 1 362 ? 19.354 15.317 -0.319 1.00 51.06 362 HIS A O 1
ATOM 2963 N N . ARG A 1 363 ? 19.852 15.711 1.835 1.00 45.00 363 ARG A N 1
ATOM 2964 C CA . ARG A 1 363 ? 21.299 15.708 1.631 1.00 45.00 363 ARG A CA 1
ATOM 2965 C C . ARG A 1 363 ? 21.748 14.261 1.729 1.00 45.00 363 ARG A C 1
ATOM 2967 O O . ARG A 1 363 ? 21.496 13.616 2.742 1.00 45.00 363 ARG A O 1
ATOM 2974 N N . THR A 1 364 ? 22.367 13.750 0.671 1.00 41.38 364 THR A N 1
ATOM 2975 C CA . THR A 1 364 ? 22.969 12.419 0.665 1.00 41.38 364 THR A CA 1
ATOM 2976 C C . THR A 1 364 ? 23.969 12.350 1.813 1.00 41.38 364 THR A C 1
ATOM 2978 O O . THR A 1 364 ? 24.976 13.056 1.794 1.00 41.38 364 THR A O 1
ATOM 2981 N N . THR A 1 365 ? 23.674 11.556 2.836 1.00 42.88 365 THR A N 1
ATOM 2982 C CA . THR A 1 365 ? 24.643 11.249 3.882 1.00 42.88 365 THR A CA 1
ATOM 2983 C C . THR A 1 365 ? 25.520 10.113 3.375 1.00 42.88 365 THR A C 1
ATOM 2985 O O . THR A 1 365 ? 25.034 9.073 2.924 1.00 42.88 365 THR A O 1
ATOM 2988 N N . ASP A 1 366 ? 26.830 10.334 3.372 1.00 38.66 366 ASP A N 1
ATOM 2989 C CA . ASP A 1 366 ? 27.795 9.278 3.121 1.00 38.66 366 ASP A CA 1
ATOM 2990 C C . ASP A 1 366 ? 27.681 8.225 4.237 1.00 38.66 366 ASP A C 1
ATOM 2992 O O . ASP A 1 366 ? 27.282 8.506 5.369 1.00 38.66 366 ASP A O 1
ATOM 2996 N N . GLY A 1 367 ? 28.002 6.968 3.925 1.00 39.91 367 GLY A N 1
ATOM 2997 C CA . GLY A 1 367 ? 27.825 5.834 4.842 1.00 39.91 367 GLY A CA 1
ATOM 2998 C C . GLY A 1 367 ? 28.550 5.956 6.193 1.00 39.91 367 GLY A C 1
ATOM 2999 O O . GLY A 1 367 ? 28.313 5.125 7.069 1.00 39.91 367 GLY A O 1
ATOM 3000 N N . SER A 1 368 ? 29.382 6.986 6.387 1.00 41.28 368 SER A N 1
ATOM 3001 C CA . SER A 1 368 ? 30.037 7.328 7.652 1.00 41.28 368 SER A CA 1
ATOM 3002 C C . SER A 1 368 ? 29.070 7.893 8.711 1.00 41.28 368 SER A C 1
ATOM 3004 O O . SER A 1 368 ? 29.355 7.803 9.905 1.00 41.28 368 SER A O 1
ATOM 3006 N N . GLN A 1 369 ? 27.884 8.378 8.312 1.00 40.12 369 GLN A N 1
ATOM 3007 C CA . GLN A 1 369 ? 26.866 8.945 9.213 1.00 40.12 369 GLN A CA 1
ATOM 3008 C C . GLN A 1 369 ? 25.731 7.983 9.607 1.00 40.12 369 GLN A C 1
ATOM 3010 O O . GLN A 1 369 ? 24.774 8.379 10.273 1.00 40.12 369 GLN A O 1
ATOM 3015 N N . ARG A 1 370 ? 25.810 6.686 9.278 1.00 39.12 370 ARG A N 1
ATOM 3016 C CA . ARG A 1 370 ? 24.774 5.723 9.718 1.00 39.12 370 ARG A CA 1
ATOM 3017 C C . ARG A 1 370 ? 24.608 5.661 11.243 1.00 39.12 370 ARG A C 1
ATOM 3019 O O . ARG A 1 370 ? 23.505 5.419 11.719 1.00 39.12 370 ARG A O 1
ATOM 3026 N N . ASN A 1 371 ? 25.661 5.969 12.000 1.00 34.56 371 ASN A N 1
ATOM 3027 C CA . ASN A 1 371 ? 25.615 5.993 13.464 1.00 34.56 371 ASN A CA 1
ATOM 3028 C C . ASN A 1 371 ? 25.035 7.289 14.063 1.00 34.56 371 ASN A C 1
ATOM 3030 O O . ASN A 1 371 ? 24.780 7.319 15.266 1.00 34.56 371 ASN A O 1
ATOM 3034 N N . SER A 1 372 ? 24.817 8.350 13.275 1.00 33.06 372 SER A N 1
ATOM 3035 C CA . SER A 1 372 ? 24.202 9.595 13.768 1.00 33.06 372 SER A CA 1
ATOM 3036 C C . SER A 1 372 ? 22.689 9.656 13.546 1.00 33.06 372 SER A C 1
ATOM 3038 O O . SER A 1 372 ? 22.015 10.333 14.309 1.00 33.06 372 SER A O 1
ATOM 3040 N N . LEU A 1 373 ? 22.119 8.893 12.605 1.00 33.91 373 LEU A N 1
ATOM 3041 C CA . LEU A 1 373 ? 20.655 8.801 12.430 1.00 33.91 373 LEU A CA 1
ATOM 3042 C C . LEU A 1 373 ? 19.984 7.766 13.351 1.00 33.91 373 LEU A C 1
ATOM 3044 O O . LEU A 1 373 ? 18.788 7.851 13.595 1.00 33.91 373 LEU A O 1
ATOM 3048 N N . GLN A 1 374 ? 20.755 6.845 13.941 1.00 31.22 374 GLN A N 1
ATOM 3049 C CA . GLN A 1 374 ? 20.321 6.055 15.106 1.00 31.22 374 GLN A CA 1
ATOM 3050 C C . GLN A 1 374 ? 20.410 6.841 16.430 1.00 31.22 374 GLN A C 1
ATOM 3052 O O . GLN A 1 374 ? 20.067 6.317 17.487 1.00 31.22 374 GLN A O 1
ATOM 3057 N N . ARG A 1 375 ? 20.861 8.102 16.373 1.00 29.77 375 ARG A N 1
ATOM 3058 C CA . ARG A 1 375 ? 20.825 9.076 17.468 1.00 29.77 375 ARG A CA 1
ATOM 3059 C C . ARG A 1 375 ? 19.908 10.244 17.102 1.00 29.77 375 ARG A C 1
ATOM 3061 O O . ARG A 1 375 ? 20.310 11.400 17.172 1.00 29.77 375 ARG A O 1
ATOM 3068 N N . ILE A 1 376 ? 18.662 9.950 16.741 1.00 29.38 376 ILE A N 1
ATOM 3069 C CA . ILE A 1 376 ? 17.593 10.882 17.111 1.00 29.38 376 ILE A CA 1
ATOM 3070 C C . ILE A 1 376 ? 17.435 10.694 18.620 1.00 29.38 376 ILE A C 1
ATOM 3072 O O . ILE A 1 376 ? 17.306 9.574 19.114 1.00 29.38 376 ILE A O 1
ATOM 3076 N N . HIS A 1 377 ? 17.705 11.770 19.345 1.00 25.11 377 HIS A N 1
ATOM 3077 C CA . HIS A 1 377 ? 18.029 11.766 20.760 1.00 25.11 377 HIS A CA 1
ATOM 3078 C C . HIS A 1 377 ? 16.931 11.119 21.613 1.00 25.11 377 HIS A C 1
ATOM 3080 O O . HIS A 1 377 ? 15.837 11.646 21.739 1.00 25.11 377 HIS A O 1
ATOM 3086 N N . CYS A 1 378 ? 17.290 10.038 22.308 1.00 25.67 378 CYS A N 1
ATOM 3087 C CA . CYS A 1 378 ? 16.723 9.775 23.623 1.00 25.67 378 CYS A CA 1
ATOM 3088 C C . CYS A 1 378 ? 17.213 10.899 24.553 1.00 25.67 378 CYS A C 1
ATOM 3090 O O . CYS A 1 378 ? 18.364 10.869 25.001 1.00 25.67 378 CYS A O 1
ATOM 3092 N N . MET A 1 379 ? 16.362 11.892 24.800 1.00 27.72 379 MET A N 1
ATOM 3093 C CA . MET A 1 379 ? 16.244 12.565 26.095 1.00 27.72 379 MET A CA 1
ATOM 3094 C C . MET A 1 379 ? 14.774 12.768 26.409 1.00 27.72 379 MET A C 1
ATOM 3096 O O . MET A 1 379 ? 14.066 13.292 25.525 1.00 27.72 379 MET A O 1
#

Secondary structure (DSSP, 8-state):
---SSHHHHHHHHHHHHHHHHHTTS------HHHHHHHHHHHHHHHHHHHHHH-----S-TT---GGG--GGGTT-EEEPPPGGGTTGGGS-HHHHHHHHHHHHHHHHTT-EEEHHHHHHHHHHHHHHHHHHHHHHHHHHHHHHHS--HHHH-SSHHHHHHHHHHHHT--TTS--------TT-----HHHHHHHHHHHHHHT---EE--TT---EETTEE-SEEE-S-SS-TT-EEEEEE-TTTTT-TTT--TT-EETTEEHHHHHHHHHHHHHHHHTTSEEEEEEHHHHHHHHHH-HHHHHHHHH--------TTTTT-S-----S-S-----SS------SSSHHHHHHHHSPP--S------GGGHHHHT-S---